Protein 2H4V (pdb70)

Organism: Homo sapiens (NCBI:txid9606)

CATH classification: 3.90.190.10

Structure (mmCIF, N/CA/C/O backbone):
data_2H4V
#
_entry.id   2H4V
#
_cell.length_a   74.849
_cell.length_b   78.859
_cell.length_c   121.758
_cell.angle_alpha   90.00
_cell.angle_beta   90.00
_cell.angle_gamma   90.00
#
_symmetry.space_group_name_H-M   'P 21 21 21'
#
loop_
_entity.id
_entity.type
_entity.pdbx_description
1 polymer 'Receptor-type tyrosine-protein phosphatase gamma'
2 non-polymer 'CHLORIDE ION'
3 non-polymer 'CITRATE ANION'
4 non-polymer 'ACETATE ION'
5 non-polymer 1,2-ETHANEDIOL
6 non-polymer 'SODIUM ION'
7 water water
#
loop_
_atom_site.group_PDB
_atom_site.id
_atom_site.type_symbol
_atom_site.label_atom_id
_atom_site.label_alt_id
_atom_site.label_comp_id
_atom_site.label_asym_id
_atom_site.label_entity_id
_atom_site.label_seq_id
_atom_site.pdbx_PDB_ins_code
_atom_site.Cartn_x
_atom_site.Cartn_y
_atom_site.Cartn_z
_atom_site.occupancy
_atom_site.B_iso_or_equiv
_atom_site.auth_seq_id
_atom_site.auth_comp_id
_atom_site.auth_asym_id
_atom_site.auth_atom_id
_atom_site.pdbx_PDB_model_num
ATOM 1 N N . TYR A 1 19 ? -1.369 25.478 26.807 1.00 52.86 826 TYR A N 1
ATOM 2 C CA . TYR A 1 19 ? -0.855 25.741 28.164 1.00 47.84 826 TYR A CA 1
ATOM 3 C C . TYR A 1 19 ? 0.464 24.987 28.442 1.00 46.28 826 TYR A C 1
ATOM 4 O O . TYR A 1 19 ? 0.894 24.121 27.675 1.00 40.81 826 TYR A O 1
ATOM 13 N N . PHE A 1 20 ? 1.118 25.359 29.542 1.00 42.94 827 PHE A N 1
ATOM 14 C CA . PHE A 1 20 ? 2.234 24.599 30.115 1.00 37.96 827 PHE A CA 1
ATOM 15 C C . PHE A 1 20 ? 1.894 23.108 30.299 1.00 35.13 827 PHE A C 1
ATOM 16 O O . PHE A 1 20 ? 2.744 22.242 30.084 1.00 28.30 827 PHE A O 1
ATOM 24 N N . GLN A 1 21 ? 0.651 22.818 30.676 1.00 32.76 828 GLN A N 1
ATOM 25 C CA . GLN A 1 21 ? 0.242 21.456 31.021 1.00 37.66 828 GLN A CA 1
ATOM 26 C C . GLN A 1 21 ? 0.134 20.509 29.828 1.00 36.34 828 GLN A C 1
ATOM 27 O O . GLN A 1 21 ? 0.453 19.327 29.941 1.00 35.28 828 GLN A O 1
ATOM 33 N N . SER A 1 22 ? -0.336 21.008 28.692 1.00 36.68 829 SER A N 1
ATOM 34 C CA . SER A 1 22 ? -0.398 20.170 27.494 1.00 35.51 829 SER A CA 1
ATOM 35 C C . SER A 1 22 ? 1.021 19.984 26.924 1.00 31.93 829 SER A C 1
ATOM 36 O O . SER A 1 22 ? 1.331 18.960 26.307 1.00 30.64 829 SER A O 1
ATOM 39 N N . MET A 1 23 ? 1.890 20.967 27.150 1.00 27.92 830 MET A N 1
ATOM 40 C CA . MET A 1 23 ? 3.291 20.843 26.748 1.00 28.37 830 MET A CA 1
ATOM 41 C C . MET A 1 23 ? 3.977 19.774 27.583 1.00 24.78 830 MET A C 1
ATOM 42 O O . MET A 1 23 ? 4.724 18.946 27.061 1.00 24.14 830 MET A O 1
ATOM 47 N N . LYS A 1 24 ? 3.686 19.788 28.882 1.00 24.28 831 LYS A N 1
ATOM 48 C CA . LYS A 1 24 ? 4.161 18.761 29.803 1.00 22.72 831 LYS A CA 1
ATOM 49 C C . LYS A 1 24 ? 3.707 17.362 29.384 1.00 19.34 831 LYS A C 1
ATOM 50 O O . LYS A 1 24 ? 4.501 16.424 29.398 1.00 21.75 831 LYS A O 1
ATOM 56 N N . GLN A 1 25 ? 2.441 17.223 28.985 1.00 20.93 832 GLN A N 1
ATOM 57 C CA . GLN A 1 25 ? 1.912 15.914 28.555 1.00 19.07 832 GLN A CA 1
ATOM 58 C C . GLN A 1 25 ? 2.534 15.433 27.227 1.00 19.96 832 GLN A C 1
ATOM 59 O O . GLN A 1 25 ? 2.763 14.241 27.051 1.00 19.69 832 GLN A O 1
ATOM 65 N N . PHE A 1 26 ? 2.765 16.348 26.289 1.00 20.39 833 PHE A N 1
ATOM 66 C CA . PHE A 1 26 ? 3.457 16.001 25.056 1.00 17.40 833 PHE A CA 1
ATOM 67 C C . PHE A 1 26 ? 4.892 15.514 25.291 1.00 17.69 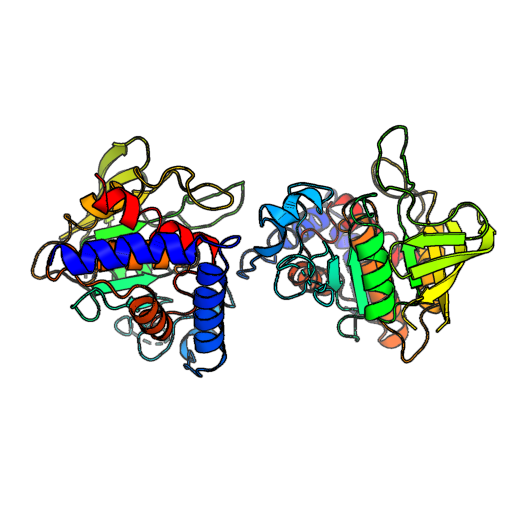833 PHE A C 1
ATOM 68 O O . PHE A 1 26 ? 5.307 14.488 24.769 1.00 17.02 833 PHE A O 1
ATOM 76 N N . VAL A 1 27 ? 5.647 16.267 26.090 1.00 17.25 834 VAL A N 1
ATOM 77 C CA . VAL A 1 27 ? 7.005 15.887 26.444 1.00 17.83 834 VAL A CA 1
ATOM 78 C C . VAL A 1 27 ? 6.984 14.501 27.095 1.00 16.58 834 VAL A C 1
ATOM 79 O O . VAL A 1 27 ? 7.773 13.650 26.748 1.00 18.68 834 VAL A O 1
ATOM 83 N N . LYS A 1 28 ? 6.081 14.277 28.044 1.00 16.50 835 LYS A N 1
ATOM 84 C CA . LYS A 1 28 ? 5.916 12.934 28.613 1.00 17.24 835 LYS A CA 1
ATOM 85 C C . LYS A 1 28 ? 5.519 11.888 27.555 1.00 20.32 835 LYS A C 1
ATOM 86 O O . LYS A 1 28 ? 5.984 10.754 27.608 1.00 20.69 835 LYS A O 1
ATOM 92 N N . HIS A 1 29 ? 4.671 12.271 26.598 1.00 19.27 836 HIS A N 1
ATOM 93 C CA . HIS A 1 29 ? 4.244 11.353 25.539 1.00 18.42 836 HIS A CA 1
ATOM 94 C C . HIS A 1 29 ? 5.435 10.910 24.670 1.00 15.58 836 HIS A C 1
ATOM 95 O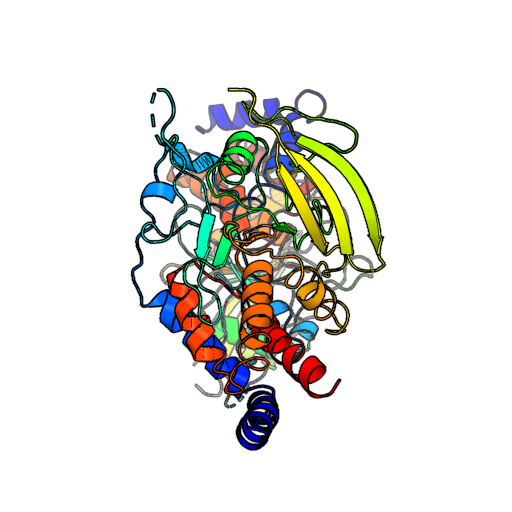 O . HIS A 1 29 ? 5.512 9.759 24.277 1.00 17.64 836 HIS A O 1
ATOM 102 N N . ILE A 1 30 ? 6.371 11.820 24.423 1.00 19.06 837 ILE A N 1
ATOM 103 C CA . ILE A 1 30 ? 7.599 11.501 23.687 1.00 14.19 837 ILE A CA 1
ATOM 104 C C . ILE A 1 30 ? 8.349 10.387 24.385 1.00 18.01 837 ILE A C 1
ATOM 105 O O . ILE A 1 30 ? 8.725 9.388 23.788 1.00 18.59 837 ILE A O 1
ATOM 110 N N . GLY A 1 31 ? 8.520 10.523 25.691 1.00 14.71 838 GLY A N 1
ATOM 111 C CA . GLY A 1 31 ? 9.169 9.451 26.414 1.00 15.69 838 GLY A CA 1
ATOM 112 C C . GLY A 1 31 ? 8.409 8.148 26.354 1.00 15.68 838 GLY A C 1
ATOM 113 O O . GLY A 1 31 ? 9.006 7.083 26.289 1.00 18.07 838 GLY A O 1
ATOM 114 N N . GLU A 1 32 ? 7.086 8.221 26.434 1.00 16.46 839 GLU A N 1
ATOM 115 C CA . GLU A 1 32 ? 6.252 7.038 26.284 1.00 16.43 839 GLU A CA 1
ATOM 116 C C . GLU A 1 32 ? 6.546 6.321 24.967 1.00 21.22 839 GLU A C 1
ATOM 117 O O . GLU A 1 32 ? 6.663 5.094 24.937 1.00 21.21 839 GLU A O 1
ATOM 123 N N . LEU A 1 33 ? 6.637 7.078 23.883 1.00 21.79 840 LEU A N 1
ATOM 124 C CA . LEU A 1 33 ? 6.854 6.469 22.560 1.00 17.58 840 LEU A CA 1
ATOM 125 C C . LEU A 1 33 ? 8.202 5.758 22.482 1.00 18.78 840 LEU A C 1
ATOM 126 O O . LEU A 1 33 ? 8.356 4.748 21.775 1.00 17.10 840 LEU A O 1
ATOM 131 N N . TYR A 1 34 ? 9.182 6.323 23.178 1.00 18.19 841 TYR A N 1
ATOM 132 C CA . TYR A 1 34 ? 10.549 5.796 23.224 1.00 19.31 841 TYR A CA 1
ATOM 133 C C . TYR A 1 34 ? 10.652 4.531 24.030 1.00 17.15 841 TYR A C 1
ATOM 134 O O . TYR A 1 34 ? 11.565 3.738 23.816 1.00 19.87 841 TYR A O 1
ATOM 143 N N . SER A 1 35 ? 9.767 4.367 25.008 1.00 17.94 842 SER A N 1
ATOM 144 C CA . SER A 1 35 ? 9.899 3.269 25.976 1.00 20.02 842 SER A CA 1
ATOM 145 C C . SER A 1 35 ? 9.758 1.885 25.315 1.00 22.52 842 SER A C 1
ATOM 146 O O . SER A 1 35 ? 9.147 1.734 24.241 1.00 20.04 842 SER A O 1
ATOM 149 N N . ASN A 1 36 ? 10.345 0.878 25.964 1.00 22.71 843 ASN A N 1
ATOM 150 C CA . ASN A 1 36 ? 10.259 -0.505 25.508 1.00 23.47 843 ASN A CA 1
ATOM 151 C C . ASN A 1 36 ? 10.766 -0.664 24.080 1.00 21.44 843 ASN A C 1
ATOM 152 O O . ASN A 1 36 ? 10.053 -1.166 23.206 1.00 25.12 843 ASN A O 1
ATOM 157 N N . ASN A 1 37 ? 11.993 -0.201 23.860 1.00 21.31 844 ASN A N 1
ATOM 158 C CA . ASN A 1 37 ? 12.637 -0.250 22.557 1.00 23.93 844 ASN A CA 1
ATOM 159 C C . ASN A 1 37 ? 11.766 0.403 21.491 1.00 24.19 844 ASN A C 1
ATOM 160 O O . ASN A 1 37 ? 11.581 -0.142 20.392 1.00 24.81 844 ASN A O 1
ATOM 165 N N . GLN A 1 38 ? 11.243 1.586 21.820 1.00 19.32 845 GLN A N 1
ATOM 166 C CA . GLN A 1 38 ? 10.512 2.410 20.842 1.00 19.80 845 GLN A CA 1
ATOM 167 C C . GLN A 1 38 ? 9.228 1.755 20.304 1.00 21.83 845 GLN A C 1
ATOM 168 O O . GLN A 1 38 ? 8.791 2.038 19.184 1.00 21.16 845 GLN A O 1
ATOM 174 N N . HIS A 1 39 ? 8.604 0.918 21.130 1.00 18.81 846 HIS A N 1
ATOM 175 C CA . HIS A 1 39 ? 7.380 0.214 20.772 1.00 20.16 846 HIS A CA 1
ATOM 176 C C . HIS A 1 39 ? 6.276 1.168 20.304 1.00 17.86 846 HIS A C 1
ATOM 177 O O . HIS A 1 39 ? 5.607 0.911 19.295 1.00 19.49 846 HIS A O 1
ATOM 184 N N . GLY A 1 40 ? 6.063 2.254 21.047 1.00 19.18 847 GLY A N 1
ATOM 185 C CA . GLY A 1 40 ? 5.020 3.228 20.699 1.00 17.58 847 GLY A CA 1
ATOM 186 C C . GLY A 1 40 ? 5.282 3.929 19.358 1.00 18.26 847 GLY A C 1
ATOM 187 O O . GLY A 1 40 ? 4.371 4.146 18.565 1.00 17.20 847 GLY A O 1
ATOM 188 N N . PHE A 1 41 ? 6.532 4.284 19.094 1.00 15.16 848 PHE A N 1
ATOM 189 C CA . PHE A 1 41 ? 6.873 4.872 17.795 1.00 15.68 848 PHE A CA 1
ATOM 190 C C . PHE A 1 41 ? 6.535 3.897 16.664 1.00 14.95 848 PHE A C 1
ATOM 191 O O . PHE A 1 41 ? 5.989 4.297 15.602 1.00 15.01 848 PHE A O 1
ATOM 199 N N . SER A 1 42 ? 6.847 2.623 16.868 1.00 18.24 849 SER A N 1
ATOM 200 C CA . SER A 1 42 ? 6.602 1.603 15.828 1.00 19.08 849 SER A CA 1
ATOM 201 C C . SER A 1 42 ? 5.111 1.429 15.609 1.00 19.48 849 SER A C 1
ATOM 202 O O . SER A 1 42 ? 4.630 1.354 14.467 1.00 20.12 849 SER A O 1
ATOM 205 N N . GLU A 1 43 ? 4.370 1.384 16.710 1.00 16.46 850 GLU A N 1
ATOM 206 C CA . GLU A 1 43 ? 2.931 1.286 16.632 1.00 19.31 850 GLU A CA 1
ATOM 207 C C . GLU A 1 43 ? 2.348 2.466 15.842 1.00 17.53 850 GLU A C 1
ATOM 208 O O . GLU A 1 43 ? 1.498 2.282 14.941 1.00 19.05 850 GLU A O 1
ATOM 214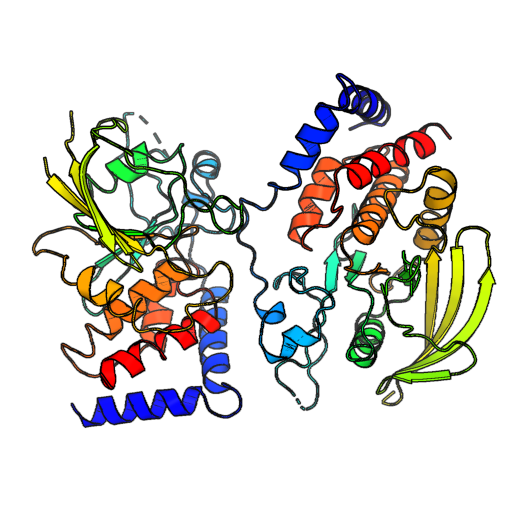 N N . ASP A 1 44 ? 2.748 3.679 16.220 1.00 15.36 851 ASP A N 1
ATOM 215 C CA . ASP A 1 44 ? 2.272 4.884 15.557 1.00 14.20 851 ASP A CA 1
ATOM 216 C C . ASP A 1 44 ? 2.577 4.799 14.052 1.00 13.94 851 ASP A C 1
ATOM 217 O O . ASP A 1 44 ? 1.712 5.070 13.215 1.00 15.20 851 ASP A O 1
ATOM 222 N N . PHE A 1 45 ? 3.808 4.453 13.704 1.00 15.36 852 PHE A N 1
ATOM 223 C CA . PHE A 1 45 ? 4.203 4.531 12.297 1.00 14.42 852 PHE A CA 1
ATOM 224 C C . PHE A 1 45 ? 3.577 3.426 11.478 1.00 14.51 852 PHE A C 1
ATOM 225 O O . PHE A 1 45 ? 3.184 3.655 10.341 1.00 15.75 852 PHE A O 1
ATOM 233 N N . GLU A 1 46 ? 3.450 2.238 12.059 1.00 16.19 853 GLU A N 1
ATOM 234 C CA . GLU A 1 46 ? 2.685 1.159 11.424 1.00 17.05 853 GLU A CA 1
ATOM 235 C C . GLU A 1 46 ? 1.248 1.597 11.124 1.00 16.66 853 GLU A C 1
ATOM 236 O O . GLU A 1 46 ? 0.754 1.318 10.027 1.00 19.01 853 GLU A O 1
ATOM 242 N N . GLU A 1 47 ? 0.596 2.316 12.041 1.00 16.33 854 GLU A N 1
ATOM 243 C CA . GLU A 1 47 ? -0.750 2.870 11.813 1.00 14.59 854 GLU A CA 1
ATOM 244 C C . GLU A 1 47 ? -0.744 3.793 10.588 1.00 14.68 854 GLU A C 1
ATOM 245 O O . GLU A 1 47 ? -1.635 3.727 9.740 1.00 17.20 854 GLU A O 1
ATOM 251 N N . VAL A 1 48 ? 0.252 4.680 10.521 1.00 14.97 855 VAL A N 1
ATOM 252 C CA . VAL A 1 48 ? 0.381 5.602 9.423 1.00 14.49 855 VAL A CA 1
ATOM 253 C C . VAL A 1 48 ? 0.474 4.843 8.115 1.00 14.61 855 VAL A C 1
ATOM 254 O O . VAL A 1 48 ? -0.216 5.153 7.132 1.00 15.34 855 VAL A O 1
ATOM 258 N N . GLN A 1 49 ? 1.344 3.843 8.087 1.00 13.96 856 GLN A N 1
ATOM 259 C CA . GLN A 1 49 ? 1.528 3.085 6.858 1.00 14.61 856 GLN A CA 1
ATOM 260 C C . GLN A 1 49 ? 0.227 2.354 6.461 1.00 15.64 856 GLN A C 1
ATOM 261 O O . GLN A 1 49 ? -0.119 2.270 5.283 1.00 14.78 856 GLN A O 1
ATOM 267 N N . ARG A 1 50 ? -0.480 1.776 7.436 1.00 14.09 857 ARG A N 1
ATOM 268 C CA . ARG A 1 50 ? -1.736 1.073 7.129 1.00 14.37 857 ARG A CA 1
ATOM 269 C C . ARG A 1 50 ? -2.810 2.021 6.587 1.00 15.49 857 ARG A C 1
ATOM 270 O O . ARG A 1 50 ? -3.567 1.686 5.669 1.00 15.16 857 ARG A O 1
ATOM 278 N N . CYS A 1 51 ? -2.862 3.224 7.139 1.00 15.01 858 CYS A N 1
ATOM 279 C CA . CYS A 1 51 ? -3.814 4.234 6.646 1.00 14.34 858 CYS A CA 1
ATOM 280 C C . CYS A 1 51 ? -3.552 4.537 5.172 1.00 15.13 858 CYS A C 1
ATOM 281 O O . CYS A 1 51 ? -4.477 4.616 4.366 1.00 18.19 858 CYS A O 1
ATOM 284 N N . THR A 1 52 ? -2.287 4.742 4.834 1.00 15.95 859 THR A N 1
ATOM 285 C CA . THR A 1 52 ? -1.899 4.962 3.457 1.00 14.91 859 THR A CA 1
ATOM 286 C C . THR A 1 52 ? -2.295 3.765 2.574 1.00 16.27 859 THR A C 1
ATOM 287 O O . THR A 1 52 ? -2.878 3.930 1.490 1.00 17.65 859 THR A O 1
ATOM 291 N N . ALA A 1 53 ? -1.991 2.556 3.041 1.00 14.02 860 ALA A N 1
ATOM 292 C CA . ALA A 1 53 ? -2.277 1.346 2.241 1.00 14.53 860 ALA A CA 1
ATOM 293 C C . ALA A 1 53 ? -3.781 1.165 1.987 1.00 16.04 860 ALA A C 1
ATOM 294 O O . ALA A 1 53 ? -4.191 0.742 0.892 1.00 19.38 860 ALA A O 1
ATOM 296 N N . ASP A 1 54 ? -4.599 1.467 2.986 1.00 13.10 861 ASP A N 1
ATOM 297 C CA . ASP A 1 54 ? -6.034 1.151 2.910 1.00 14.09 861 ASP A CA 1
ATOM 298 C C . ASP A 1 54 ? -6.818 2.194 2.114 1.00 16.80 861 ASP A C 1
ATOM 299 O O . ASP A 1 54 ? -7.898 1.905 1.592 1.00 18.20 861 ASP A O 1
ATOM 304 N N . MET A 1 55 ? -6.313 3.422 2.077 1.00 15.51 862 MET A N 1
ATOM 305 C CA . MET A 1 55 ? -7.067 4.477 1.395 1.00 18.32 862 MET A CA 1
ATOM 306 C C . MET A 1 55 ? -6.753 4.478 -0.094 1.00 18.91 862 MET A C 1
ATOM 307 O O . MET A 1 55 ? -5.602 4.396 -0.467 1.00 24.26 862 MET A O 1
ATOM 312 N N . ASN A 1 56 ? -7.766 4.676 -0.938 1.00 13.47 863 ASN A N 1
ATOM 313 C CA . ASN A 1 56 ? -7.593 4.665 -2.388 1.00 14.59 863 ASN A CA 1
ATOM 314 C C . ASN A 1 56 ? -7.638 6.139 -2.767 1.00 13.53 863 ASN A C 1
ATOM 315 O O . ASN A 1 56 ? -8.683 6.765 -2.667 1.00 15.90 863 ASN A O 1
ATOM 320 N N . ILE A 1 57 ? -6.495 6.670 -3.176 1.00 13.94 864 ILE A N 1
ATOM 321 C CA . ILE A 1 57 ? -6.383 8.063 -3.602 1.00 11.96 864 ILE A CA 1
ATOM 322 C C . ILE A 1 57 ? -5.850 8.034 -5.050 1.00 17.58 864 ILE A C 1
ATOM 323 O O . ILE A 1 57 ? -4.759 7.503 -5.339 1.00 16.43 864 ILE A O 1
ATOM 328 N N . THR A 1 58 ? -6.634 8.550 -5.976 1.00 12.14 865 THR A N 1
ATOM 329 C CA . THR A 1 58 ? -6.282 8.464 -7.401 1.00 15.22 865 THR A CA 1
ATOM 330 C C . THR A 1 58 ? -5.087 9.379 -7.745 1.00 14.70 865 THR A C 1
ATOM 331 O O . THR A 1 58 ? -4.892 10.415 -7.126 1.00 13.81 865 THR A O 1
ATOM 335 N N . ALA A 1 59 ? -4.273 8.960 -8.725 1.00 14.69 866 ALA A N 1
ATOM 336 C CA . ALA A 1 59 ? -3.161 9.752 -9.294 1.00 13.80 866 ALA A CA 1
ATOM 337 C C . ALA A 1 59 ? -3.104 9.419 -10.793 1.00 15.17 866 ALA A C 1
ATOM 338 O O . ALA A 1 59 ? -2.062 9.008 -11.341 1.00 16.75 866 ALA A O 1
ATOM 340 N N . GLU A 1 60 ? -4.237 9.597 -11.466 1.00 13.69 867 GLU A N 1
ATOM 341 C CA . GLU A 1 60 ? -4.355 9.290 -12.886 1.00 14.49 867 GLU A CA 1
ATOM 342 C C . GLU A 1 60 ? -3.422 10.118 -13.759 1.00 14.94 867 GLU A C 1
ATOM 343 O O . GLU A 1 60 ? -2.826 9.605 -14.696 1.00 17.36 867 GLU A O 1
ATOM 349 N N . HIS A 1 61 ? -3.276 11.399 -13.451 1.00 13.63 868 HIS A N 1
ATOM 350 C CA . HIS A 1 61 ? -2.429 12.259 -14.275 1.00 13.55 868 HIS A CA 1
ATOM 351 C C . HIS A 1 61 ? -0.974 11.832 -14.221 1.00 12.52 868 HIS A C 1
ATOM 352 O O . HIS A 1 61 ? -0.282 11.810 -15.244 1.00 15.15 868 HIS A O 1
ATOM 359 N N . SER A 1 62 ? -0.519 11.459 -13.029 1.00 13.66 869 SER A N 1
ATOM 360 C CA . SER A 1 62 ? 0.878 11.007 -12.883 1.00 13.42 869 SER A CA 1
ATOM 361 C C . SER A 1 62 ? 1.195 9.782 -13.702 1.00 13.14 869 SER A C 1
ATOM 362 O O . SER A 1 62 ? 2.352 9.590 -14.122 1.00 17.25 869 SER A O 1
ATOM 365 N N . ASN A 1 63 ? 0.186 8.937 -13.885 1.00 18.12 870 ASN A N 1
ATOM 366 C CA . ASN A 1 63 ? 0.316 7.683 -14.630 1.00 23.14 870 ASN A CA 1
ATOM 367 C C . ASN A 1 63 ? 0.023 7.800 -16.129 1.00 22.14 870 ASN A C 1
ATOM 368 O O . ASN A 1 63 ? 0.116 6.810 -16.838 1.00 22.00 870 ASN A O 1
ATOM 373 N N . HIS A 1 64 ? -0.322 8.983 -16.630 1.00 18.14 871 HIS A N 1
ATOM 374 C CA . HIS A 1 64 ? -0.616 9.108 -18.052 1.00 17.75 871 HIS A CA 1
ATOM 375 C C . HIS A 1 64 ? 0.699 8.964 -18.835 1.00 16.85 871 HIS A C 1
ATOM 376 O O . HIS A 1 64 ? 1.715 9.487 -18.416 1.00 16.75 871 HIS A O 1
ATOM 383 N N . PRO A 1 65 ? 0.683 8.228 -19.961 1.00 21.42 872 PRO A N 1
ATOM 384 C CA . PRO A 1 65 ? 1.917 8.021 -20.731 1.00 18.39 872 PRO A CA 1
ATOM 385 C C . PRO A 1 65 ? 2.709 9.291 -21.048 1.00 18.28 872 PRO A C 1
ATOM 386 O O . PRO A 1 65 ? 3.947 9.264 -21.034 1.00 21.69 872 PRO A O 1
ATOM 390 N N . GLU A 1 66 ? 2.012 10.386 -21.332 1.00 16.78 873 GLU A N 1
ATOM 391 C CA . GLU A 1 66 ? 2.668 11.642 -21.683 1.00 21.97 873 GLU A CA 1
ATOM 392 C C . GLU A 1 66 ? 3.405 12.265 -20.503 1.00 18.33 873 GLU A C 1
ATOM 393 O O . GLU A 1 66 ? 4.294 13.077 -20.686 1.00 20.25 873 GLU A O 1
ATOM 396 N N . ASN A 1 67 ? 3.022 11.895 -19.281 1.00 17.04 874 ASN A N 1
ATOM 397 C CA . ASN A 1 67 ? 3.623 12.470 -18.090 1.00 17.45 874 ASN A CA 1
ATOM 398 C C . ASN A 1 67 ? 4.664 11.576 -17.428 1.00 14.15 874 ASN A C 1
ATOM 399 O O . ASN A 1 67 ? 5.297 11.982 -16.461 1.00 15.10 874 ASN A O 1
ATOM 404 N N . LYS A 1 68 ? 4.858 10.362 -17.937 1.00 19.07 875 LYS A N 1
ATOM 405 C CA . LYS A 1 68 ? 5.756 9.425 -17.252 1.00 21.54 875 LYS A CA 1
ATOM 406 C C . LYS A 1 68 ? 7.174 9.995 -17.120 1.00 19.13 875 LYS A C 1
ATOM 407 O O . LYS A 1 68 ? 7.792 9.811 -16.079 1.00 21.32 875 LYS A O 1
ATOM 413 N N . HIS A 1 69 ? 7.676 10.694 -18.144 1.00 17.55 876 HIS A N 1
ATOM 414 C CA . HIS A 1 69 ? 9.045 11.237 -18.101 1.00 19.63 876 HIS A CA 1
ATOM 415 C C . HIS A 1 69 ? 9.188 12.418 -17.107 1.00 16.95 876 HIS A C 1
ATOM 416 O O . HIS A 1 69 ? 10.294 12.865 -16.804 1.00 21.10 876 HIS A O 1
ATOM 423 N N . LYS A 1 70 ? 8.053 12.943 -16.646 1.00 15.99 877 LYS A N 1
ATOM 424 C CA . LYS A 1 70 ? 8.027 14.073 -15.732 1.00 15.68 877 LYS A CA 1
ATOM 425 C C . LYS A 1 70 ? 8.107 13.658 -14.263 1.00 14.72 877 LYS A C 1
ATOM 426 O O . LYS A 1 70 ? 8.128 14.523 -13.384 1.00 15.53 877 LYS A O 1
ATOM 432 N N . ASN A 1 71 ? 8.137 12.354 -14.009 1.00 13.25 878 ASN A N 1
ATOM 433 C CA . ASN A 1 71 ? 8.285 11.818 -12.662 1.00 13.45 878 ASN A CA 1
ATOM 434 C C . ASN A 1 71 ? 9.686 11.286 -12.473 1.00 12.99 878 ASN A C 1
ATOM 435 O O . ASN A 1 71 ? 10.162 10.503 -13.281 1.00 16.02 878 ASN A O 1
ATOM 440 N N . ARG A 1 72 ? 10.340 11.749 -11.408 1.00 14.42 879 ARG A N 1
ATOM 441 C CA . ARG A 1 72 ? 11.683 11.285 -11.083 1.00 13.62 879 ARG A CA 1
ATOM 442 C C . ARG A 1 72 ? 11.670 9.799 -10.734 1.00 14.12 879 ARG A C 1
ATOM 443 O O . ARG A 1 72 ? 12.601 9.037 -11.107 1.00 16.64 879 ARG A O 1
ATOM 451 N N . TYR A 1 73 ? 10.641 9.398 -9.975 1.00 15.50 880 TYR A N 1
ATOM 452 C CA . TYR A 1 73 ? 10.484 8.011 -9.574 1.00 13.37 880 TYR A CA 1
ATOM 453 C C . TYR A 1 73 ? 9.143 7.481 -10.066 1.00 13.37 880 TYR A C 1
ATOM 454 O O . TYR A 1 73 ? 8.112 8.151 -9.848 1.00 15.58 880 TYR A O 1
ATOM 463 N N . ILE A 1 74 ? 9.176 6.283 -10.663 1.00 15.36 881 ILE A N 1
ATOM 464 C CA . ILE A 1 74 ? 7.966 5.660 -11.229 1.00 17.45 881 ILE A CA 1
ATOM 465 C C . ILE A 1 74 ? 6.878 5.397 -10.201 1.00 15.42 881 ILE A C 1
ATOM 466 O O . ILE A 1 74 ? 5.681 5.384 -10.549 1.00 17.99 881 ILE A O 1
ATOM 471 N N . ASN A 1 75 ? 7.290 5.221 -8.950 1.00 15.12 882 ASN A N 1
ATOM 472 C CA . ASN A 1 75 ? 6.370 4.924 -7.843 1.00 14.79 882 ASN A CA 1
ATOM 473 C C . ASN A 1 75 ? 6.108 6.057 -6.834 1.00 15.83 882 ASN A C 1
ATOM 474 O O . ASN A 1 75 ? 5.558 5.803 -5.747 1.00 16.51 882 ASN A O 1
ATOM 479 N N . ILE A 1 76 ? 6.488 7.285 -7.188 1.00 14.02 883 ILE A N 1
ATOM 480 C CA . ILE A 1 76 ? 6.251 8.475 -6.395 1.00 13.07 883 ILE A CA 1
ATOM 481 C C . ILE A 1 76 ? 5.448 9.380 -7.280 1.00 15.84 883 ILE A C 1
ATOM 482 O O . ILE A 1 76 ? 5.968 9.983 -8.232 1.00 16.04 883 ILE A O 1
ATOM 487 N N . LEU A 1 77 ? 4.156 9.405 -6.965 1.00 14.19 884 LEU A N 1
ATOM 488 C CA . LEU A 1 77 ? 3.169 10.068 -7.754 1.00 13.61 884 LEU A CA 1
ATOM 489 C C . LEU A 1 77 ? 2.622 11.305 -7.035 1.00 12.81 884 LEU A C 1
ATOM 490 O O . LEU A 1 77 ? 2.946 11.590 -5.864 1.00 15.67 884 LEU A O 1
ATOM 495 N N . ALA A 1 78 ? 1.771 12.008 -7.789 1.00 12.62 885 ALA A N 1
ATOM 496 C CA . ALA A 1 78 ? 1.115 13.226 -7.316 1.00 11.97 885 ALA A CA 1
ATOM 497 C C . ALA A 1 78 ? -0.394 12.959 -7.272 1.00 15.95 885 ALA A C 1
ATOM 498 O O . ALA A 1 78 ? -1.017 12.894 -8.298 1.00 17.00 885 ALA A O 1
ATOM 500 N N . TYR A 1 79 ? -0.978 12.803 -6.078 1.00 13.87 886 TYR A N 1
ATOM 501 C CA . TYR A 1 79 ? -2.410 12.567 -5.975 1.00 11.89 886 TYR A CA 1
ATOM 502 C C . TYR A 1 79 ? -3.221 13.616 -6.746 1.00 15.11 886 TYR A C 1
ATOM 503 O O . TYR A 1 79 ? -2.948 14.817 -6.636 1.00 14.41 886 TYR A O 1
ATOM 512 N N . ASP A 1 80 ? -4.249 13.176 -7.466 1.00 14.73 887 ASP A N 1
ATOM 513 C CA . ASP A 1 80 ? -4.992 14.098 -8.325 1.00 15.34 887 ASP A CA 1
ATOM 514 C C . ASP A 1 80 ? -5.617 15.268 -7.568 1.00 13.90 887 ASP A C 1
ATOM 515 O O . ASP A 1 80 ? -5.599 16.413 -8.050 1.00 15.05 887 ASP A O 1
ATOM 520 N N . HIS A 1 81 ? -6.224 14.982 -6.425 1.00 11.66 888 HIS A N 1
ATOM 521 C CA . HIS A 1 81 ? -7.048 16.005 -5.774 1.00 11.24 888 HIS A CA 1
ATOM 522 C C . HIS A 1 81 ? -6.273 17.210 -5.272 1.00 12.71 888 HIS A C 1
ATOM 523 O O . HIS A 1 81 ? -6.803 18.314 -5.175 1.00 14.29 888 HIS A O 1
ATOM 530 N N . SER A 1 82 ? -4.998 16.984 -4.957 1.00 11.80 889 SER A N 1
ATOM 531 C CA . SER A 1 82 ? -4.128 17.997 -4.336 1.00 13.05 889 SER A CA 1
ATOM 532 C C . SER A 1 82 ? -2.992 18.403 -5.266 1.00 13.45 889 SER A C 1
ATOM 533 O O . SER A 1 82 ? -2.138 19.189 -4.874 1.00 14.19 889 SER A O 1
ATOM 536 N N . ARG A 1 83 ? -2.930 17.847 -6.482 1.00 12.92 890 ARG A N 1
ATOM 537 C CA . ARG A 1 83 ? -1.799 18.140 -7.359 1.00 14.49 890 ARG A CA 1
ATOM 538 C C . ARG A 1 83 ? -1.821 19.624 -7.738 1.00 14.34 890 ARG A C 1
ATOM 539 O O . ARG A 1 83 ? -2.905 20.215 -7.892 1.00 14.29 890 ARG A O 1
ATOM 547 N N . VAL A 1 84 ? -0.616 20.207 -7.883 1.00 13.11 891 VAL A N 1
ATOM 548 C CA . VAL A 1 84 ? -0.508 21.579 -8.404 1.00 13.23 891 VAL A CA 1
ATOM 549 C C . VAL A 1 84 ? -0.643 21.532 -9.916 1.00 14.32 891 VAL A C 1
ATOM 550 O O . VAL A 1 84 ? 0.068 20.764 -10.598 1.00 15.30 891 VAL A O 1
ATOM 554 N N . LYS A 1 85 ? -1.586 22.320 -10.443 1.00 15.57 892 LYS A N 1
ATOM 555 C CA . LYS A 1 85 ? -1.790 22.395 -11.901 1.00 16.68 892 LYS A CA 1
ATOM 556 C C . LYS A 1 85 ? -1.112 23.605 -12.483 1.00 16.28 892 LYS A C 1
ATOM 557 O O . LYS A 1 85 ? -1.239 24.705 -11.969 1.00 19.19 892 LYS A O 1
ATOM 563 N N . LEU A 1 86 ? -0.388 23.385 -13.569 1.00 15.57 893 LEU A N 1
ATOM 564 C CA . LEU A 1 86 ? 0.172 24.487 -14.368 1.00 15.48 893 LEU A CA 1
ATOM 565 C C . LEU A 1 86 ? -0.898 24.954 -15.330 1.00 15.87 893 LEU A C 1
ATOM 566 O O . LEU A 1 86 ? -1.768 24.180 -15.735 1.00 17.41 893 LEU A O 1
ATOM 571 N N . ARG A 1 87 ? -0.855 26.230 -15.667 1.00 17.56 894 ARG A N 1
ATOM 572 C CA . ARG A 1 87 ? -1.770 26.736 -16.695 1.00 19.44 894 ARG A CA 1
ATOM 573 C C . ARG A 1 87 ? -1.500 25.984 -17.994 1.00 21.65 894 ARG A C 1
ATOM 574 O O . ARG A 1 87 ? -0.353 25.734 -18.350 1.00 22.76 894 ARG A O 1
ATOM 579 N N . PRO A 1 88 ? -2.557 25.568 -18.703 1.00 29.33 895 PRO A N 1
ATOM 580 C CA . PRO A 1 88 ? -2.266 24.867 -19.961 1.00 31.32 895 PRO A CA 1
ATOM 581 C C . PRO A 1 88 ? -1.491 25.728 -20.984 1.00 32.74 895 PRO A C 1
ATOM 582 O O . PRO A 1 88 ? -1.658 26.957 -21.031 1.00 30.54 895 PRO A O 1
ATOM 586 N N . LEU A 1 89 ? -0.641 25.078 -21.775 1.00 35.50 896 LEU A N 1
ATOM 587 C CA . LEU A 1 89 ? 0.131 25.772 -22.800 1.00 41.65 896 LEU A CA 1
ATOM 588 C C . LEU A 1 89 ? -0.463 25.532 -24.195 1.00 46.53 896 LEU A C 1
ATOM 589 O O . LEU A 1 89 ? -0.806 24.392 -24.531 1.00 47.15 896 LEU A O 1
ATOM 594 N N . PRO A 1 90 ? -0.593 26.607 -25.009 1.00 51.64 897 PRO A N 1
ATOM 595 C CA . PRO A 1 90 ? -0.812 26.425 -26.453 1.00 53.83 897 PRO A CA 1
ATOM 596 C C . PRO A 1 90 ? 0.306 25.612 -27.113 1.00 55.72 897 PRO A C 1
ATOM 597 O O . PRO A 1 90 ? 1.482 25.775 -26.763 1.00 57.12 897 PRO A O 1
ATOM 601 N N . HIS A 1 96 ? -1.547 17.660 -21.698 1.00 23.11 903 HIS A N 1
ATOM 602 C CA . HIS A 1 96 ? -0.864 17.280 -20.443 1.00 20.85 903 HIS A CA 1
ATOM 603 C C . HIS A 1 96 ? 0.232 18.250 -19.975 1.00 21.36 903 HIS A C 1
ATOM 604 O O . HIS A 1 96 ? 1.006 17.967 -19.020 1.00 17.84 903 HIS A O 1
ATOM 611 N N . SER A 1 97 ? 0.206 19.438 -20.587 1.00 20.95 904 SER A N 1
ATOM 612 C CA . SER A 1 97 ? 1.081 20.520 -20.205 1.00 22.15 904 SER A CA 1
ATOM 613 C C . SER A 1 97 ? 0.751 21.084 -18.801 1.00 15.88 904 SER A C 1
ATOM 614 O O . SER A 1 97 ? 1.504 21.900 -18.278 1.00 21.97 904 SER A O 1
ATOM 617 N N . ASP A 1 98 ? -0.370 20.653 -18.199 1.00 15.76 905 ASP A N 1
ATOM 618 C CA . ASP A 1 98 ? -0.755 21.087 -16.860 1.00 15.44 905 ASP A CA 1
ATOM 619 C C . ASP A 1 98 ? -0.061 20.320 -15.726 1.00 14.23 905 ASP A C 1
ATOM 620 O O . ASP A 1 98 ? -0.210 20.664 -14.557 1.00 17.88 905 ASP A O 1
ATOM 625 N N . TYR A 1 99 ? 0.708 19.290 -16.080 1.00 15.37 906 TYR A N 1
ATOM 626 C CA . TYR A 1 99 ? 1.211 18.358 -15.084 1.00 14.41 906 TYR A CA 1
ATOM 627 C C . TYR A 1 99 ? 2.603 18.679 -14.541 1.00 14.28 906 TYR A C 1
ATOM 628 O O . TYR A 1 99 ? 3.586 18.909 -15.283 1.00 13.85 906 TYR A O 1
ATOM 637 N N . ILE A 1 100 ? 2.666 18.626 -13.220 1.00 14.11 907 ILE A N 1
ATOM 638 C CA . ILE A 1 100 ? 3.918 18.616 -12.477 1.00 15.11 907 ILE A CA 1
ATOM 639 C C . ILE A 1 100 ? 3.743 17.690 -11.261 1.00 15.32 907 ILE A C 1
ATOM 640 O O . ILE A 1 100 ? 2.677 17.593 -10.674 1.00 13.65 907 ILE A O 1
ATOM 645 N N . ASN A 1 101 ? 4.808 16.983 -10.920 1.00 14.59 908 ASN A N 1
ATOM 646 C CA . ASN A 1 101 ? 4.780 16.046 -9.792 1.00 14.60 908 ASN A CA 1
ATOM 647 C C . ASN A 1 101 ? 4.984 16.879 -8.520 1.00 14.78 908 ASN A C 1
ATOM 648 O O . ASN A 1 101 ? 6.100 17.028 -8.004 1.00 15.05 908 ASN A O 1
ATOM 653 N N . ALA A 1 102 ? 3.884 17.430 -8.039 1.00 13.26 909 ALA A N 1
ATOM 654 C CA . ALA A 1 102 ? 3.857 18.364 -6.922 1.00 11.97 909 ALA A CA 1
ATOM 655 C C . ALA A 1 102 ? 2.462 18.350 -6.340 1.00 12.64 909 ALA A C 1
ATOM 656 O O . ALA A 1 102 ? 1.481 18.252 -7.088 1.00 13.63 909 ALA A O 1
ATOM 658 N N . ASN A 1 103 ? 2.370 18.504 -5.024 1.00 12.50 910 ASN A N 1
ATOM 659 C CA . ASN A 1 103 ? 1.079 18.596 -4.347 1.00 13.25 910 ASN A CA 1
ATOM 660 C C . ASN A 1 103 ? 1.012 19.742 -3.346 1.00 14.09 910 ASN A C 1
ATOM 661 O O . ASN A 1 103 ? 1.991 19.987 -2.603 1.00 12.92 910 ASN A O 1
ATOM 666 N N . TYR A 1 104 ? -0.161 20.340 -3.238 1.00 14.07 911 TYR A N 1
ATOM 667 C CA . TYR A 1 104 ? -0.398 21.259 -2.122 1.00 11.88 911 TYR A CA 1
ATOM 668 C C . TYR A 1 104 ? -0.465 20.427 -0.823 1.00 15.15 911 TYR A C 1
ATOM 669 O O . TYR A 1 104 ? -1.044 19.348 -0.780 1.00 14.52 911 TYR A O 1
ATOM 678 N N . VAL A 1 105 ? 0.100 20.956 0.241 1.00 12.43 912 VAL A N 1
ATOM 679 C CA . VAL A 1 105 ? 0.064 20.324 1.547 1.00 13.53 912 VAL A CA 1
ATOM 680 C C . VAL A 1 105 ? -0.227 21.353 2.627 1.00 14.05 912 VAL A C 1
ATOM 681 O O . VAL A 1 105 ? 0.256 22.489 2.578 1.00 15.27 912 VAL A O 1
ATOM 685 N N . ASP A 1 106 ? -1.152 20.999 3.526 1.00 13.86 913 ASP A N 1
ATOM 686 C CA . ASP A 1 106 ? -1.523 21.905 4.602 1.00 13.23 913 ASP A CA 1
ATOM 687 C C . ASP A 1 106 ? -0.403 22.133 5.602 1.00 16.06 913 ASP A C 1
ATOM 688 O O . ASP A 1 106 ? 0.443 21.303 5.832 1.00 14.86 913 ASP A O 1
ATOM 693 N N . GLY A 1 107 ? -0.486 23.285 6.257 1.00 15.88 914 GLY A N 1
ATOM 694 C CA . GLY A 1 107 ? 0.272 23.541 7.432 1.00 15.96 914 GLY A CA 1
ATOM 695 C C . GLY A 1 107 ? -0.641 23.550 8.626 1.00 20.76 914 GLY A C 1
ATOM 696 O O . GLY A 1 107 ? -1.809 23.111 8.538 1.00 20.78 914 GLY A O 1
AT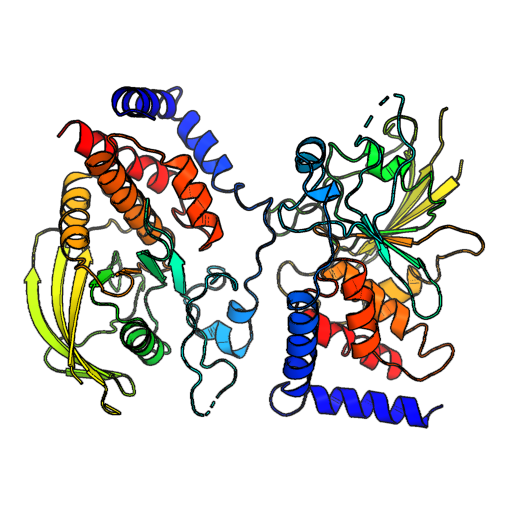OM 697 N N A TYR A 1 108 ? -0.139 23.992 9.774 0.50 25.46 915 TYR A N 1
ATOM 698 N N B TYR A 1 108 ? -0.058 24.049 9.713 0.50 22.27 915 TYR A N 1
ATOM 699 C CA A TYR A 1 108 ? -0.862 23.900 11.067 0.50 29.58 915 TYR A CA 1
ATOM 700 C CA B TYR A 1 108 ? -0.750 24.489 10.906 0.50 23.16 915 TYR A CA 1
ATOM 701 C C A TYR A 1 108 ? -2.341 24.325 11.003 0.50 30.26 915 TYR A C 1
ATOM 702 C C B TYR A 1 108 ? -1.732 25.589 10.556 0.50 15.92 915 TYR A C 1
ATOM 703 O O A TYR A 1 108 ? -3.245 23.504 11.193 0.50 30.63 915 TYR A O 1
ATOM 704 O O B TYR A 1 108 ? -1.331 26.694 10.172 0.50 16.61 915 TYR A O 1
ATOM 721 N N A ASN A 1 109 ? -2.584 25.609 10.778 0.50 32.92 916 ASN A N 1
ATOM 722 N N B ASN A 1 109 ? -3.008 25.228 10.609 0.50 23.69 916 ASN A N 1
ATOM 723 C CA A ASN A 1 109 ? -3.943 26.046 10.406 0.50 36.19 916 ASN A CA 1
ATOM 724 C CA B ASN A 1 109 ? -4.086 26.199 10.474 0.50 26.37 916 ASN A CA 1
ATOM 725 C C A ASN A 1 109 ? -4.357 26.277 8.952 0.50 34.46 916 ASN A C 1
ATOM 726 C C B ASN A 1 109 ? -4.294 26.725 9.054 0.50 29.45 916 ASN A C 1
ATOM 727 O O A ASN A 1 109 ? -5.532 26.176 8.582 0.50 40.57 916 ASN A O 1
ATOM 728 O O B ASN A 1 109 ? -5.317 27.360 8.807 0.50 30.44 916 ASN A O 1
ATOM 737 N N . LYS A 1 110 ? -3.330 26.519 8.144 1.00 27.47 917 LYS A N 1
ATOM 738 C CA . LYS A 1 110 ? -3.416 27.080 6.801 1.00 22.46 917 LYS A CA 1
ATOM 739 C C . LYS A 1 110 ? -3.462 25.956 5.769 1.00 22.76 917 LYS A C 1
ATOM 740 O O . LYS A 1 110 ? -2.545 25.122 5.648 1.00 20.39 917 LYS A O 1
ATOM 746 N N . ALA A 1 111 ? -4.528 25.968 4.992 1.00 16.55 918 ALA A N 1
ATOM 747 C CA . ALA A 1 111 ? -4.604 25.158 3.825 1.00 14.76 918 ALA A CA 1
ATOM 748 C C . ALA A 1 111 ? -3.564 25.556 2.798 1.00 15.13 918 ALA A C 1
ATOM 749 O O . ALA A 1 111 ? -3.327 26.736 2.574 1.00 16.81 918 ALA A O 1
ATOM 751 N N . LYS A 1 112 ? -2.999 24.549 2.146 1.00 16.09 919 LYS A N 1
ATOM 752 C CA . LYS A 1 112 ? -2.099 24.797 1.033 1.00 16.86 919 LYS A CA 1
ATOM 753 C C . LYS A 1 112 ? -0.920 25.698 1.436 1.00 16.63 919 LYS A C 1
ATOM 754 O O . LYS A 1 112 ? -0.448 26.552 0.655 1.00 19.23 919 LYS A O 1
ATOM 760 N N . ALA A 1 113 ? -0.426 25.494 2.654 1.00 14.53 920 ALA A N 1
ATOM 761 C CA . ALA A 1 113 ? 0.752 26.242 3.143 1.00 15.77 920 ALA A CA 1
ATOM 762 C C . ALA A 1 113 ? 2.042 25.913 2.381 1.00 14.27 920 ALA A C 1
ATOM 763 O O . ALA A 1 113 ? 2.961 26.752 2.308 1.00 15.28 920 ALA A O 1
ATOM 765 N N . TYR A 1 114 ? 2.110 24.705 1.838 1.00 11.07 921 TYR A N 1
ATOM 766 C CA . TYR A 1 114 ? 3.303 24.239 1.135 1.00 10.77 921 TYR A CA 1
ATOM 767 C C . TYR A 1 114 ? 2.916 23.648 -0.218 1.00 14.84 921 TYR A C 1
ATOM 768 O O . TYR A 1 114 ? 1.775 23.209 -0.436 1.00 16.01 921 TYR A O 1
ATOM 777 N N . ILE A 1 115 ? 3.890 23.622 -1.119 1.00 12.58 922 ILE A N 1
ATOM 778 C CA . ILE A 1 115 ? 3.876 22.723 -2.268 1.00 14.67 922 ILE A CA 1
ATOM 779 C C . ILE A 1 115 ? 5.031 21.750 -2.033 1.00 15.12 922 ILE A C 1
ATOM 780 O O . ILE A 1 115 ? 6.189 22.148 -1.950 1.00 13.38 922 ILE A O 1
ATOM 785 N N . ALA A 1 116 ? 4.693 20.481 -1.900 1.00 13.30 923 ALA A N 1
ATOM 786 C CA . ALA A 1 116 ? 5.652 19.414 -1.752 1.00 13.07 923 ALA A CA 1
ATOM 787 C C . ALA A 1 116 ? 5.882 18.795 -3.124 1.00 12.68 923 ALA A C 1
ATOM 788 O O . ALA A 1 116 ? 4.958 18.410 -3.822 1.00 14.66 923 ALA A O 1
ATOM 790 N N . THR A 1 117 ? 7.138 18.768 -3.520 1.00 12.71 924 THR A N 1
ATOM 791 C CA . THR A 1 117 ? 7.469 18.328 -4.866 1.00 12.22 924 THR A CA 1
ATOM 792 C C . THR A 1 117 ? 8.808 17.568 -4.922 1.00 13.26 924 THR A C 1
ATOM 793 O O . THR A 1 117 ? 9.644 17.600 -4.006 1.00 14.24 924 THR A O 1
ATOM 797 N N . GLN A 1 118 ? 8.994 16.838 -6.013 1.00 14.49 925 GLN A N 1
ATOM 798 C CA . GLN A 1 118 ? 10.242 16.115 -6.230 1.00 13.19 925 GLN A CA 1
ATOM 799 C C . GLN A 1 118 ? 11.349 17.096 -6.597 1.00 13.92 925 GLN A C 1
ATOM 800 O O . GLN A 1 118 ? 11.092 18.239 -7.020 1.00 13.52 925 GLN A O 1
ATOM 806 N N . GLY A 1 119 ? 12.591 16.643 -6.480 1.00 14.22 926 GLY A N 1
ATOM 807 C CA . GLY A 1 119 ? 13.686 17.365 -7.075 1.00 15.53 926 GLY A CA 1
ATOM 808 C C . GLY A 1 119 ? 13.506 17.434 -8.576 1.00 13.48 926 GLY A C 1
ATOM 809 O O . GLY A 1 119 ? 13.399 16.412 -9.237 1.00 15.06 926 GLY A O 1
ATOM 810 N N . PRO A 1 120 ? 13.504 18.651 -9.150 1.00 14.19 927 PRO A N 1
ATOM 811 C CA . PRO A 1 120 ? 13.222 18.702 -10.571 1.00 16.50 927 PRO A CA 1
ATOM 812 C C . PRO A 1 120 ? 14.246 18.011 -11.480 1.00 14.86 927 PRO A C 1
ATOM 813 O O . PRO A 1 120 ? 15.410 17.897 -11.153 1.00 16.03 927 PRO A O 1
ATOM 817 N N . LEU A 1 121 ? 13.751 17.566 -12.634 1.00 14.32 928 LEU A N 1
ATOM 818 C CA . LEU A 1 121 ? 14.556 16.976 -13.674 1.00 15.23 928 LEU A CA 1
ATOM 819 C C . LEU A 1 121 ? 14.895 18.042 -14.729 1.00 15.20 928 LEU A C 1
ATOM 820 O O . LEU A 1 121 ? 14.152 19.015 -14.890 1.00 14.45 928 LEU A O 1
ATOM 825 N N . LYS A 1 122 ? 15.963 17.839 -15.494 1.00 15.45 929 LYS A N 1
ATOM 826 C CA . LYS A 1 122 ? 16.234 18.789 -16.565 1.00 14.70 929 LYS A CA 1
ATOM 827 C C . LYS A 1 122 ? 15.003 19.015 -17.439 1.00 16.19 929 LYS A C 1
ATOM 828 O O . LYS A 1 122 ? 14.724 20.147 -17.865 1.00 16.45 929 LYS A O 1
ATOM 834 N N . SER A 1 123 ? 14.279 17.931 -17.716 1.00 16.20 930 SER A N 1
ATOM 835 C CA . SER A 1 123 ? 13.089 18.017 -18.561 1.00 17.55 930 SER A CA 1
ATOM 836 C C . SER A 1 123 ? 11.886 18.711 -17.901 1.00 18.65 930 SER A C 1
ATOM 837 O O . SER A 1 123 ? 10.874 18.969 -18.571 1.00 17.16 930 SER A O 1
ATOM 840 N N . THR A 1 124 ? 11.957 18.968 -16.596 1.00 14.57 931 THR A N 1
ATOM 841 C CA . THR A 1 124 ? 10.881 19.661 -15.899 1.00 14.88 931 THR A CA 1
ATOM 842 C C . THR A 1 124 ? 11.312 20.998 -15.287 1.00 15.64 931 THR A C 1
ATOM 843 O O . THR A 1 124 ? 10.519 21.612 -14.601 1.00 16.10 931 THR A O 1
ATOM 847 N N . PHE A 1 125 ? 12.534 21.482 -15.565 1.00 14.42 932 PHE A N 1
ATOM 848 C CA . PHE A 1 125 ? 12.943 22.823 -15.077 1.00 16.55 932 PHE A CA 1
ATOM 849 C C . PHE A 1 125 ? 11.996 23.957 -15.488 1.00 13.78 932 PHE A C 1
ATOM 850 O O . PHE A 1 125 ? 11.678 24.828 -14.668 1.00 17.04 932 PHE A O 1
ATOM 858 N N . GLU A 1 126 ? 11.567 23.974 -16.755 1.00 14.73 933 GLU A N 1
ATOM 859 C CA . GLU A 1 126 ? 10.651 25.021 -17.199 1.00 14.68 933 GLU A CA 1
ATOM 860 C C . GLU A 1 126 ? 9.362 24.958 -16.414 1.00 14.76 933 GLU A C 1
ATOM 861 O O . GLU A 1 126 ? 8.857 25.987 -15.971 1.00 16.20 933 GLU A O 1
ATOM 867 N N . ASP A 1 127 ? 8.828 23.744 -16.275 1.00 16.95 934 ASP A N 1
ATOM 868 C CA . ASP A 1 127 ? 7.598 23.528 -15.507 1.00 15.64 934 ASP A CA 1
ATOM 869 C C . ASP A 1 127 ? 7.766 23.978 -14.055 1.00 13.81 934 ASP A C 1
ATOM 870 O O . ASP A 1 127 ? 6.861 24.615 -13.496 1.00 16.49 934 ASP A O 1
ATOM 875 N N . PHE A 1 128 ? 8.895 23.597 -13.428 1.00 14.28 935 PHE A N 1
ATOM 876 C CA . PHE A 1 128 ? 9.179 23.941 -12.046 1.00 14.56 935 PHE A CA 1
ATOM 877 C C . PHE A 1 128 ? 9.154 25.465 -11.838 1.00 13.90 935 PHE A C 1
ATOM 878 O O . PHE A 1 128 ? 8.433 25.974 -10.969 1.00 15.80 935 PHE A O 1
ATOM 886 N N . TRP A 1 129 ? 9.919 26.215 -12.640 1.00 13.88 936 TRP A N 1
ATOM 887 C CA . TRP A 1 129 ? 9.938 27.668 -12.476 1.00 15.19 936 TRP A CA 1
ATOM 888 C C . TRP A 1 129 ? 8.600 28.332 -12.864 1.00 15.85 936 TRP A C 1
ATOM 889 O O . TRP A 1 129 ? 8.196 29.322 -12.248 1.00 15.98 936 TRP A O 1
ATOM 900 N N . ARG A 1 130 ? 7.894 27.768 -13.837 1.00 15.79 937 ARG A N 1
ATOM 901 C CA . ARG A 1 130 ? 6.582 28.300 -14.179 1.00 18.34 937 ARG A CA 1
ATOM 902 C C . ARG A 1 130 ? 5.602 28.104 -13.009 1.00 15.13 937 ARG A C 1
ATOM 903 O O . ARG A 1 130 ? 4.837 29.020 -12.696 1.00 18.18 937 ARG A O 1
ATOM 911 N N . MET A 1 131 ? 5.664 26.947 -12.352 1.00 14.43 938 MET A N 1
ATOM 912 C CA . MET A 1 131 ? 4.879 26.724 -11.129 1.00 15.97 938 MET A CA 1
ATOM 913 C C . MET A 1 131 ? 5.209 27.767 -10.050 1.00 13.81 938 MET A C 1
ATOM 914 O O . MET A 1 131 ? 4.319 28.358 -9.455 1.00 14.86 938 MET A O 1
ATOM 919 N N A ILE A 1 132 ? 6.498 27.979 -9.792 0.50 13.78 939 ILE A N 1
ATOM 920 N N B ILE A 1 132 ? 6.493 28.007 -9.802 0.50 12.73 939 ILE A N 1
ATOM 921 C CA A ILE A 1 132 ? 6.912 29.010 -8.836 0.50 13.28 939 ILE A CA 1
ATOM 922 C CA B ILE A 1 132 ? 6.880 29.013 -8.804 0.50 11.08 939 ILE A CA 1
ATOM 923 C C A ILE A 1 132 ? 6.225 30.333 -9.197 0.50 14.75 939 ILE A C 1
ATOM 924 C C B ILE A 1 132 ? 6.329 30.401 -9.171 0.50 14.96 939 ILE A C 1
ATOM 925 O O A ILE A 1 132 ? 5.554 30.945 -8.371 0.50 12.62 939 ILE A O 1
ATOM 926 O O B ILE A 1 132 ? 5.899 31.157 -8.302 0.50 16.05 939 ILE A O 1
ATOM 935 N N . TRP A 1 133 ? 6.359 30.730 -10.455 1.00 16.77 940 TRP A N 1
ATOM 936 C CA . TRP A 1 133 ? 5.790 31.992 -10.912 1.00 16.36 940 TRP A CA 1
ATOM 937 C C . TRP A 1 133 ? 4.265 32.016 -10.680 1.00 16.78 940 TRP A C 1
ATOM 938 O O . TRP A 1 133 ? 3.715 32.935 -10.041 1.00 17.88 940 TRP A O 1
ATOM 949 N N . GLU A 1 134 ? 3.583 31.022 -11.236 1.00 13.43 941 GLU A N 1
ATOM 950 C CA . GLU A 1 134 ? 2.120 30.987 -11.212 1.00 13.13 941 GLU A CA 1
ATOM 951 C C . GLU A 1 134 ? 1.543 30.925 -9.789 1.00 16.78 941 GLU A C 1
ATOM 952 O O . GLU A 1 134 ? 0.438 31.451 -9.545 1.00 18.64 941 GLU A O 1
ATOM 958 N N . GLN A 1 135 ? 2.282 30.267 -8.884 1.00 16.17 942 GLN A N 1
ATOM 959 C CA . GLN A 1 135 ? 1.830 30.084 -7.498 1.00 15.85 942 GLN A CA 1
ATOM 960 C C . GLN A 1 135 ? 2.201 31.222 -6.541 1.00 14.27 942 GLN A C 1
ATOM 961 O O . GLN A 1 135 ? 1.788 31.194 -5.366 1.00 16.80 942 GLN A O 1
ATOM 967 N N . ASN A 1 136 ? 2.996 32.187 -7.027 1.00 14.87 943 ASN A N 1
ATOM 968 C CA . ASN A 1 136 ? 3.474 33.306 -6.220 1.00 15.90 943 ASN A CA 1
ATOM 969 C C . ASN A 1 136 ? 4.363 32.858 -5.070 1.00 14.57 943 ASN A C 1
ATOM 970 O O . ASN A 1 136 ? 4.416 33.482 -4.011 1.00 18.24 943 ASN A O 1
ATOM 975 N N . THR A 1 137 ? 5.087 31.781 -5.296 1.00 15.05 944 THR A N 1
ATOM 976 C CA . THR A 1 137 ? 5.995 31.225 -4.315 1.00 13.37 944 THR A CA 1
ATOM 977 C C . THR A 1 137 ? 7.208 32.137 -4.184 1.00 15.61 944 THR A C 1
ATOM 978 O O . THR A 1 137 ? 7.768 32.596 -5.185 1.00 14.95 944 THR A O 1
ATOM 982 N N . GLY A 1 138 ? 7.591 32.394 -2.932 1.00 14.97 945 GLY A N 1
ATOM 983 C CA . GLY A 1 138 ? 8.733 33.250 -2.613 1.00 15.51 945 GLY A CA 1
ATOM 984 C C . GLY A 1 138 ? 9.886 32.529 -1.936 1.00 13.71 945 GLY A C 1
ATOM 985 O O . GLY A 1 138 ? 10.988 33.090 -1.847 1.00 14.52 945 GLY A O 1
ATOM 986 N N . ILE A 1 139 ? 9.667 31.289 -1.476 1.00 13.09 946 ILE A N 1
ATOM 987 C CA . ILE A 1 139 ? 10.669 30.543 -0.711 1.00 13.62 946 ILE A CA 1
ATOM 988 C C . ILE A 1 139 ? 10.689 29.113 -1.251 1.00 13.46 946 ILE A C 1
ATOM 989 O O . ILE A 1 139 ? 9.630 28.496 -1.432 1.00 14.61 946 ILE A O 1
ATOM 994 N N . ILE A 1 140 ? 11.912 28.618 -1.490 1.00 12.07 947 ILE A N 1
ATOM 995 C CA . ILE A 1 140 ? 12.190 27.229 -1.839 1.00 13.84 947 ILE A CA 1
ATOM 996 C C . ILE A 1 140 ? 12.999 26.636 -0.715 1.00 14.06 947 ILE A C 1
ATOM 997 O O . ILE A 1 140 ? 14.015 27.206 -0.315 1.00 14.24 947 ILE A O 1
ATOM 1002 N N . VAL A 1 141 ? 12.550 25.467 -0.242 1.00 13.38 948 VAL A N 1
ATOM 1003 C CA . VAL A 1 141 ? 13.250 24.703 0.789 1.00 13.49 948 VAL A CA 1
ATOM 1004 C C . VAL A 1 141 ? 13.738 23.440 0.118 1.00 15.09 948 VAL A C 1
ATOM 1005 O O . VAL A 1 141 ? 12.929 22.631 -0.327 1.00 14.92 948 VAL A O 1
ATOM 1009 N N . MET A 1 142 ? 15.057 23.276 0.022 1.00 13.80 949 MET A N 1
ATOM 1010 C CA . MET A 1 142 ? 15.652 22.111 -0.624 1.00 13.60 949 MET A CA 1
ATOM 1011 C C . MET A 1 142 ? 16.375 21.311 0.433 1.00 15.03 949 MET A C 1
ATOM 1012 O O . MET A 1 142 ? 17.224 21.871 1.124 1.00 13.97 949 MET A O 1
ATOM 1017 N N . ILE A 1 143 ? 16.068 20.012 0.552 1.00 14.76 950 ILE A N 1
ATOM 1018 C CA . ILE A 1 143 ? 16.593 19.209 1.645 1.00 13.16 950 ILE A CA 1
ATOM 1019 C C . ILE A 1 143 ? 17.299 17.986 1.066 1.00 15.89 950 ILE A C 1
ATOM 1020 O O . ILE A 1 143 ? 17.068 16.843 1.437 1.00 15.66 950 ILE A O 1
ATOM 1025 N N . THR A 1 144 ? 18.173 18.230 0.101 1.00 16.32 951 THR A N 1
ATOM 1026 C CA . THR A 1 144 ? 18.989 17.159 -0.473 1.00 16.09 951 THR A CA 1
ATOM 1027 C C . THR A 1 144 ? 20.203 17.822 -1.066 1.00 15.85 951 THR A C 1
ATOM 1028 O O . THR A 1 144 ? 20.125 19.017 -1.429 1.00 15.18 951 THR A O 1
ATOM 1032 N N . ASN A 1 145 ? 21.306 17.084 -1.186 1.00 16.75 952 ASN A N 1
ATOM 1033 C CA . ASN A 1 145 ? 22.360 17.497 -2.114 1.00 14.24 952 ASN A CA 1
ATOM 1034 C C . ASN A 1 145 ? 22.009 16.967 -3.529 1.00 13.24 952 ASN A C 1
ATOM 1035 O O . ASN A 1 145 ? 21.186 16.050 -3.710 1.00 14.06 952 ASN A O 1
ATOM 1040 N N . LEU A 1 146 ? 22.586 17.585 -4.552 1.00 14.75 953 LEU A N 1
ATOM 1041 C CA . LEU A 1 146 ? 22.322 17.155 -5.932 1.00 14.47 953 LEU A CA 1
ATOM 1042 C C . LEU A 1 146 ? 22.741 15.697 -6.191 1.00 15.44 953 LEU A C 1
ATOM 1043 O O . LEU A 1 146 ? 22.031 14.924 -6.869 1.00 16.15 953 LEU A O 1
ATOM 1048 N N . VAL A 1 147 ? 23.908 15.353 -5.645 1.00 13.39 954 VAL A N 1
ATOM 1049 C CA . VAL A 1 147 ? 24.451 13.997 -5.663 1.00 13.78 954 VAL A CA 1
ATOM 1050 C C . VAL A 1 147 ? 24.761 13.600 -4.223 1.00 13.31 954 VAL A C 1
ATOM 1051 O O . VAL A 1 147 ? 25.384 14.358 -3.466 1.00 14.58 954 VAL A O 1
ATOM 1055 N N . GLU A 1 148 ? 24.343 12.393 -3.843 1.00 14.34 955 GLU A N 1
ATOM 1056 C CA . GLU A 1 148 ? 24.625 11.830 -2.521 1.00 13.23 955 GLU A CA 1
ATOM 1057 C C . GLU A 1 148 ? 25.207 10.426 -2.722 1.00 15.19 955 GLU A C 1
ATOM 1058 O O . GLU A 1 148 ? 24.584 9.595 -3.381 1.00 17.50 955 GLU A O 1
ATOM 1064 N N . LYS A 1 149 ? 26.377 10.210 -2.128 1.00 17.79 956 LYS A N 1
ATOM 1065 C CA . LYS A 1 149 ? 27.127 8.939 -2.240 1.00 22.07 956 LYS A CA 1
ATOM 1066 C C . LYS A 1 149 ? 27.203 8.481 -3.695 1.00 20.17 956 LYS A C 1
ATOM 1067 O O . LYS A 1 149 ? 26.945 7.311 -4.022 1.00 20.79 956 LYS A O 1
ATOM 1070 N N . GLY A 1 150 ? 27.473 9.427 -4.595 1.00 16.47 957 GLY A N 1
ATOM 1071 C CA . GLY A 1 150 ? 27.637 9.114 -5.991 1.00 18.94 957 GLY A CA 1
ATOM 1072 C C . GLY A 1 150 ? 26.374 8.887 -6.803 1.00 18.66 957 GLY A C 1
ATOM 1073 O O . GLY A 1 150 ? 26.486 8.600 -8.013 1.00 21.70 957 GLY A O 1
ATOM 1074 N N . ARG A 1 151 ? 25.202 9.051 -6.166 1.00 18.05 958 ARG A N 1
ATOM 1075 C CA . ARG A 1 151 ? 23.890 8.802 -6.774 1.00 20.91 958 ARG A CA 1
ATOM 1076 C C . ARG A 1 151 ? 23.217 10.143 -6.998 1.00 21.26 958 ARG A C 1
ATOM 1077 O O . ARG A 1 151 ? 23.172 10.973 -6.092 1.00 16.80 958 ARG A O 1
ATOM 1085 N N . ARG A 1 152 ? 22.684 10.346 -8.189 1.00 19.48 959 ARG A N 1
ATOM 1086 C CA . ARG A 1 152 ? 21.947 11.577 -8.522 1.00 20.35 959 ARG A CA 1
ATOM 1087 C C . ARG A 1 152 ? 20.617 11.603 -7.796 1.00 20.42 959 ARG A C 1
ATOM 1088 O O . ARG A 1 152 ? 19.801 10.678 -7.902 1.00 21.45 959 ARG A O 1
ATOM 1096 N N . LYS A 1 153 ? 20.407 12.675 -7.042 1.00 18.11 960 LYS A N 1
ATOM 1097 C CA . LYS A 1 153 ? 19.173 12.897 -6.288 1.00 15.89 960 LYS A CA 1
ATOM 1098 C C . LYS A 1 153 ? 18.307 14.072 -6.821 1.00 14.69 960 LYS A C 1
ATOM 1099 O O . LYS A 1 153 ? 17.099 14.101 -6.649 1.00 16.29 960 LYS A O 1
ATOM 1105 N N . CYS A 1 154 ? 18.933 15.008 -7.497 1.00 15.06 961 CYS A N 1
ATOM 1106 C CA . CYS A 1 154 ? 18.269 16.227 -7.945 1.00 12.74 961 CYS A CA 1
ATOM 1107 C C . CYS A 1 154 ? 19.142 16.832 -9.030 1.00 17.19 961 CYS A C 1
ATOM 1108 O O . CYS A 1 154 ? 20.366 16.765 -8.920 1.00 16.13 961 CYS A O 1
ATOM 1111 N N . ASP A 1 155 ? 18.526 17.426 -10.061 1.00 15.63 962 ASP A N 1
ATOM 1112 C CA A ASP A 1 155 ? 19.243 18.198 -11.100 0.50 13.66 962 ASP A CA 1
ATOM 1113 C CA B ASP A 1 155 ? 19.294 18.173 -11.054 0.50 15.63 962 ASP A CA 1
ATOM 1114 C C . ASP A 1 155 ? 19.340 19.665 -10.682 1.00 14.16 962 ASP A C 1
ATOM 1115 O O . ASP A 1 155 ? 18.443 20.164 -9.978 1.00 16.25 962 ASP A O 1
ATOM 1124 N N . GLN A 1 156 ? 20.414 20.352 -11.083 1.00 15.89 963 GLN A N 1
ATOM 1125 C CA . GLN A 1 156 ? 20.590 21.732 -10.669 1.00 12.43 963 GLN A CA 1
ATOM 1126 C C . GLN A 1 156 ? 19.766 22.646 -11.540 1.00 12.83 963 GLN A C 1
ATOM 1127 O O . GLN A 1 156 ? 20.130 22.978 -12.682 1.00 14.88 963 GLN A O 1
ATOM 1133 N N . TYR A 1 157 ? 18.653 23.076 -10.936 1.00 14.70 964 TYR A N 1
ATOM 1134 C CA . TYR A 1 157 ? 17.622 23.874 -11.579 1.00 13.52 964 TYR A CA 1
ATOM 1135 C C . TYR A 1 157 ? 17.835 25.388 -11.475 1.00 15.94 964 TYR A C 1
ATOM 1136 O O . TYR A 1 157 ? 16.960 26.160 -11.769 1.00 14.82 964 TYR A O 1
ATOM 1145 N N . TRP A 1 158 ? 18.980 25.795 -10.951 1.00 15.67 965 TRP A N 1
ATOM 1146 C CA . TRP A 1 158 ? 19.303 27.198 -10.771 1.00 13.09 965 TRP A CA 1
ATOM 1147 C C . TRP A 1 158 ? 20.678 27.503 -11.363 1.00 12.70 965 TRP A C 1
ATOM 1148 O O . TRP A 1 158 ? 21.503 26.604 -11.501 1.00 13.97 965 TRP A O 1
ATOM 1159 N N . PRO A 1 159 ? 20.923 28.770 -11.744 1.00 13.94 966 PRO A N 1
ATOM 1160 C CA . PRO A 1 159 ? 22.232 29.145 -12.283 1.00 13.53 966 PRO A CA 1
ATOM 1161 C C . PRO A 1 159 ? 23.330 29.173 -11.228 1.00 14.79 966 PRO A C 1
ATOM 1162 O O . PRO A 1 159 ? 23.153 29.715 -10.145 1.00 15.49 966 PRO A O 1
ATOM 1166 N N . THR A 1 160 ? 24.485 28.612 -11.567 1.00 15.64 967 THR A N 1
ATOM 1167 C CA . THR A 1 160 ? 25.637 28.667 -10.672 1.00 14.90 967 THR A CA 1
ATOM 1168 C C . THR A 1 160 ? 26.079 30.116 -10.460 1.00 15.27 967 THR A C 1
ATOM 1169 O O . THR A 1 160 ? 26.526 30.508 -9.386 1.00 17.31 967 THR A O 1
ATOM 1173 N N . GLU A 1 161 ? 25.944 30.898 -11.509 1.00 13.36 968 GLU A N 1
ATOM 1174 C CA A GLU A 1 161 ? 26.338 32.292 -11.524 0.50 14.86 968 GLU A CA 1
ATOM 1175 C CA B GLU A 1 161 ? 26.330 32.287 -11.500 0.50 14.98 968 GLU A CA 1
ATOM 1176 C C . GLU A 1 161 ? 25.426 33.031 -12.472 1.00 15.80 968 GLU A C 1
ATOM 1177 O O . GLU A 1 161 ? 24.955 32.457 -13.471 1.00 16.92 968 GLU A O 1
ATOM 1188 N N . ASN A 1 162 ? 25.199 34.305 -12.180 1.00 14.03 969 ASN A N 1
ATOM 1189 C CA . ASN A 1 162 ? 24.424 35.172 -13.048 1.00 13.49 969 ASN A CA 1
ATOM 1190 C C . ASN A 1 162 ? 23.034 34.591 -13.357 1.00 13.05 969 ASN A C 1
ATOM 1191 O O . ASN A 1 162 ? 22.345 34.130 -12.449 1.00 14.78 969 ASN A O 1
ATOM 1196 N N . SER A 1 163 ? 22.623 34.609 -14.624 1.00 15.77 970 SER A N 1
ATOM 1197 C CA . SER A 1 163 ? 21.250 34.270 -14.982 1.00 13.60 970 SER A CA 1
ATOM 1198 C C . SER A 1 163 ? 21.155 33.036 -15.865 1.00 18.91 970 SER A C 1
ATOM 1199 O O . SER A 1 163 ? 22.093 32.666 -16.571 1.00 18.79 970 SER A O 1
ATOM 1202 N N . GLU A 1 164 ? 19.972 32.446 -15.853 1.00 17.62 971 GLU A N 1
ATOM 1203 C CA . GLU A 1 164 ? 19.612 31.350 -16.743 1.00 18.04 971 GLU A CA 1
ATOM 1204 C C . GLU A 1 164 ? 18.136 31.523 -17.094 1.00 16.52 971 GLU A C 1
ATOM 1205 O O . GLU A 1 164 ? 17.344 31.975 -16.260 1.00 16.74 971 GLU A O 1
ATOM 1211 N N . GLU A 1 165 ? 17.784 31.172 -18.331 1.00 20.09 972 GLU A N 1
ATOM 1212 C CA . GLU A 1 165 ? 16.423 31.261 -18.826 1.00 18.79 972 GLU A CA 1
ATOM 1213 C C . GLU A 1 165 ? 15.836 29.858 -18.822 1.00 17.99 972 GLU A C 1
ATOM 1214 O O . GLU A 1 165 ? 16.470 28.910 -19.287 1.00 18.11 972 GLU A O 1
ATOM 1220 N N . TYR A 1 166 ? 14.649 29.726 -18.243 1.00 15.69 973 TYR A N 1
ATOM 1221 C CA . TYR A 1 166 ? 13.934 28.447 -18.171 1.00 15.35 973 TYR A CA 1
ATOM 1222 C C . TYR A 1 166 ? 12.561 28.744 -18.758 1.00 16.08 973 TYR A C 1
ATOM 1223 O O . TYR A 1 166 ? 11.640 29.154 -18.038 1.00 16.87 973 TYR A O 1
ATOM 1232 N N . GLY A 1 167 ? 12.455 28.592 -20.073 1.00 19.84 974 GLY A N 1
ATOM 1233 C CA . GLY A 1 167 ? 11.271 29.048 -20.805 1.00 19.84 974 GLY A CA 1
ATOM 1234 C C . GLY A 1 167 ? 11.070 30.547 -20.644 1.00 19.67 974 GLY A C 1
ATOM 1235 O O . GLY A 1 167 ? 11.975 31.332 -20.906 1.00 21.24 974 GLY A O 1
ATOM 1236 N N . ASN A 1 168 ? 9.893 30.945 -20.174 1.00 21.76 975 ASN A N 1
ATOM 1237 C CA . ASN A 1 168 ? 9.583 32.368 -20.031 1.00 21.03 975 ASN A CA 1
ATOM 1238 C C . ASN A 1 168 ? 10.092 32.968 -18.719 1.00 20.11 975 ASN A C 1
ATOM 1239 O O . ASN A 1 168 ? 9.895 34.147 -18.468 1.00 18.06 975 ASN A O 1
ATOM 1244 N N . ILE A 1 169 ? 10.744 32.162 -17.872 1.00 18.19 976 ILE A N 1
ATOM 1245 C CA . ILE A 1 169 ? 11.236 32.655 -16.587 1.00 16.86 976 ILE A CA 1
ATOM 1246 C C . ILE A 1 169 ? 12.761 32.771 -16.652 1.00 15.72 976 ILE A C 1
ATOM 1247 O O . ILE A 1 169 ? 13.445 31.788 -16.938 1.00 18.28 976 ILE A O 1
ATOM 1252 N N . ILE A 1 170 ? 13.273 33.968 -16.391 1.00 14.26 977 ILE A N 1
ATOM 1253 C CA A ILE A 1 170 ? 14.718 34.190 -16.253 0.70 16.39 977 ILE A CA 1
ATOM 1254 C CA B ILE A 1 170 ? 14.713 34.166 -16.252 0.30 12.92 977 ILE A CA 1
ATOM 1255 C C . ILE A 1 170 ? 15.024 34.293 -14.762 1.00 15.75 977 ILE A C 1
ATOM 1256 O O . ILE A 1 170 ? 14.393 35.065 -14.043 1.00 17.70 977 ILE A O 1
ATOM 1265 N N . VAL A 1 171 ? 15.979 33.491 -14.313 1.00 13.59 978 VAL A N 1
ATOM 1266 C CA . VAL A 1 171 ? 16.352 33.373 -12.908 1.00 13.11 978 VAL A CA 1
ATOM 1267 C C . VAL A 1 171 ? 17.772 33.916 -12.801 1.00 13.99 978 VAL A C 1
ATOM 1268 O O . VAL A 1 171 ? 18.663 33.452 -13.517 1.00 14.98 978 VAL A O 1
ATOM 1272 N N . THR A 1 172 ? 17.964 34.899 -11.918 1.00 13.48 979 THR A N 1
ATOM 1273 C CA . THR A 1 172 ? 19.265 35.490 -11.657 1.00 13.22 979 THR A CA 1
ATOM 1274 C C . THR A 1 172 ? 19.699 35.225 -10.210 1.00 14.07 979 THR A C 1
ATOM 1275 O O . THR A 1 172 ? 18.957 35.506 -9.295 1.00 14.02 979 THR A O 1
ATOM 1279 N N . LEU A 1 173 ? 20.911 34.692 -10.036 1.00 14.08 980 LEU A N 1
ATOM 1280 C CA . LEU A 1 173 ? 21.464 34.471 -8.679 1.00 13.01 980 LEU A CA 1
ATOM 1281 C C . LEU A 1 173 ? 22.077 35.789 -8.219 1.00 14.14 980 LEU A C 1
ATOM 1282 O O . LEU A 1 173 ? 23.012 36.290 -8.843 1.00 16.87 980 LEU A O 1
ATOM 1287 N N . LYS A 1 174 ? 21.509 36.369 -7.155 1.00 14.50 981 LYS A N 1
ATOM 1288 C CA . LYS A 1 174 ? 21.991 37.623 -6.624 1.00 16.58 981 LYS A CA 1
ATOM 1289 C C . LYS A 1 174 ? 23.131 37.463 -5.622 1.00 13.28 981 LYS A C 1
ATOM 1290 O O . LYS A 1 174 ? 24.075 38.218 -5.653 1.00 16.45 981 LYS A O 1
ATOM 1296 N N . SER A 1 175 ? 22.972 36.505 -4.706 1.00 11.47 982 SER A N 1
ATOM 1297 C CA . SER A 1 175 ? 23.927 36.311 -3.632 1.00 12.84 982 SER A CA 1
ATOM 1298 C C . SER A 1 175 ? 23.752 34.971 -2.952 1.00 12.23 982 SER A C 1
ATOM 1299 O O . SER A 1 175 ? 22.686 34.372 -3.001 1.00 13.22 982 SER A O 1
ATOM 1302 N N . THR A 1 176 ? 24.835 34.526 -2.296 1.00 11.62 983 THR A N 1
ATOM 1303 C CA . THR A 1 176 ? 24.853 33.224 -1.639 1.00 11.50 983 THR A CA 1
ATOM 1304 C C . THR A 1 176 ? 25.541 33.376 -0.274 1.00 7.64 983 THR A C 1
ATOM 1305 O O . THR A 1 176 ? 26.559 34.046 -0.140 1.00 9.24 983 THR A O 1
ATOM 1309 N N . LYS A 1 177 ? 24.954 32.740 0.728 1.00 9.93 984 LYS A N 1
ATOM 1310 C CA . LYS A 1 177 ? 25.607 32.594 2.047 1.00 12.16 984 LYS A CA 1
ATOM 1311 C C . LYS A 1 177 ? 25.625 31.119 2.420 1.00 11.84 984 LYS A C 1
ATOM 1312 O O . LYS A 1 177 ? 24.598 30.472 2.414 1.00 11.28 984 LYS A O 1
ATOM 1318 N N . ILE A 1 178 ? 26.822 30.621 2.675 1.00 10.05 985 ILE A N 1
ATOM 1319 C CA . ILE A 1 178 ? 27.024 29.192 2.982 1.00 9.66 985 ILE A CA 1
ATOM 1320 C C . ILE A 1 178 ? 27.348 29.030 4.471 1.00 11.46 985 ILE A C 1
ATOM 1321 O O . ILE A 1 178 ? 28.437 29.403 4.932 1.00 11.08 985 ILE A O 1
ATOM 1326 N N . HIS A 1 179 ? 26.349 28.560 5.215 1.00 12.05 986 HIS A N 1
ATOM 1327 C CA . HIS A 1 179 ? 26.500 28.277 6.631 1.00 12.72 986 HIS A CA 1
ATOM 1328 C C . HIS A 1 179 ? 26.972 26.847 6.784 1.00 10.87 986 HIS A C 1
ATOM 1329 O O . HIS A 1 179 ? 27.079 26.100 5.790 1.00 11.80 986 HIS A O 1
ATOM 1336 N N . ALA A 1 180 ? 27.254 26.434 8.025 1.00 11.33 987 ALA A N 1
ATOM 1337 C CA . ALA A 1 180 ? 27.766 25.084 8.273 1.00 13.01 987 ALA A CA 1
ATOM 1338 C C . ALA A 1 180 ? 26.892 23.988 7.711 1.00 12.04 987 ALA A C 1
ATOM 1339 O O . ALA A 1 180 ? 27.394 23.000 7.129 1.00 13.47 987 ALA A O 1
ATOM 1341 N N . CYS A 1 181 ? 25.581 24.117 7.938 1.00 13.19 988 CYS A N 1
ATOM 1342 C CA A CYS A 1 181 ? 24.611 23.076 7.591 0.80 13.66 988 CYS A CA 1
ATOM 1343 C CA B CYS A 1 181 ? 24.618 23.068 7.586 0.20 13.90 988 CYS A CA 1
ATOM 1344 C C . CYS A 1 181 ? 23.594 23.429 6.499 1.00 12.83 988 CYS A C 1
ATOM 1345 O O . CYS A 1 181 ? 22.836 22.589 6.064 1.00 12.67 988 CYS A O 1
ATOM 1350 N N . TYR A 1 182 ? 23.561 24.689 6.068 1.00 12.48 989 TYR A N 1
ATOM 1351 C CA . TYR A 1 182 ? 22.666 25.106 4.995 1.00 11.13 989 TYR A CA 1
ATOM 1352 C C . TYR A 1 182 ? 23.230 26.306 4.250 1.00 13.17 989 TYR A C 1
ATOM 1353 O O . TYR A 1 182 ? 24.114 27.022 4.757 1.00 13.53 989 TYR A O 1
ATOM 1362 N N . THR A 1 183 ? 22.759 26.452 3.029 1.00 11.79 990 THR A N 1
ATOM 1363 C CA . THR A 1 183 ? 23.113 27.539 2.157 1.00 12.06 990 THR A CA 1
ATOM 1364 C C . THR A 1 183 ? 21.850 28.300 1.779 1.00 14.44 990 THR A C 1
ATOM 1365 O O . THR A 1 183 ? 20.772 27.710 1.587 1.00 14.33 990 THR A O 1
ATOM 1369 N N . VAL A 1 184 ? 21.973 29.616 1.737 1.00 11.62 991 VAL A N 1
ATOM 1370 C CA . VAL A 1 184 ? 20.866 30.447 1.287 1.00 11.45 991 VAL A CA 1
ATOM 1371 C C . VAL A 1 184 ? 21.282 31.130 -0.005 1.00 11.58 991 VAL A C 1
ATOM 1372 O O . VAL A 1 184 ? 22.300 31.843 -0.035 1.00 13.26 991 VAL A O 1
ATOM 1376 N N . ARG A 1 185 ? 20.464 30.912 -1.050 1.00 12.37 992 ARG A N 1
ATOM 1377 C CA . ARG A 1 185 ? 20.643 31.586 -2.345 1.00 11.82 992 ARG A CA 1
ATOM 1378 C C . ARG A 1 185 ? 19.467 32.499 -2.611 1.00 13.16 992 ARG A C 1
ATOM 1379 O O . ARG A 1 185 ? 18.300 32.072 -2.553 1.00 13.56 992 ARG A O 1
ATOM 1387 N N . ARG A 1 186 ? 19.799 33.751 -2.903 1.00 12.99 993 ARG A N 1
ATOM 1388 C CA . ARG A 1 186 ? 18.821 34.778 -3.158 1.00 11.45 993 ARG A CA 1
ATOM 1389 C C . ARG A 1 186 ? 18.779 34.953 -4.668 1.00 11.35 993 ARG A C 1
ATOM 1390 O O . ARG A 1 186 ? 19.798 35.266 -5.296 1.00 12.18 993 ARG A O 1
ATOM 1398 N N . PHE A 1 187 ? 17.576 34.782 -5.234 1.00 13.69 994 PHE A N 1
ATOM 1399 C CA . PHE A 1 187 ? 17.348 34.953 -6.649 1.00 14.64 994 PHE A CA 1
ATOM 1400 C C . PHE A 1 187 ? 16.364 36.074 -6.919 1.00 14.02 994 PHE A C 1
ATOM 1401 O O . PHE A 1 187 ? 15.525 36.401 -6.072 1.00 15.49 994 PHE A O 1
ATOM 1409 N N . SER A 1 188 ? 16.462 36.621 -8.118 1.00 14.31 995 SER A N 1
ATOM 1410 C CA . SER A 1 188 ? 15.392 37.415 -8.700 1.00 16.12 995 SER A CA 1
ATOM 1411 C C . SER A 1 188 ? 14.857 36.606 -9.859 1.00 16.69 995 SER A C 1
ATOM 1412 O O . SER A 1 188 ? 15.640 36.108 -10.665 1.00 20.60 995 SER A O 1
ATOM 1415 N N . ILE A 1 189 ? 13.537 36.509 -9.999 1.00 17.65 996 ILE A N 1
ATOM 1416 C CA . ILE A 1 189 ? 12.971 35.898 -11.196 1.00 14.18 996 ILE A CA 1
ATOM 1417 C C . ILE A 1 189 ? 12.036 36.881 -11.921 1.00 18.09 996 ILE A C 1
ATOM 1418 O O . ILE A 1 189 ? 11.411 37.737 -11.298 1.00 16.84 996 ILE A O 1
ATOM 1423 N N . ARG A 1 190 ? 12.031 36.758 -13.241 1.00 18.80 997 ARG A N 1
ATOM 1424 C CA . ARG A 1 190 ? 11.288 37.647 -14.139 1.00 24.84 997 ARG A CA 1
ATOM 1425 C C . ARG A 1 190 ? 10.591 36.815 -15.215 1.00 22.25 997 ARG A C 1
ATOM 1426 O O . ARG A 1 190 ? 11.185 35.900 -15.798 1.00 18.69 997 ARG A O 1
ATOM 1434 N N . ASN A 1 191 ? 9.332 37.151 -15.489 1.00 21.53 998 ASN A N 1
ATOM 1435 C CA . ASN A 1 191 ? 8.586 36.499 -16.548 1.00 20.11 998 ASN A CA 1
ATOM 1436 C C . ASN A 1 191 ? 8.672 37.393 -17.774 1.00 19.17 998 ASN A C 1
ATOM 1437 O O . ASN A 1 191 ? 8.284 38.567 -17.731 1.00 20.29 998 ASN A O 1
ATOM 1442 N N . THR A 1 192 ? 9.234 36.840 -18.844 1.00 19.69 999 THR A N 1
ATOM 1443 C CA . THR A 1 192 ? 9.568 37.630 -20.027 1.00 21.25 999 THR A CA 1
ATOM 1444 C C . THR A 1 192 ? 8.381 37.753 -20.989 1.00 25.17 999 THR A C 1
ATOM 1445 O O . THR A 1 192 ? 8.462 38.482 -21.982 1.00 25.50 999 THR A O 1
ATOM 1449 N N . LYS A 1 193 ? 7.276 37.067 -20.696 1.00 27.78 1000 LYS A N 1
ATOM 1450 C CA . LYS A 1 193 ? 6.059 37.182 -21.519 1.00 33.42 1000 LYS A CA 1
ATOM 1451 C C . LYS A 1 193 ? 5.226 38.396 -21.127 1.00 35.38 1000 LYS A C 1
ATOM 1452 O O . LYS A 1 193 ? 4.960 38.623 -19.951 1.00 40.11 1000 LYS A O 1
ATOM 1455 N N . GLU A 1 208 ? 9.145 41.349 -11.722 1.00 26.73 1015 GLU A N 1
ATOM 1456 C CA . GLU A 1 208 ? 10.296 40.683 -11.078 1.00 24.99 1015 GLU A CA 1
ATOM 1457 C C . GLU A 1 208 ? 9.999 40.420 -9.620 1.00 21.74 1015 GLU A C 1
ATOM 1458 O O . GLU A 1 208 ? 9.443 41.281 -8.939 1.00 23.89 1015 GLU A O 1
ATOM 1464 N N . ARG A 1 209 ? 10.416 39.254 -9.132 1.00 15.32 1016 ARG A N 1
ATOM 1465 C CA . ARG A 1 209 ? 10.145 38.825 -7.765 1.00 18.46 1016 ARG A CA 1
ATOM 1466 C C . ARG A 1 209 ? 11.406 38.218 -7.167 1.00 17.10 1016 ARG A C 1
ATOM 1467 O O . ARG A 1 209 ? 12.157 37.535 -7.869 1.00 18.39 1016 ARG A O 1
ATOM 1475 N N . VAL A 1 210 ? 11.589 38.448 -5.869 1.00 15.07 1017 VAL A N 1
ATOM 1476 C CA . VAL A 1 210 ? 12.646 37.802 -5.098 1.00 13.65 1017 VAL A CA 1
ATOM 1477 C C . VAL A 1 210 ? 12.171 36.391 -4.723 1.00 14.87 1017 VAL A C 1
ATOM 1478 O O . VAL A 1 210 ? 11.040 36.210 -4.248 1.00 15.84 1017 VAL A O 1
ATOM 1482 N N . VAL A 1 211 ? 13.016 35.387 -4.955 1.00 12.29 1018 VAL A N 1
ATOM 1483 C CA . VAL A 1 211 ? 12.759 34.032 -4.493 1.00 12.04 1018 VAL A CA 1
ATOM 1484 C C . VAL A 1 211 ? 14.024 33.644 -3.742 1.00 15.03 1018 VAL A C 1
ATOM 1485 O O . VAL A 1 211 ? 15.133 33.750 -4.313 1.00 14.63 1018 VAL A O 1
ATOM 1489 N N . ILE A 1 212 ? 13.850 33.174 -2.498 1.00 12.93 1019 ILE A N 1
ATOM 1490 C CA . ILE A 1 212 ? 14.960 32.745 -1.658 1.00 13.10 1019 ILE A CA 1
ATOM 1491 C C . ILE A 1 212 ? 14.954 31.232 -1.469 1.00 14.48 1019 ILE A C 1
ATOM 1492 O O . ILE A 1 212 ? 13.920 30.664 -1.108 1.00 14.37 1019 ILE A O 1
ATOM 1497 N N . GLN A 1 213 ? 16.106 30.603 -1.714 1.00 13.28 1020 GLN A N 1
ATOM 1498 C CA . GLN A 1 213 ? 16.259 29.165 -1.579 1.00 12.72 1020 GLN A CA 1
ATOM 1499 C C . GLN A 1 213 ? 17.054 28.906 -0.313 1.00 13.77 1020 GLN A C 1
ATOM 1500 O O . GLN A 1 213 ? 18.181 29.409 -0.150 1.00 13.40 1020 GLN A O 1
ATOM 1506 N N . TYR A 1 214 ? 16.435 28.098 0.556 1.00 13.00 1021 TYR A N 1
ATOM 1507 C CA . TYR A 1 214 ? 17.044 27.577 1.759 1.00 13.59 1021 TYR A CA 1
ATOM 1508 C C . TYR A 1 214 ? 17.419 26.132 1.485 1.00 12.51 1021 TYR A C 1
ATOM 1509 O O . TYR A 1 214 ? 16.515 25.287 1.321 1.00 14.75 1021 TYR A O 1
ATOM 1518 N N . HIS A 1 215 ? 18.734 25.855 1.417 1.00 12.56 1022 HIS A N 1
ATOM 1519 C CA . HIS A 1 215 ? 19.228 24.560 0.952 1.00 13.95 1022 HIS A CA 1
ATOM 1520 C C . HIS A 1 215 ? 19.999 23.876 2.080 1.00 15.97 1022 HIS A C 1
ATOM 1521 O O . HIS A 1 215 ? 21.064 24.303 2.459 1.00 13.70 1022 HIS A O 1
ATOM 1528 N N . TYR A 1 216 ? 19.401 22.853 2.688 1.00 14.30 1023 TYR A N 1
ATOM 1529 C CA . TYR A 1 216 ? 20.072 22.102 3.767 1.00 14.43 1023 TYR A CA 1
ATOM 1530 C C . TYR A 1 216 ? 21.036 21.154 3.112 1.00 15.97 1023 TYR A C 1
ATOM 1531 O O . TYR A 1 216 ? 20.635 20.385 2.213 1.00 14.60 1023 TYR A O 1
ATOM 1540 N N . THR A 1 217 ? 22.310 21.231 3.524 1.00 13.71 1024 THR A N 1
ATOM 1541 C CA . THR A 1 217 ? 23.398 20.549 2.826 1.00 13.70 1024 THR A CA 1
ATOM 1542 C C . THR A 1 217 ? 24.057 19.426 3.623 1.00 13.47 1024 THR A C 1
ATOM 1543 O O . THR A 1 217 ? 24.984 18.792 3.125 1.00 15.78 1024 THR A O 1
ATOM 1547 N N . GLN A 1 218 ? 23.620 19.226 4.863 1.00 15.76 1025 GLN A N 1
ATOM 1548 C CA . GLN A 1 218 ? 24.265 18.223 5.717 1.00 17.10 1025 GLN A CA 1
ATOM 1549 C C . GLN A 1 218 ? 23.481 16.977 6.029 1.00 17.75 1025 GLN A C 1
ATOM 1550 O O . GLN A 1 218 ? 23.913 16.208 6.902 1.00 19.13 1025 GLN A O 1
ATOM 1556 N N . TRP A 1 219 ? 22.354 16.746 5.348 1.00 15.41 1026 TRP A N 1
ATOM 1557 C CA . TRP A 1 219 ? 21.617 15.513 5.657 1.00 16.68 1026 TRP A CA 1
ATOM 1558 C C . TRP A 1 219 ? 22.489 14.307 5.304 1.00 17.87 1026 TRP A C 1
ATOM 1559 O O . TRP A 1 219 ? 23.026 14.236 4.202 1.00 17.24 1026 TRP A O 1
ATOM 1570 N N . PRO A 1 220 ? 22.608 13.347 6.240 1.00 17.51 1027 PRO A N 1
ATOM 1571 C CA . PRO A 1 220 ? 23.508 12.240 5.930 1.00 16.93 1027 PRO A CA 1
ATOM 1572 C C . PRO A 1 220 ? 23.035 11.347 4.793 1.00 15.81 1027 PRO A C 1
ATOM 1573 O O . PRO A 1 220 ? 21.846 11.196 4.544 1.00 16.91 1027 PRO A O 1
ATOM 1577 N N . ASP A 1 221 ? 23.997 10.648 4.182 1.00 19.34 1028 ASP A N 1
ATOM 1578 C CA . ASP A 1 221 ? 23.728 9.729 3.073 1.00 23.59 1028 ASP A CA 1
ATOM 1579 C C . ASP A 1 221 ? 22.762 8.633 3.521 1.00 20.34 1028 ASP A C 1
ATOM 1580 O O . ASP A 1 221 ? 21.929 8.184 2.743 1.00 26.40 1028 ASP A O 1
ATOM 1585 N N . MET A 1 222 ? 22.967 8.178 4.763 1.00 18.31 1029 MET A N 1
ATOM 1586 C CA . MET A 1 222 ? 22.163 7.151 5.403 1.00 21.37 1029 MET A CA 1
ATOM 1587 C C . MET A 1 222 ? 21.613 7.654 6.743 1.00 19.34 1029 MET A C 1
ATOM 1588 O O . MET A 1 222 ? 22.325 8.260 7.526 1.00 22.89 1029 MET A O 1
ATOM 1593 N N . GLY A 1 223 ? 20.349 7.360 6.992 1.00 18.92 1030 GLY A N 1
ATOM 1594 C CA . GLY A 1 223 ? 19.710 7.705 8.236 1.00 18.98 1030 GLY A CA 1
ATOM 1595 C C . GLY A 1 223 ? 19.315 9.162 8.331 1.00 16.67 1030 GLY A C 1
ATOM 1596 O O . GLY A 1 223 ? 19.100 9.837 7.323 1.00 17.83 1030 GLY A O 1
ATOM 1597 N N . VAL A 1 224 ? 19.136 9.603 9.563 1.00 17.81 1031 VAL A N 1
ATOM 1598 C CA . VAL A 1 224 ? 18.766 10.976 9.849 1.00 16.52 1031 VAL A CA 1
ATOM 1599 C C . VAL A 1 224 ? 19.932 11.672 10.554 1.00 19.38 1031 VAL A C 1
ATOM 1600 O O . VAL A 1 224 ? 20.861 11.022 11.035 1.00 16.16 1031 VAL A O 1
ATOM 1604 N N . PRO A 1 225 ? 19.885 13.005 10.621 1.00 18.13 1032 PRO A N 1
ATOM 1605 C CA . PRO A 1 225 ? 20.957 13.709 11.327 1.00 18.21 1032 PRO A CA 1
ATOM 1606 C C . PRO A 1 225 ? 21.103 13.280 12.778 1.00 17.32 1032 PRO A C 1
ATOM 1607 O O . PRO A 1 225 ? 20.123 13.053 13.475 1.00 19.09 1032 PRO A O 1
ATOM 1611 N N . GLU A 1 226 ? 22.354 13.147 13.184 1.00 19.21 1033 GLU A N 1
ATOM 1612 C CA . GLU A 1 226 ? 22.712 12.763 14.540 1.00 20.71 1033 GLU A CA 1
ATOM 1613 C C . GLU A 1 226 ? 22.217 13.796 15.569 1.00 18.71 1033 GLU A C 1
ATOM 1614 O O . GLU A 1 226 ? 21.822 13.434 16.685 1.00 21.23 1033 GLU A O 1
ATOM 1620 N N . TYR A 1 227 ? 22.268 15.063 15.196 1.00 20.68 1034 TYR A N 1
ATOM 1621 C CA . TYR A 1 227 ? 21.880 16.162 16.060 1.00 23.82 1034 TYR A CA 1
ATOM 1622 C C . TYR A 1 227 ? 20.768 16.940 15.382 1.00 21.04 1034 TYR A C 1
ATOM 1623 O O . TYR A 1 227 ? 20.910 17.371 14.195 1.00 19.32 1034 TYR A O 1
ATOM 1632 N N . ALA A 1 228 ? 19.659 17.111 16.108 1.00 20.33 1035 ALA A N 1
ATOM 1633 C CA . ALA A 1 228 ? 18.501 17.801 15.563 1.00 20.24 1035 ALA A CA 1
ATOM 1634 C C . ALA A 1 228 ? 18.697 19.305 15.484 1.00 16.72 1035 ALA A C 1
ATOM 1635 O O . ALA A 1 228 ? 18.006 19.984 14.693 1.00 17.84 1035 ALA A O 1
ATOM 1637 N N . LEU A 1 229 ? 19.574 19.858 16.317 1.00 16.21 1036 LEU A N 1
ATOM 1638 C CA . LEU A 1 229 ? 19.686 21.327 16.437 1.00 15.77 1036 LEU A CA 1
ATOM 1639 C C . LEU A 1 229 ? 19.881 22.042 15.084 1.00 17.02 1036 LEU A C 1
ATOM 1640 O O . LEU A 1 229 ? 19.169 23.002 14.817 1.00 18.84 1036 LEU A O 1
ATOM 1645 N N . PRO A 1 230 ? 20.833 21.586 14.232 1.00 18.26 1037 PRO A N 1
ATOM 1646 C CA . PRO A 1 230 ? 20.987 22.243 12.928 1.00 17.05 1037 PRO A CA 1
ATOM 1647 C C . PRO A 1 230 ? 19.739 22.265 12.050 1.00 16.03 1037 PRO A C 1
ATOM 1648 O O . PRO A 1 230 ? 19.482 23.238 11.345 1.00 16.67 1037 PRO A O 1
ATOM 1652 N N . VAL A 1 231 ? 18.986 21.168 12.071 1.00 16.23 1038 VAL A N 1
ATOM 1653 C CA . VAL A 1 231 ? 17.734 21.075 11.313 1.00 15.54 1038 VAL A CA 1
ATOM 1654 C C . VAL A 1 231 ? 16.710 22.030 11.924 1.00 16.00 1038 VAL A C 1
ATOM 1655 O O . VAL A 1 231 ? 16.013 22.725 11.220 1.00 15.04 1038 VAL A O 1
ATOM 1659 N N . LEU A 1 232 ? 16.635 22.068 13.250 1.00 16.63 1039 LEU A N 1
ATOM 1660 C CA A LEU A 1 232 ? 15.732 23.014 13.929 0.50 14.61 1039 LEU A CA 1
ATOM 1661 C CA B LEU A 1 232 ? 15.727 22.988 13.925 0.50 15.89 1039 LEU A CA 1
ATOM 1662 C C . LEU A 1 232 ? 16.038 24.437 13.532 1.00 14.74 1039 LEU A C 1
ATOM 1663 O O . LEU A 1 232 ? 15.123 25.222 13.235 1.00 17.61 1039 LEU A O 1
ATOM 1672 N N . THR A 1 233 ? 17.331 24.787 13.511 1.00 16.72 1040 THR A N 1
ATOM 1673 C CA . THR A 1 233 ? 17.702 26.143 13.133 1.00 16.43 1040 THR A CA 1
ATOM 1674 C C . THR A 1 233 ? 17.269 26.445 11.693 1.00 14.81 1040 THR A C 1
ATOM 1675 O O . THR A 1 233 ? 16.721 27.509 11.372 1.00 16.92 1040 THR A O 1
ATOM 1679 N N . PHE A 1 234 ? 17.515 25.478 10.822 1.00 13.79 1041 PHE A N 1
ATOM 1680 C CA . PHE A 1 234 ? 17.100 25.589 9.417 1.00 15.97 1041 PHE A CA 1
ATOM 1681 C C . PHE A 1 234 ? 15.612 25.751 9.275 1.00 15.77 1041 PHE A C 1
ATOM 1682 O O . PHE A 1 234 ? 15.169 26.605 8.506 1.00 14.50 1041 PHE A O 1
ATOM 1690 N N . VAL A 1 235 ? 14.835 24.941 10.000 1.00 14.32 1042 VAL A N 1
ATOM 1691 C CA . VAL A 1 235 ? 13.380 25.079 9.933 1.00 14.43 1042 VAL A CA 1
ATOM 1692 C C . VAL A 1 235 ? 12.952 26.446 10.423 1.00 14.35 1042 VAL A C 1
ATOM 1693 O O . VAL A 1 235 ? 12.147 27.114 9.777 1.00 15.74 1042 VAL A O 1
ATOM 1697 N N . ARG A 1 236 ? 13.493 26.882 11.564 1.00 13.09 1043 ARG A N 1
ATOM 1698 C CA . ARG A 1 236 ? 13.097 28.184 12.137 1.00 16.24 1043 ARG A CA 1
ATOM 1699 C C . ARG A 1 236 ? 13.407 29.348 11.183 1.00 15.83 1043 ARG A C 1
ATOM 1700 O O . ARG A 1 236 ? 12.555 30.204 10.984 1.00 19.20 1043 ARG A O 1
ATOM 1708 N N . ARG A 1 237 ? 14.592 29.327 10.558 1.00 15.19 1044 ARG A N 1
ATOM 1709 C CA . ARG A 1 237 ? 14.998 30.448 9.699 1.00 15.56 1044 ARG A CA 1
ATOM 1710 C C . ARG A 1 237 ? 14.254 30.445 8.386 1.00 14.17 1044 ARG A C 1
ATOM 1711 O O . ARG A 1 237 ? 13.780 31.494 7.922 1.00 17.78 1044 ARG A O 1
ATOM 1719 N N . SER A 1 238 ? 14.087 29.255 7.803 1.00 14.94 1045 SER A N 1
ATOM 1720 C CA . SER A 1 238 ? 13.392 29.168 6.509 1.00 15.53 1045 SER A CA 1
ATOM 1721 C C . SER A 1 238 ? 11.894 29.480 6.670 1.00 15.45 1045 SER A C 1
ATOM 1722 O O . SER A 1 238 ? 11.267 30.067 5.786 1.00 20.12 1045 SER A O 1
ATOM 1725 N N . SER A 1 239 ? 11.332 29.089 7.812 1.00 14.50 1046 SER A N 1
ATOM 1726 C CA A SER A 1 239 ? 9.900 29.328 8.067 0.50 15.53 1046 SER A CA 1
ATOM 1727 C CA B SER A 1 239 ? 9.906 29.322 8.105 0.50 14.92 1046 SER A CA 1
ATOM 1728 C C . SER A 1 239 ? 9.640 30.807 8.360 1.00 15.83 1046 SER A C 1
ATOM 1729 O O . SER A 1 239 ? 8.603 31.352 7.964 1.00 18.04 1046 SER A O 1
ATOM 1734 N N . ALA A 1 240 ? 10.584 31.447 9.047 1.00 15.11 1047 ALA A N 1
ATOM 1735 C CA . ALA A 1 240 ? 10.461 32.897 9.375 1.00 14.38 1047 ALA A CA 1
ATOM 1736 C C . ALA A 1 240 ? 10.530 33.759 8.104 1.00 16.87 1047 ALA A C 1
ATOM 1737 O O . ALA A 1 240 ? 10.084 34.924 8.108 1.00 17.39 1047 ALA A O 1
ATOM 1739 N N . ALA A 1 241 ? 11.139 33.210 7.037 1.00 16.00 1048 ALA A N 1
ATOM 1740 C CA . ALA A 1 241 ? 11.277 33.910 5.753 1.00 18.09 1048 ALA A CA 1
ATOM 1741 C C . ALA A 1 241 ? 9.984 34.047 4.967 1.00 16.13 1048 ALA A C 1
ATOM 1742 O O . ALA A 1 241 ? 9.934 34.829 4.040 1.00 18.72 1048 ALA A O 1
ATOM 1744 N N . ARG A 1 242 ? 8.950 33.277 5.331 1.00 16.65 1049 ARG A N 1
ATOM 1745 C CA . ARG A 1 242 ? 7.663 33.344 4.684 1.00 18.79 1049 ARG A CA 1
ATOM 1746 C C . ARG A 1 242 ? 7.031 34.705 4.970 1.00 18.05 1049 ARG A C 1
ATOM 1747 O O . ARG A 1 242 ? 6.786 35.030 6.125 1.00 22.16 1049 ARG A O 1
ATOM 1755 N N . MET A 1 243 ? 6.785 35.456 3.904 1.00 19.65 1050 MET A N 1
ATOM 1756 C CA . MET A 1 243 ? 6.190 36.787 3.981 1.00 18.02 1050 MET A CA 1
ATOM 1757 C C . MET A 1 243 ? 4.676 36.743 3.767 1.00 20.10 1050 MET A C 1
ATOM 1758 O O . MET A 1 243 ? 4.158 35.829 3.122 1.00 20.47 1050 MET A O 1
ATOM 1763 N N . PRO A 1 244 ? 3.962 37.750 4.306 1.00 23.89 1051 PRO A N 1
ATOM 1764 C CA . PRO A 1 244 ? 2.515 37.849 4.065 1.00 20.91 1051 PRO A CA 1
ATOM 1765 C C . PRO A 1 244 ? 2.136 37.992 2.587 1.00 21.61 1051 PRO A C 1
ATOM 1766 O O . PRO A 1 244 ? 2.918 38.541 1.788 1.00 24.01 1051 PRO A O 1
ATOM 1770 N N . GLU A 1 245 ? 0.951 37.485 2.250 1.00 25.09 1052 GLU A N 1
ATOM 1771 C CA . GLU A 1 245 ? 0.374 37.640 0.920 1.00 29.98 1052 GLU A CA 1
ATOM 1772 C C . GLU A 1 245 ? 1.289 37.051 -0.143 1.00 29.79 1052 GLU A C 1
ATOM 1773 O O . GLU A 1 245 ? 1.479 37.641 -1.222 1.00 31.85 1052 GLU A O 1
ATOM 1779 N N . THR A 1 246 ? 1.899 35.902 0.171 1.00 25.40 1053 THR A N 1
ATOM 1780 C CA . THR A 1 246 ? 2.704 35.197 -0.813 1.00 21.99 1053 THR A CA 1
ATOM 1781 C C . THR A 1 246 ? 2.154 33.796 -0.940 1.00 17.76 1053 THR A C 1
ATOM 1782 O O . THR A 1 246 ? 1.299 33.362 -0.144 1.00 18.87 1053 THR A O 1
ATOM 1786 N N . GLY A 1 247 ? 2.592 33.094 -1.975 1.00 18.94 1054 GLY A N 1
ATOM 1787 C CA . GLY A 1 247 ? 2.110 31.760 -2.195 1.00 13.24 1054 GLY A CA 1
ATOM 1788 C C . GLY A 1 247 ? 2.752 30.718 -1.302 1.00 15.74 1054 GLY A C 1
ATOM 1789 O O . GLY A 1 247 ? 3.543 31.016 -0.385 1.00 16.30 1054 GLY A O 1
ATOM 1790 N N . PRO A 1 248 ? 2.412 29.466 -1.556 1.00 14.68 1055 PRO A N 1
ATOM 1791 C CA . PRO A 1 248 ? 2.932 28.388 -0.735 1.00 14.16 1055 PRO A CA 1
ATOM 1792 C C . PRO A 1 248 ? 4.440 28.316 -0.775 1.00 15.69 1055 PRO A C 1
ATOM 1793 O O . PRO A 1 248 ? 5.051 28.636 -1.803 1.00 16.73 1055 PRO A O 1
ATOM 1797 N N . VAL A 1 249 ? 5.037 27.854 0.320 1.00 15.46 1056 VAL A N 1
ATOM 1798 C CA . VAL A 1 249 ? 6.471 27.530 0.362 1.00 13.00 1056 VAL A CA 1
ATOM 1799 C C . VAL A 1 249 ? 6.672 26.229 -0.345 1.00 14.58 1056 VAL A C 1
ATOM 1800 O O . VAL A 1 249 ? 6.008 25.248 -0.012 1.00 14.53 1056 VAL A O 1
ATOM 1804 N N . LEU A 1 250 ? 7.615 26.202 -1.288 1.00 15.22 1057 LEU A N 1
ATOM 1805 C CA . LEU A 1 250 ? 7.907 25.015 -2.054 1.00 14.95 1057 LEU A CA 1
ATOM 1806 C C . LEU A 1 250 ? 8.968 24.242 -1.239 1.00 15.33 1057 LEU A C 1
ATOM 1807 O O . LEU A 1 250 ? 10.031 24.798 -0.891 1.00 15.45 1057 LEU A O 1
ATOM 1812 N N . VAL A 1 251 ? 8.665 22.978 -0.946 1.00 15.17 1058 VAL A N 1
ATOM 1813 C CA . VAL A 1 251 ? 9.593 22.090 -0.216 1.00 13.18 1058 VAL A CA 1
ATOM 1814 C C . VAL A 1 251 ? 9.878 20.864 -1.113 1.00 11.68 1058 VAL A C 1
ATOM 1815 O O . VAL A 1 251 ? 8.973 20.230 -1.652 1.00 12.96 1058 VAL A O 1
ATOM 1819 N N . HIS A 1 252 ? 11.164 20.549 -1.256 1.00 12.80 1059 HIS A N 1
ATOM 1820 C CA . HIS A 1 252 ? 11.526 19.372 -2.021 1.00 12.98 1059 HIS A CA 1
ATOM 1821 C C . HIS A 1 252 ? 12.810 18.747 -1.487 1.00 14.59 1059 HIS A C 1
ATOM 1822 O O . HIS A 1 252 ? 13.628 19.398 -0.839 1.00 14.13 1059 HIS A O 1
ATOM 1829 N N . CYS A 1 253 ? 12.956 17.469 -1.798 1.00 13.31 1060 CYS A N 1
ATOM 1830 C CA . CYS A 1 253 ? 14.212 16.739 -1.599 1.00 13.16 1060 CYS A CA 1
ATOM 1831 C C . CYS A 1 253 ? 14.472 16.036 -2.931 1.00 15.19 1060 CYS A C 1
ATOM 1832 O O . CYS A 1 253 ? 14.536 16.699 -3.990 1.00 18.09 1060 CYS A O 1
ATOM 1835 N N . SER A 1 254 ? 14.594 14.716 -2.920 1.00 14.97 1061 SER A N 1
ATOM 1836 C CA A SER A 1 254 ? 14.741 13.983 -4.166 0.50 13.89 1061 SER A CA 1
ATOM 1837 C CA B SER A 1 254 ? 14.762 13.911 -4.118 0.50 14.20 1061 SER A CA 1
ATOM 1838 C C . SER A 1 254 ? 13.366 13.536 -4.615 1.00 15.91 1061 SER A C 1
ATOM 1839 O O . SER A 1 254 ? 12.889 14.021 -5.626 1.00 15.41 1061 SER A O 1
ATOM 1844 N N . ALA A 1 255 ? 12.711 12.651 -3.856 1.00 14.21 1062 ALA A N 1
ATOM 1845 C CA . ALA A 1 255 ? 11.352 12.226 -4.184 1.00 13.75 1062 ALA A CA 1
ATOM 1846 C C . ALA A 1 255 ? 10.293 13.230 -3.729 1.00 13.09 1062 ALA A C 1
ATOM 1847 O O . ALA A 1 255 ? 9.123 13.136 -4.158 1.00 14.55 1062 ALA A O 1
ATOM 1849 N N . GLY A 1 256 ? 10.656 14.104 -2.786 1.00 13.76 1063 GLY A N 1
ATOM 1850 C CA . GLY A 1 256 ? 9.681 15.037 -2.228 1.00 13.05 1063 GLY A CA 1
ATOM 1851 C C . GLY A 1 256 ? 8.675 14.407 -1.267 1.00 13.71 1063 GLY A C 1
ATOM 1852 O O . GLY A 1 256 ? 7.529 14.913 -1.134 1.00 14.72 1063 GLY A O 1
ATOM 1853 N N . VAL A 1 257 ? 9.110 13.336 -0.591 1.00 13.50 1064 VAL A N 1
ATOM 1854 C CA . VAL A 1 257 ? 8.243 12.634 0.415 1.00 15.27 1064 VAL A CA 1
ATOM 1855 C C . VAL A 1 257 ? 8.878 12.515 1.800 1.00 15.07 1064 VAL A C 1
ATOM 1856 O O . VAL A 1 257 ? 8.272 12.882 2.794 1.00 13.87 1064 VAL A O 1
ATOM 1860 N N . GLY A 1 258 ? 10.122 12.027 1.900 1.00 14.28 1065 GLY A N 1
ATOM 1861 C CA . GLY A 1 258 ? 10.657 11.675 3.237 1.00 14.42 1065 GLY A CA 1
ATOM 1862 C C . GLY A 1 258 ? 11.161 12.899 4.016 1.00 15.18 1065 GLY A C 1
ATOM 1863 O O . GLY A 1 258 ? 10.547 13.343 4.998 1.00 15.47 1065 GLY A O 1
ATOM 1864 N N . ARG A 1 259 ? 12.315 13.437 3.581 1.00 12.87 1066 ARG A N 1
ATOM 1865 C CA . ARG A 1 259 ? 12.833 14.652 4.211 1.00 16.32 1066 ARG A CA 1
ATOM 1866 C C . ARG A 1 259 ? 11.843 15.823 4.072 1.00 14.40 1066 ARG A C 1
ATOM 1867 O O . ARG A 1 259 ? 11.675 16.632 5.015 1.00 14.92 1066 ARG A O 1
ATOM 1875 N N . THR A 1 260 ? 11.169 15.913 2.918 1.00 12.95 1067 THR A N 1
ATOM 1876 C CA . THR A 1 260 ? 10.159 16.943 2.706 1.00 14.21 1067 THR A CA 1
ATOM 1877 C C . THR A 1 260 ? 9.025 16.877 3.758 1.00 12.79 1067 THR A C 1
ATOM 1878 O O . THR A 1 260 ? 8.646 17.871 4.349 1.00 14.82 1067 THR A O 1
ATOM 1882 N N . GLY A 1 261 ? 8.494 15.668 3.979 1.00 13.46 1068 GLY A N 1
ATOM 1883 C CA . GLY A 1 261 ? 7.443 15.514 4.971 1.00 10.43 1068 GLY A CA 1
ATOM 1884 C C . GLY A 1 261 ? 7.946 15.831 6.383 1.00 13.38 1068 GLY A C 1
ATOM 1885 O O . GLY A 1 261 ? 7.239 16.393 7.211 1.00 13.86 1068 GLY A O 1
ATOM 1886 N N . THR A 1 262 ? 9.200 15.436 6.679 1.00 12.74 1069 THR A N 1
ATOM 1887 C CA . THR A 1 262 ? 9.789 15.659 7.977 1.00 15.57 1069 THR A CA 1
ATOM 1888 C C . THR A 1 262 ? 9.868 17.166 8.273 1.00 13.77 1069 THR A C 1
ATOM 1889 O O . THR A 1 262 ? 9.491 17.616 9.350 1.00 15.27 1069 THR A O 1
ATOM 1893 N N . TYR A 1 263 ? 10.292 17.939 7.278 1.00 14.52 1070 TYR A N 1
ATOM 1894 C CA . TYR A 1 263 ? 10.323 19.383 7.399 1.00 14.37 1070 TYR A CA 1
ATOM 1895 C C . TYR A 1 263 ? 8.925 19.934 7.686 1.00 12.65 1070 TYR A C 1
ATOM 1896 O O . TYR A 1 263 ? 8.727 20.752 8.570 1.00 13.30 1070 TYR A O 1
ATOM 1905 N N . ILE A 1 264 ? 7.952 19.535 6.873 1.00 13.34 1071 ILE A N 1
ATOM 1906 C CA . ILE A 1 264 ? 6.595 20.046 6.986 1.00 12.65 1071 ILE A CA 1
ATOM 1907 C C . ILE A 1 264 ? 6.012 19.735 8.355 1.00 12.66 1071 ILE A C 1
ATOM 1908 O O . ILE A 1 264 ? 5.415 20.602 8.977 1.00 13.98 1071 ILE A O 1
ATOM 1913 N N . VAL A 1 265 ? 6.208 18.525 8.874 1.00 12.54 1072 VAL A N 1
ATOM 1914 C CA . VAL A 1 265 ? 5.691 18.220 10.205 1.00 12.39 1072 VAL A CA 1
ATOM 1915 C C . VAL A 1 265 ? 6.429 19.014 11.318 1.00 11.53 1072 VAL A C 1
ATOM 1916 O O . VAL A 1 265 ? 5.786 19.565 12.209 1.00 14.64 1072 VAL A O 1
ATOM 1920 N N . ILE A 1 266 ? 7.765 19.049 11.281 1.00 13.47 1073 ILE A N 1
ATOM 1921 C CA . ILE A 1 266 ? 8.466 19.852 12.283 1.00 12.69 1073 ILE A CA 1
ATOM 1922 C C . ILE A 1 266 ? 8.001 21.325 12.266 1.00 12.41 1073 ILE A C 1
ATOM 1923 O O . ILE A 1 266 ? 7.664 21.933 13.302 1.00 14.35 1073 ILE A O 1
ATOM 1928 N N . ASP A 1 267 ? 7.975 21.911 11.079 1.00 12.29 1074 ASP A N 1
ATOM 1929 C CA . ASP A 1 267 ? 7.599 23.328 10.950 1.00 12.35 1074 ASP A CA 1
ATOM 1930 C C . ASP A 1 267 ? 6.180 23.543 11.520 1.00 12.76 1074 ASP A C 1
ATOM 1931 O O . ASP A 1 267 ? 5.927 24.409 12.358 1.00 14.73 1074 ASP A O 1
ATOM 1936 N N . SER A 1 268 ? 5.258 22.690 11.072 1.00 11.26 1075 SER A N 1
ATOM 1937 C CA . SER A 1 268 ? 3.852 22.852 11.418 1.00 14.61 1075 SER A CA 1
ATOM 1938 C C . SER A 1 268 ? 3.627 22.630 12.927 1.00 13.92 1075 SER A C 1
ATOM 1939 O O . SER A 1 268 ? 2.835 23.344 13.567 1.00 15.02 1075 SER A O 1
ATOM 1942 N N . MET A 1 269 ? 4.295 21.640 13.508 1.00 14.28 1076 MET A N 1
ATOM 1943 C CA . MET A 1 269 ? 4.113 21.409 14.942 1.00 14.35 1076 MET A CA 1
ATOM 1944 C C . MET A 1 269 ? 4.779 22.506 15.767 1.00 15.77 1076 MET A C 1
ATOM 1945 O O . MET A 1 269 ? 4.242 22.896 16.819 1.00 16.47 1076 MET A O 1
ATOM 1950 N N . LEU A 1 270 ? 5.924 23.024 15.314 1.00 13.43 1077 LEU A N 1
ATOM 1951 C CA . LEU A 1 270 ? 6.505 24.171 16.022 1.00 15.11 1077 LEU A CA 1
ATOM 1952 C C . LEU A 1 270 ? 5.536 25.352 15.995 1.00 16.45 1077 LEU A C 1
ATOM 1953 O O . LEU A 1 270 ? 5.391 26.066 17.013 1.00 18.71 1077 LEU A O 1
ATOM 1958 N N . GLN A 1 271 ? 4.908 25.607 14.836 1.00 17.33 1078 GLN A N 1
ATOM 1959 C CA A GLN A 1 271 ? 3.973 26.740 14.722 0.50 21.01 1078 GLN A CA 1
ATOM 1960 C CA B GLN A 1 271 ? 4.004 26.758 14.734 0.50 20.33 1078 GLN A CA 1
ATOM 1961 C C . GLN A 1 271 ? 2.751 26.549 15.594 1.00 20.59 1078 GLN A C 1
ATOM 1962 O O . GLN A 1 271 ? 2.232 27.498 16.188 1.00 22.13 1078 GLN A O 1
ATOM 1973 N N . GLN A 1 272 ? 2.299 25.312 15.713 1.00 19.22 1079 GLN A N 1
ATOM 1974 C CA . GLN A 1 272 ? 1.173 24.978 16.552 1.00 20.91 1079 GLN A CA 1
ATOM 1975 C C . GLN A 1 272 ? 1.512 25.187 18.046 1.00 20.33 1079 GLN A C 1
ATOM 1976 O O . GLN A 1 272 ? 0.716 25.749 18.779 1.00 22.01 1079 GLN A O 1
ATOM 1982 N N . ILE A 1 273 ? 2.704 24.742 18.466 1.00 22.08 1080 ILE A N 1
ATOM 1983 C CA . ILE A 1 273 ? 3.172 24.923 19.852 1.00 23.69 1080 ILE A CA 1
ATOM 1984 C C . ILE A 1 273 ? 3.250 26.426 20.172 1.00 23.60 1080 ILE A C 1
ATOM 1985 O O . ILE A 1 273 ? 2.772 26.890 21.223 1.00 22.58 1080 ILE A O 1
ATOM 1990 N N . LYS A 1 274 ? 3.823 27.191 19.247 1.00 24.91 1081 LYS A N 1
ATOM 1991 C CA . LYS A 1 274 ? 3.956 28.657 19.407 1.00 26.87 1081 LYS A CA 1
ATOM 1992 C C . LYS A 1 274 ? 2.602 29.359 19.563 1.00 29.20 1081 LYS A C 1
ATOM 1993 O O . LYS A 1 274 ? 2.440 30.267 20.417 1.00 25.69 1081 LYS A O 1
ATOM 1999 N N . ASP A 1 275 ? 1.627 28.959 18.753 1.00 29.53 1082 ASP A N 1
ATOM 2000 C CA . ASP A 1 275 ? 0.342 29.645 18.704 1.00 33.85 1082 ASP A CA 1
ATOM 2001 C C . ASP A 1 275 ? -0.635 29.108 19.742 1.00 37.42 1082 ASP A C 1
ATOM 2002 O O . ASP A 1 275 ? -1.196 29.870 20.530 1.00 40.41 1082 ASP A O 1
ATOM 2007 N N A LYS A 1 276 ? -0.846 27.793 19.733 0.50 39.12 1083 LYS A N 1
ATOM 2008 N N B LYS A 1 276 ? -0.842 27.794 19.714 0.50 36.64 1083 LYS A N 1
ATOM 2009 C CA A LYS A 1 276 ? -1.933 27.163 20.496 0.50 37.08 1083 LYS A CA 1
ATOM 2010 C CA B LYS A 1 276 ? -1.570 27.104 20.770 0.50 32.62 1083 LYS A CA 1
ATOM 2011 C C A LYS A 1 276 ? -1.450 26.469 21.756 0.50 34.64 1083 LYS A C 1
ATOM 2012 C C B LYS A 1 276 ? -0.554 26.922 21.873 0.50 31.88 1083 LYS A C 1
ATOM 2013 O O A LYS A 1 276 ? -2.173 26.393 22.749 0.50 24.78 1083 LYS A O 1
ATOM 2014 O O B LYS A 1 276 ? 0.383 27.706 22.018 0.50 33.36 1083 LYS A O 1
ATOM 2021 N N A SER A 1 277 ? -0.218 25.976 21.702 0.50 37.98 1084 SER A N 1
ATOM 2022 N N B SER A 1 277 ? -0.746 25.878 22.653 0.50 33.22 1084 SER A N 1
ATOM 2023 C CA A SER A 1 277 ? 0.169 24.810 22.483 0.50 41.55 1084 SER A CA 1
ATOM 2024 C CA B SER A 1 277 ? 0.364 25.241 23.331 0.50 32.24 1084 SER A CA 1
ATOM 2025 C C A SER A 1 277 ? -0.386 23.591 21.736 0.50 40.26 1084 SER A C 1
ATOM 2026 C C B SER A 1 277 ? 0.039 23.748 23.268 0.50 31.17 1084 SER A C 1
ATOM 2027 O O A SER A 1 277 ? -0.378 23.544 20.508 0.50 40.15 1084 SER A O 1
ATOM 2028 O O B SER A 1 277 ? 0.168 23.034 24.257 0.50 33.90 1084 SER A O 1
ATOM 2033 N N A THR A 1 278 ? -0.888 22.621 22.487 0.50 42.73 1085 THR A N 1
ATOM 2034 N N B THR A 1 278 ? -0.382 23.301 22.075 0.50 25.25 1085 THR A N 1
ATOM 2035 C CA A THR A 1 278 ? -1.532 21.446 21.908 0.50 41.61 1085 THR A CA 1
ATOM 2036 C CA B THR A 1 278 ? -0.855 21.927 21.845 0.50 25.43 1085 THR A CA 1
ATOM 2037 C C A THR A 1 278 ? -0.962 21.067 20.535 0.50 39.89 1085 THR A C 1
ATOM 2038 C C B THR A 1 278 ? -0.136 21.286 20.664 0.50 26.79 1085 THR A C 1
ATOM 2039 O O A THR A 1 278 ? -1.251 21.704 19.530 0.50 46.18 1085 THR A O 1
ATOM 2040 O O B THR A 1 278 ? 0.563 21.999 19.908 0.50 19.87 1085 THR A O 1
ATOM 2047 N N . VAL A 1 279 ? -0.246 19.953 20.528 1.00 29.73 1086 VAL A N 1
ATOM 2048 C CA . VAL A 1 279 ? 0.343 19.306 19.349 1.00 30.64 1086 VAL A CA 1
ATOM 2049 C C . VAL A 1 279 ? -0.427 17.986 19.077 1.00 29.59 1086 VAL A C 1
ATOM 2050 O O . VAL A 1 279 ? -0.898 17.347 19.997 1.00 22.39 1086 VAL A O 1
ATOM 2054 N N . ASN A 1 280 ? -0.594 17.583 17.819 1.00 29.97 1087 ASN A N 1
ATOM 2055 C CA . ASN A 1 280 ? -1.107 16.249 17.510 1.00 24.14 1087 ASN A CA 1
ATOM 2056 C C . ASN A 1 280 ? -0.330 15.746 16.300 1.00 23.71 1087 ASN A C 1
ATOM 2057 O O . ASN A 1 280 ? -0.779 15.833 15.156 1.00 21.09 1087 ASN A O 1
ATOM 2062 N N . VAL A 1 281 ? 0.878 15.261 16.554 1.00 17.38 1088 VAL A N 1
ATOM 2063 C CA . VAL A 1 281 ? 1.761 14.903 15.468 1.00 16.26 1088 VAL A CA 1
ATOM 2064 C C . VAL A 1 281 ? 1.170 13.786 14.596 1.00 14.08 1088 VAL A C 1
ATOM 2065 O O . VAL A 1 281 ? 1.204 13.843 13.362 1.00 15.28 1088 VAL A O 1
ATOM 2069 N N . LEU A 1 282 ? 0.664 12.746 15.222 1.00 14.29 1089 LEU A N 1
ATOM 2070 C CA . LEU A 1 282 ? 0.185 11.573 14.481 1.00 13.74 1089 LEU A CA 1
ATOM 2071 C C . LEU A 1 282 ? -1.016 11.953 13.609 1.00 15.13 1089 LEU A C 1
ATOM 2072 O O . LEU A 1 282 ? -1.094 11.535 12.456 1.00 16.08 1089 LEU A O 1
ATOM 2077 N N . GLY A 1 283 ? -1.947 12.735 14.151 1.00 14.49 1090 GLY A N 1
ATOM 2078 C CA . GLY A 1 283 ? -3.147 13.085 13.364 1.00 14.61 1090 GLY A CA 1
ATOM 2079 C C . GLY A 1 283 ? -2.767 14.013 12.222 1.00 16.30 1090 GLY A C 1
ATOM 2080 O O . GLY A 1 283 ? -3.284 13.870 11.112 1.00 16.53 1090 GLY A O 1
ATOM 2081 N N . PHE A 1 284 ? -1.838 14.944 12.475 1.00 12.68 1091 PHE A N 1
ATOM 2082 C CA . PHE A 1 284 ? -1.384 15.830 11.397 1.00 13.95 1091 PHE A CA 1
ATOM 2083 C C . PHE A 1 284 ? -0.715 15.023 10.300 1.00 14.88 1091 PHE A C 1
ATOM 2084 O O . PHE A 1 284 ? -0.984 15.229 9.099 1.00 14.15 1091 PHE A O 1
ATOM 2092 N N . LEU A 1 285 ? 0.157 14.094 10.686 1.00 14.57 1092 LEU A N 1
ATOM 2093 C CA . LEU A 1 285 ? 0.844 13.263 9.693 1.00 13.31 1092 LEU A CA 1
ATOM 2094 C C . LEU A 1 285 ? -0.156 12.437 8.851 1.00 12.44 1092 LEU A C 1
ATOM 2095 O O . LEU A 1 285 ? -0.061 12.374 7.629 1.00 14.38 1092 LEU A O 1
ATOM 2100 N N . LYS A 1 286 ? -1.124 11.803 9.505 1.00 13.25 1093 LYS A N 1
ATOM 2101 C CA . LYS A 1 286 ? -2.138 11.044 8.758 1.00 13.74 1093 LYS A CA 1
ATOM 2102 C C . LYS A 1 286 ? -2.862 11.920 7.758 1.00 12.60 1093 LYS A C 1
ATOM 2103 O O . LYS A 1 286 ? -3.156 11.482 6.644 1.00 15.23 1093 LYS A O 1
ATOM 2109 N N . HIS A 1 287 ? -3.115 13.173 8.153 1.00 12.32 1094 HIS A N 1
ATOM 2110 C CA . HIS A 1 287 ? -3.816 14.103 7.307 1.00 14.25 1094 HIS A CA 1
ATOM 2111 C C . HIS A 1 287 ? -2.971 14.468 6.085 1.00 12.99 1094 HIS A C 1
ATOM 2112 O O . HIS A 1 287 ? -3.416 14.335 4.947 1.00 15.09 1094 HIS A O 1
ATOM 2119 N N . ILE A 1 288 ? -1.727 14.900 6.323 1.00 12.50 1095 ILE A N 1
ATOM 2120 C CA . ILE A 1 288 ? -0.902 15.280 5.152 1.00 13.49 1095 ILE A CA 1
ATOM 2121 C C . ILE A 1 288 ? -0.603 14.087 4.234 1.00 12.69 1095 ILE A C 1
ATOM 2122 O O . ILE A 1 288 ? -0.370 14.266 3.024 1.00 14.41 1095 ILE A O 1
ATOM 2127 N N . ARG A 1 289 ? -0.585 12.879 4.791 1.00 13.77 1096 ARG A N 1
ATOM 2128 C CA . ARG A 1 289 ? -0.377 11.673 3.974 1.00 15.22 1096 ARG A CA 1
ATOM 2129 C C . ARG A 1 289 ? -1.531 11.449 2.963 1.00 13.25 1096 ARG A C 1
ATOM 2130 O O . ARG A 1 289 ? -1.399 10.643 2.034 1.00 14.67 1096 ARG A O 1
ATOM 2138 N N . THR A 1 290 ? -2.659 12.120 3.158 1.00 13.19 1097 THR A N 1
ATOM 2139 C CA . THR A 1 290 ? -3.743 12.105 2.157 1.00 12.64 1097 THR A CA 1
ATOM 2140 C C . THR A 1 290 ? -3.513 13.125 1.044 1.00 14.85 1097 THR A C 1
ATOM 2141 O O . THR A 1 290 ? -4.229 13.094 0.026 1.00 13.69 1097 THR A O 1
ATOM 2145 N N . GLN A 1 291 ? -2.518 14.001 1.228 1.00 13.45 1098 GLN A N 1
ATOM 2146 C CA . GLN A 1 291 ? -2.223 15.087 0.294 1.00 12.46 1098 GLN A CA 1
ATOM 2147 C C . GLN A 1 291 ? -1.029 14.815 -0.628 1.00 13.31 1098 GLN A C 1
ATOM 2148 O O . GLN A 1 291 ? -0.978 15.263 -1.776 1.00 13.53 1098 GLN A O 1
ATOM 2154 N N . ARG A 1 292 ? -0.039 14.090 -0.119 1.00 14.01 1099 ARG A N 1
ATOM 2155 C CA . ARG A 1 292 ? 1.056 13.606 -0.968 1.00 14.96 1099 ARG A CA 1
ATOM 2156 C C . ARG A 1 292 ? 1.513 12.267 -0.484 1.00 12.75 1099 ARG A C 1
ATOM 2157 O O . ARG A 1 292 ? 1.679 12.078 0.734 1.00 13.22 1099 ARG A O 1
ATOM 2165 N N . ASN A 1 293 ? 1.719 11.326 -1.408 1.00 15.05 1100 ASN A N 1
ATOM 2166 C CA . ASN A 1 293 ? 2.033 9.965 -1.001 1.00 13.03 1100 ASN A CA 1
ATOM 2167 C C . ASN A 1 293 ? 3.295 9.942 -0.169 1.00 13.43 1100 ASN A C 1
ATOM 2168 O O . ASN A 1 293 ? 4.291 10.554 -0.509 1.00 13.93 1100 ASN A O 1
ATOM 2173 N N . TYR A 1 294 ? 3.227 9.205 0.944 1.00 13.47 1101 TYR A N 1
ATOM 2174 C CA . TYR A 1 294 ? 4.415 8.803 1.713 1.00 14.32 1101 TYR A CA 1
ATOM 2175 C C . TYR A 1 294 ? 5.134 9.907 2.482 1.00 13.49 1101 TYR A C 1
ATOM 2176 O O . TYR A 1 294 ? 6.259 9.718 2.972 1.00 14.94 1101 TYR A O 1
ATOM 2185 N N . LEU A 1 295 ? 4.484 11.048 2.660 1.00 13.20 1102 LEU A N 1
ATOM 2186 C CA . LEU A 1 295 ? 5.117 12.120 3.460 1.00 12.46 1102 LEU A CA 1
ATOM 2187 C C . LEU A 1 295 ? 5.567 11.596 4.831 1.00 13.18 1102 LEU A C 1
ATOM 2188 O O . LEU A 1 295 ? 4.780 10.977 5.552 1.00 12.20 1102 LEU A O 1
ATOM 2193 N N . VAL A 1 296 ? 6.836 11.805 5.170 1.00 12.36 1103 VAL A N 1
ATOM 2194 C CA . VAL A 1 296 ? 7.488 11.159 6.305 1.00 12.34 1103 VAL A CA 1
ATOM 2195 C C . VAL A 1 296 ? 7.525 9.662 5.979 1.00 13.09 1103 VAL A C 1
ATOM 2196 O O . VAL A 1 296 ? 6.620 8.876 6.336 1.00 14.10 1103 VAL A O 1
ATOM 2200 N N . GLN A 1 297 ? 8.589 9.288 5.295 1.00 13.39 1104 GLN A N 1
ATOM 2201 C CA . GLN A 1 297 ? 8.623 7.984 4.651 1.00 15.44 1104 GLN A CA 1
ATOM 2202 C C . GLN A 1 297 ? 9.028 6.852 5.597 1.00 13.42 1104 GLN A C 1
ATOM 2203 O O . GLN A 1 297 ? 8.681 5.669 5.349 1.00 15.32 1104 GLN A O 1
ATOM 2209 N N . THR A 1 298 ? 9.820 7.174 6.637 1.00 12.91 1105 THR A N 1
ATOM 2210 C CA . THR A 1 298 ? 10.401 6.160 7.471 1.00 12.36 1105 THR A CA 1
ATOM 2211 C C . THR A 1 298 ? 10.127 6.386 8.953 1.00 11.48 1105 THR A C 1
ATOM 2212 O O . THR A 1 298 ? 9.944 7.516 9.412 1.00 12.55 1105 THR A O 1
ATOM 2216 N N . GLU A 1 299 ? 10.084 5.286 9.687 1.00 13.87 1106 GLU A N 1
ATOM 2217 C CA . GLU A 1 299 ? 9.926 5.372 11.133 1.00 14.37 1106 GLU A CA 1
ATOM 2218 C C . GLU A 1 299 ? 11.048 6.200 11.746 1.00 15.01 1106 GLU A C 1
ATOM 2219 O O . GLU A 1 299 ? 10.834 6.961 12.670 1.00 14.87 1106 GLU A O 1
ATOM 2225 N N . GLU A 1 300 ? 12.252 6.048 11.224 1.00 12.90 1107 GLU A N 1
ATOM 2226 C CA . GLU A 1 300 ? 13.387 6.835 11.728 1.00 12.92 1107 GLU A CA 1
ATOM 2227 C C . GLU A 1 300 ? 13.127 8.355 11.613 1.00 11.74 1107 GLU A C 1
ATOM 2228 O O . GLU A 1 300 ? 13.468 9.144 12.522 1.00 14.71 1107 GLU A O 1
ATOM 2234 N N . GLN A 1 301 ? 12.505 8.771 10.507 1.00 11.45 1108 GLN A N 1
ATOM 2235 C CA . GLN A 1 301 ? 12.128 10.152 10.326 1.00 14.19 1108 GLN A CA 1
ATOM 2236 C C . GLN A 1 301 ? 11.056 10.556 11.322 1.00 14.89 1108 GLN A C 1
ATOM 2237 O O . GLN A 1 301 ? 11.082 11.665 11.888 1.00 14.94 1108 GLN A O 1
ATOM 2243 N N . TYR A 1 302 ? 10.108 9.656 11.548 1.00 12.99 1109 TYR A N 1
ATOM 2244 C CA . TYR A 1 302 ? 9.023 9.917 12.516 1.00 12.36 1109 TYR A CA 1
ATOM 2245 C C . TYR A 1 302 ? 9.608 10.162 13.903 1.00 16.36 1109 TYR A C 1
ATOM 2246 O O . TYR A 1 302 ? 9.195 11.073 14.608 1.00 15.01 1109 TYR A O 1
ATOM 2255 N N . ILE A 1 303 ? 10.586 9.351 14.285 1.00 14.74 1110 ILE A N 1
ATOM 2256 C CA . ILE A 1 303 ? 11.233 9.527 15.584 1.00 13.36 1110 ILE A CA 1
ATOM 2257 C C . ILE A 1 303 ? 12.023 10.847 15.620 1.00 13.91 1110 ILE A C 1
ATOM 2258 O O . ILE A 1 303 ? 11.995 11.607 16.619 1.00 14.41 1110 ILE A O 1
ATOM 2263 N N . PHE A 1 304 ? 12.730 11.119 14.528 1.00 13.62 1111 PHE A N 1
ATOM 2264 C CA . PHE A 1 304 ? 13.524 12.357 14.407 1.00 13.75 1111 PHE A CA 1
ATOM 2265 C C . PHE A 1 304 ? 12.684 13.604 14.598 1.00 12.22 1111 PHE A C 1
ATOM 2266 O O . PHE A 1 304 ? 13.093 14.581 15.265 1.00 13.66 1111 PHE A O 1
ATOM 2274 N N . ILE A 1 305 ? 11.471 13.573 14.059 1.00 13.63 1112 ILE A N 1
ATOM 2275 C CA . ILE A 1 305 ? 10.534 14.708 14.267 1.00 13.30 1112 ILE A CA 1
ATOM 2276 C C . ILE A 1 305 ? 10.337 14.988 15.769 1.00 11.96 1112 ILE A C 1
ATOM 2277 O O . ILE A 1 305 ? 10.374 16.131 16.231 1.00 13.46 1112 ILE A O 1
ATOM 2282 N N . HIS A 1 306 ? 10.138 13.924 16.532 1.00 12.40 1113 HIS A N 1
ATOM 2283 C CA . HIS A 1 306 ? 9.942 14.051 17.978 1.00 12.95 1113 HIS A CA 1
ATOM 2284 C C . HIS A 1 306 ? 11.203 14.484 18.687 1.00 16.25 1113 HIS A C 1
ATOM 2285 O O . HIS A 1 306 ? 11.118 15.282 19.607 1.00 15.19 1113 HIS A O 1
ATOM 2292 N N . ASP A 1 307 ? 12.368 13.972 18.274 1.00 15.69 1114 ASP A N 1
ATOM 2293 C CA A ASP A 1 307 ? 13.648 14.451 18.817 0.50 16.66 1114 ASP A CA 1
ATOM 2294 C CA B ASP A 1 307 ? 13.634 14.478 18.838 0.50 17.28 1114 ASP A CA 1
ATOM 2295 C C . ASP A 1 307 ? 13.792 15.969 18.607 1.00 15.82 1114 ASP A C 1
ATOM 2296 O O . ASP A 1 307 ? 14.195 16.701 19.531 1.00 17.75 1114 ASP A O 1
ATOM 2305 N N . ALA A 1 308 ? 13.505 16.422 17.392 1.00 14.41 1115 ALA A N 1
ATOM 2306 C CA . ALA A 1 308 ? 13.626 17.826 17.044 1.00 14.80 1115 ALA A CA 1
ATOM 2307 C C . ALA A 1 308 ? 12.642 18.647 17.890 1.00 14.29 1115 ALA A C 1
ATOM 2308 O O . ALA A 1 308 ? 13.003 19.716 18.425 1.00 15.34 1115 ALA A O 1
ATOM 2310 N N . LEU A 1 309 ? 11.390 18.201 17.997 1.00 12.63 1116 LEU A N 1
ATOM 2311 C CA . LEU A 1 309 ? 10.426 19.005 18.762 1.00 13.61 1116 LEU A CA 1
ATOM 2312 C C . LEU A 1 309 ? 10.837 19.035 20.234 1.00 14.54 1116 LEU A C 1
ATOM 2313 O O . LEU A 1 309 ? 10.690 20.073 20.892 1.00 14.02 1116 LEU A O 1
ATOM 2318 N N . LEU A 1 310 ? 11.307 17.910 20.770 1.00 14.27 1117 LEU A N 1
ATOM 2319 C CA . LEU A 1 310 ? 11.777 17.878 22.162 1.00 15.48 1117 LEU A CA 1
ATOM 2320 C C . LEU A 1 310 ? 12.931 18.855 22.383 1.00 15.41 1117 LEU A C 1
ATOM 2321 O O . LEU A 1 310 ? 12.950 19.606 23.389 1.00 15.20 1117 LEU A O 1
ATOM 2326 N N . GLU A 1 311 ? 13.898 18.862 21.471 1.00 15.59 1118 GLU A N 1
ATOM 2327 C CA . GLU A 1 311 ? 14.997 19.826 21.574 1.00 16.87 1118 GLU A CA 1
ATOM 2328 C C . GLU A 1 311 ? 14.523 21.297 21.545 1.00 16.38 1118 GLU A C 1
ATOM 2329 O O . GLU A 1 311 ? 15.030 22.141 22.323 1.00 17.86 1118 GLU A O 1
ATOM 2335 N N . ALA A 1 312 ? 13.547 21.600 20.682 1.00 14.81 1119 ALA A N 1
ATOM 2336 C CA . ALA A 1 312 ? 12.937 22.937 20.604 1.00 17.47 1119 ALA A CA 1
ATOM 2337 C C . ALA A 1 312 ? 12.322 23.320 21.945 1.00 15.02 1119 ALA A C 1
ATOM 2338 O O . ALA A 1 312 ? 12.501 24.426 22.436 1.00 18.45 1119 ALA A O 1
ATOM 2340 N N . ILE A 1 313 ? 11.596 22.378 22.518 1.00 13.04 1120 ILE A N 1
ATOM 2341 C CA . ILE A 1 313 ? 10.858 22.610 23.758 1.00 15.02 1120 ILE A CA 1
ATOM 2342 C C . ILE A 1 313 ? 11.808 22.836 24.912 1.00 18.10 1120 ILE A C 1
ATOM 2343 O O . ILE A 1 313 ? 11.594 23.764 25.719 1.00 17.19 1120 ILE A O 1
ATOM 2348 N N . LEU A 1 314 ? 12.856 22.021 24.985 1.00 14.94 1121 LEU A N 1
ATOM 2349 C CA . LEU A 1 314 ? 13.848 22.155 26.063 1.00 18.40 1121 LEU A CA 1
ATOM 2350 C C . LEU A 1 314 ? 14.770 23.359 25.877 1.00 22.54 1121 LEU A C 1
ATOM 2351 O O . LEU A 1 314 ? 15.245 23.909 26.872 1.00 22.71 1121 LEU A O 1
ATOM 2356 N N . GLY A 1 315 ? 15.013 23.783 24.638 1.00 23.54 1122 GLY A N 1
ATOM 2357 C CA . GLY A 1 315 ? 15.926 24.910 24.368 1.00 30.09 1122 GLY A CA 1
ATOM 2358 C C . GLY A 1 315 ? 15.338 26.261 24.740 1.00 33.76 1122 GLY A C 1
ATOM 2359 O O . GLY A 1 315 ? 14.107 26.430 24.804 1.00 40.27 1122 GLY A O 1
ATOM 2360 N N . GLN B 1 21 ? 14.761 -11.122 -27.695 1.00 34.69 828 GLN B N 1
ATOM 2361 C CA . GLN B 1 21 ? 15.645 -11.494 -28.842 1.00 34.78 828 GLN B CA 1
ATOM 2362 C C . GLN B 1 21 ? 15.541 -12.976 -29.194 1.00 33.60 828 GLN B C 1
ATOM 2363 O O . GLN B 1 21 ? 15.475 -13.828 -28.302 1.00 31.29 828 GLN B O 1
ATOM 2369 N N . SER B 1 22 ? 15.541 -13.274 -30.497 1.00 30.62 829 SER B N 1
ATOM 2370 C CA . SER B 1 22 ? 15.724 -14.643 -30.988 1.00 30.18 829 SER B CA 1
ATOM 2371 C C . SER B 1 22 ? 17.164 -15.082 -30.732 1.00 32.17 829 SER B C 1
ATOM 2372 O O . SER B 1 22 ? 18.006 -14.265 -30.348 1.00 27.57 829 SER B O 1
ATOM 2375 N N . MET B 1 23 ? 17.453 -16.365 -30.955 1.00 34.32 830 MET B N 1
ATOM 2376 C CA . MET B 1 23 ? 18.793 -16.894 -30.700 1.00 33.41 830 MET B CA 1
ATOM 2377 C C . MET B 1 23 ? 19.798 -16.208 -31.591 1.00 29.04 830 MET B C 1
ATOM 2378 O O . MET B 1 23 ? 20.827 -15.737 -31.119 1.00 27.54 830 MET B O 1
ATOM 2383 N N . LYS B 1 24 ? 19.486 -16.159 -32.882 1.00 25.32 831 LYS B N 1
ATOM 2384 C CA . LYS B 1 24 ? 20.355 -15.527 -33.849 1.00 23.41 831 LYS B CA 1
ATOM 2385 C C . LYS B 1 24 ? 20.589 -14.055 -33.535 1.00 20.88 831 LYS B C 1
ATOM 2386 O O . LYS B 1 24 ? 21.716 -13.596 -33.606 1.00 20.54 831 LYS B O 1
ATOM 2392 N N . GLN B 1 25 ? 19.527 -13.324 -33.190 1.00 23.49 832 GLN B N 1
ATOM 2393 C CA . GLN B 1 25 ? 19.641 -11.908 -32.823 1.00 19.89 832 GLN B CA 1
ATOM 2394 C C . GLN B 1 25 ? 20.513 -11.725 -31.594 1.00 20.72 832 GLN B C 1
ATOM 2395 O O . GLN B 1 25 ? 21.363 -10.842 -31.549 1.00 22.29 832 GLN B O 1
ATOM 2401 N N . PHE B 1 26 ? 20.258 -12.525 -30.566 1.00 18.58 833 PHE B N 1
ATOM 2402 C CA . PHE B 1 26 ? 21.063 -12.478 -29.355 1.00 17.36 833 PHE B CA 1
ATOM 2403 C C . PHE B 1 26 ? 22.537 -12.758 -29.626 1.00 16.73 833 PHE B C 1
ATOM 2404 O O . PHE B 1 26 ? 23.419 -12.069 -29.107 1.00 19.40 833 PHE B O 1
ATOM 2412 N N . VAL B 1 27 ? 22.801 -13.784 -30.429 1.00 17.61 834 VAL B N 1
ATOM 2413 C CA . VAL B 1 27 ? 24.169 -14.179 -30.723 1.00 17.70 834 VAL B CA 1
ATOM 2414 C C . VAL B 1 27 ? 24.893 -13.072 -31.477 1.00 17.94 834 VAL B C 1
ATOM 2415 O O . VAL B 1 27 ? 25.994 -12.703 -31.099 1.00 17.33 834 VAL B O 1
ATOM 2419 N N . LYS B 1 28 ? 24.282 -12.548 -32.537 1.00 19.50 835 LYS B N 1
ATOM 2420 C CA . LYS B 1 28 ? 24.777 -11.307 -33.143 1.00 19.45 835 LYS B CA 1
ATOM 2421 C C . LYS B 1 28 ? 24.978 -10.195 -32.106 1.00 19.01 835 LYS B C 1
ATOM 2422 O O . LYS B 1 28 ? 25.988 -9.503 -32.130 1.00 17.97 835 LYS B O 1
ATOM 2428 N N . HIS B 1 29 ? 24.025 -10.020 -31.195 1.00 17.48 836 HIS B N 1
ATOM 2429 C CA . HIS B 1 29 ? 24.132 -8.948 -30.198 1.00 18.39 836 HIS B CA 1
ATOM 2430 C C . HIS B 1 29 ? 25.348 -9.089 -29.258 1.00 15.68 836 HIS B C 1
ATOM 2431 O O . HIS B 1 29 ? 25.892 -8.087 -28.819 1.00 17.74 836 HIS B O 1
ATOM 2438 N N . ILE B 1 30 ? 25.757 -10.311 -28.935 1.00 17.05 837 ILE B N 1
ATOM 2439 C CA . ILE B 1 30 ? 26.956 -10.522 -28.100 1.00 20.08 837 ILE B CA 1
ATOM 2440 C C . ILE B 1 30 ? 28.189 -9.925 -28.789 1.00 19.24 837 ILE B C 1
ATOM 2441 O O . ILE B 1 30 ? 28.941 -9.161 -28.193 1.00 17.34 837 ILE B O 1
ATOM 2446 N N . GLY B 1 31 ? 28.364 -10.218 -30.078 1.00 14.41 838 GLY B N 1
ATOM 2447 C CA . GLY B 1 31 ? 29.491 -9.669 -30.844 1.00 14.27 838 GLY B CA 1
ATOM 2448 C C . GLY B 1 31 ? 29.469 -8.155 -30.873 1.00 14.07 838 GLY B C 1
ATOM 2449 O O . GLY B 1 31 ? 30.517 -7.498 -30.804 1.00 17.24 838 GLY B O 1
ATOM 2450 N N . GLU B 1 32 ? 28.266 -7.598 -31.011 1.00 13.86 839 GLU B N 1
ATOM 2451 C CA . GLU B 1 32 ? 28.087 -6.150 -31.033 1.00 16.16 839 GLU B CA 1
ATOM 2452 C C . GLU B 1 32 ? 28.528 -5.554 -29.687 1.00 14.60 839 GLU B C 1
ATOM 2453 O O . GLU B 1 32 ? 29.202 -4.528 -29.673 1.00 19.81 839 GLU B O 1
ATOM 2459 N N . LEU B 1 33 ? 28.187 -6.216 -28.572 1.00 15.76 840 LEU B N 1
ATOM 2460 C CA . LEU B 1 33 ? 28.575 -5.749 -27.227 1.00 17.48 840 LEU B CA 1
ATOM 2461 C C . LEU B 1 33 ? 30.098 -5.806 -27.018 1.00 18.31 840 LEU B C 1
ATOM 2462 O O . LEU B 1 33 ? 30.671 -4.963 -26.328 1.00 18.66 840 LEU B O 1
ATOM 2467 N N . TYR B 1 34 ? 30.728 -6.811 -27.614 1.00 17.82 841 TYR B N 1
ATOM 2468 C CA . TYR B 1 34 ? 32.181 -6.983 -27.567 1.00 20.03 841 TYR B CA 1
ATOM 2469 C C . TYR B 1 34 ? 32.960 -5.979 -28.413 1.00 21.09 841 TYR B C 1
ATOM 2470 O O . TYR B 1 34 ? 34.121 -5.694 -28.123 1.00 22.81 841 TYR B O 1
ATOM 2479 N N . SER B 1 35 ? 32.330 -5.459 -29.470 1.00 19.79 842 SER B N 1
ATOM 2480 C CA . SER B 1 35 ? 33.029 -4.636 -30.471 1.00 17.67 842 SER B CA 1
ATOM 2481 C C . SER B 1 35 ? 33.485 -3.294 -29.880 1.00 17.33 842 SER B C 1
ATOM 2482 O O . SER B 1 35 ? 33.009 -2.887 -28.806 1.00 18.25 842 SER B O 1
ATOM 2485 N N . ASN B 1 36 ? 34.427 -2.634 -30.550 1.00 21.05 843 ASN B N 1
ATOM 2486 C CA . ASN B 1 36 ? 34.967 -1.356 -30.070 1.00 22.21 843 ASN B CA 1
ATOM 2487 C C . ASN B 1 36 ? 35.438 -1.453 -28.608 1.00 24.50 843 ASN B C 1
ATOM 2488 O O . ASN B 1 36 ? 35.050 -0.647 -27.757 1.00 25.63 843 ASN B O 1
ATOM 2490 N N . ASN B 1 37 ? 36.280 -2.453 -28.341 1.00 24.03 844 ASN B N 1
ATOM 2491 C CA . ASN B 1 37 ? 36.833 -2.706 -27.008 1.00 28.22 844 ASN B CA 1
ATOM 2492 C C . ASN B 1 37 ? 35.747 -2.793 -25.936 1.00 26.51 844 ASN B C 1
ATOM 2493 O O . ASN B 1 37 ? 35.856 -2.210 -24.857 1.00 26.53 844 ASN B O 1
ATOM 2498 N N . GLN B 1 38 ? 34.707 -3.558 -26.257 1.00 22.15 845 GLN B N 1
ATOM 2499 C CA . GLN B 1 38 ? 33.592 -3.831 -25.336 1.00 21.64 845 GLN B CA 1
ATOM 2500 C C . GLN B 1 38 ? 32.787 -2.599 -24.935 1.00 20.37 845 GLN B C 1
ATOM 2501 O O . GLN B 1 38 ? 32.178 -2.584 -23.854 1.00 20.59 845 GLN B O 1
ATOM 2507 N N . HIS B 1 39 ? 32.741 -1.593 -25.801 1.00 22.29 846 HIS B N 1
ATOM 2508 C CA . HIS B 1 39 ? 31.953 -0.389 -25.525 1.00 23.44 846 HIS B CA 1
ATOM 2509 C C . HIS B 1 39 ? 30.506 -0.735 -25.093 1.00 20.26 846 HIS B C 1
ATOM 2510 O O . HIS B 1 39 ? 29.998 -0.220 -24.083 1.00 19.60 846 HIS B O 1
ATOM 2517 N N . GLY B 1 40 ? 29.851 -1.600 -25.870 1.00 16.79 847 GLY B N 1
ATOM 2518 C CA . GLY B 1 40 ? 28.455 -1.972 -25.628 1.00 17.72 847 GLY B CA 1
ATOM 2519 C C . GLY B 1 40 ? 28.226 -2.611 -24.273 1.00 19.21 847 GLY B C 1
ATOM 2520 O O . GLY B 1 40 ? 27.222 -2.327 -23.606 1.00 17.30 847 GLY B O 1
ATOM 2521 N N . PHE B 1 41 ? 29.146 -3.485 -23.861 1.00 16.51 848 PHE B N 1
ATOM 2522 C CA . PHE B 1 41 ? 29.064 -4.084 -22.511 1.00 17.88 848 PHE B CA 1
ATOM 2523 C C . PHE B 1 41 ? 29.118 -2.987 -21.439 1.00 17.90 848 PHE B C 1
ATOM 2524 O O . PHE B 1 41 ? 28.330 -2.998 -20.478 1.00 19.34 848 PHE B O 1
ATOM 2532 N N . SER B 1 42 ? 30.044 -2.041 -21.597 1.00 17.41 849 SER B N 1
ATOM 2533 C CA . SER B 1 42 ? 30.142 -0.945 -20.634 1.00 22.44 849 SER B CA 1
ATOM 2534 C C . SER B 1 42 ? 28.866 -0.087 -20.601 1.00 21.05 849 SER B C 1
ATOM 2535 O O . SER B 1 42 ? 28.398 0.282 -19.528 1.00 22.50 849 SER B O 1
ATOM 2538 N N . GLU B 1 43 ? 28.310 0.215 -21.776 1.00 20.28 850 GLU B N 1
ATOM 2539 C CA . GLU B 1 43 ? 27.077 0.998 -21.859 1.00 19.14 850 GLU B CA 1
ATOM 2540 C C . GLU B 1 43 ? 25.920 0.243 -21.190 1.00 21.64 850 GLU B C 1
ATOM 2541 O O . GLU B 1 43 ? 25.136 0.828 -20.440 1.00 20.25 850 GLU B O 1
ATOM 2544 N N . ASP B 1 44 ? 25.814 -1.057 -21.455 1.00 18.45 851 ASP B N 1
ATOM 2545 C CA . ASP B 1 44 ? 24.783 -1.868 -20.810 1.00 17.31 851 ASP B CA 1
ATOM 2546 C C . ASP B 1 44 ? 24.957 -1.891 -19.296 1.00 18.49 851 ASP B C 1
ATOM 2547 O O . ASP B 1 44 ? 23.972 -1.801 -18.556 1.00 19.25 851 ASP B O 1
ATOM 2552 N N . PHE B 1 45 ? 26.184 -2.082 -18.825 1.00 16.66 852 PHE B N 1
ATOM 2553 C CA . PHE B 1 45 ? 26.359 -2.231 -17.385 1.00 15.99 852 PHE B CA 1
ATOM 2554 C C . PHE B 1 45 ? 26.087 -0.914 -16.644 1.00 18.63 852 PHE B C 1
ATOM 2555 O O . PHE B 1 45 ? 25.570 -0.921 -15.520 1.00 20.04 852 PHE B O 1
ATOM 2563 N N . GLU B 1 46 ? 26.435 0.217 -17.270 1.00 18.99 853 GLU B N 1
ATOM 2564 C CA . GLU B 1 46 ? 26.092 1.537 -16.720 1.00 21.39 853 GLU B CA 1
ATOM 2565 C C . GLU B 1 46 ? 24.561 1.696 -16.633 1.00 18.35 853 GLU B C 1
ATOM 2566 O O . GLU B 1 46 ? 24.050 2.179 -15.615 1.00 23.15 853 GLU B O 1
ATOM 2569 N N . GLU B 1 47 ? 23.843 1.215 -17.651 1.00 20.36 854 GLU B N 1
ATOM 2570 C CA . GLU B 1 47 ? 22.364 1.180 -17.659 1.00 22.80 854 GLU B CA 1
ATOM 2571 C C . GLU B 1 47 ? 21.837 0.325 -16.497 1.00 23.10 854 GLU B C 1
ATOM 2572 O O . GLU B 1 47 ? 20.863 0.705 -15.837 1.00 22.76 854 GLU B O 1
ATOM 2578 N N . VAL B 1 48 ? 22.486 -0.809 -16.251 1.00 23.04 855 VAL B N 1
ATOM 2579 C CA . VAL B 1 48 ? 22.104 -1.699 -15.135 1.00 20.68 855 VAL B CA 1
ATOM 2580 C C . VAL B 1 48 ? 22.327 -0.976 -13.799 1.00 22.87 855 VAL B C 1
ATOM 2581 O O . VAL B 1 48 ? 21.469 -1.009 -12.894 1.00 25.71 855 VAL B O 1
ATOM 2585 N N . GLN B 1 49 ? 23.468 -0.304 -13.677 1.00 21.37 856 GLN B N 1
ATOM 2586 C CA A GLN B 1 49 ? 23.826 0.358 -12.422 0.50 22.37 856 GLN B CA 1
ATOM 2587 C CA B GLN B 1 49 ? 23.831 0.366 -12.429 0.50 22.25 856 GLN B CA 1
ATOM 2588 C C . GLN B 1 49 ? 22.855 1.490 -12.107 1.00 20.78 856 GLN B C 1
ATOM 2589 O O . GLN B 1 49 ? 22.604 1.775 -10.937 1.00 23.32 856 GLN B O 1
ATOM 2600 N N . ARG B 1 50 ? 22.283 2.084 -13.149 1.00 22.32 857 ARG B N 1
ATOM 2601 C CA . ARG B 1 50 ? 21.318 3.191 -13.020 1.00 26.02 857 ARG B CA 1
ATOM 2602 C C . ARG B 1 50 ? 19.835 2.771 -13.157 1.00 26.27 857 ARG B C 1
ATOM 2603 O O . ARG B 1 50 ? 18.947 3.619 -13.066 1.00 28.66 857 ARG B O 1
ATOM 2606 N N . CYS B 1 51 ? 19.548 1.486 -13.362 1.00 27.97 858 CYS B N 1
ATOM 2607 C CA . CYS B 1 51 ? 18.182 1.060 -13.751 1.00 28.57 858 CYS B CA 1
ATOM 2608 C C . CYS B 1 51 ? 17.150 1.152 -12.619 1.00 29.09 858 CYS B C 1
ATOM 2609 O O . CYS B 1 51 ? 15.949 1.068 -12.888 1.00 29.77 858 CYS B O 1
ATOM 2612 N N . THR B 1 52 ? 17.591 1.302 -11.373 1.00 27.56 859 THR B N 1
ATOM 2613 C CA . THR B 1 52 ? 16.630 1.541 -10.288 1.00 28.24 859 THR B CA 1
ATOM 2614 C C . THR B 1 52 ? 16.733 2.972 -9.724 1.00 29.26 859 THR B C 1
ATOM 2615 O O . THR B 1 52 ? 16.070 3.296 -8.727 1.00 26.65 859 THR B O 1
ATOM 2619 N N . ALA B 1 53 ? 17.499 3.842 -10.402 1.00 22.51 860 ALA B N 1
ATOM 2620 C CA . ALA B 1 53 ? 17.520 5.281 -10.082 1.00 22.93 860 ALA B CA 1
ATOM 2621 C C . ALA B 1 53 ? 16.153 5.916 -10.210 1.00 22.35 860 ALA B C 1
ATOM 2622 O O . ALA B 1 53 ? 15.901 6.974 -9.605 1.00 27.18 860 ALA B O 1
ATOM 2624 N N . ASP B 1 54 ? 15.282 5.347 -11.044 1.00 17.86 861 ASP B N 1
ATOM 2625 C CA . ASP B 1 54 ? 13.940 5.887 -11.152 1.00 19.88 861 ASP B CA 1
ATOM 2626 C C . ASP B 1 54 ? 12.881 5.053 -10.416 1.00 14.31 861 ASP B C 1
ATOM 2627 O O . ASP B 1 54 ? 11.711 5.149 -10.721 1.00 17.14 861 ASP B O 1
ATOM 2632 N N . MET B 1 55 ? 13.295 4.277 -9.440 1.00 13.30 862 MET B N 1
ATOM 2633 C CA A MET B 1 55 ? 12.352 3.611 -8.524 0.50 13.70 862 MET B CA 1
ATOM 2634 C CA B MET B 1 55 ? 12.344 3.658 -8.525 0.50 14.08 862 MET B CA 1
ATOM 2635 C C . MET B 1 55 ? 12.770 3.945 -7.104 1.00 13.31 862 MET B C 1
ATOM 2636 O O . MET B 1 55 ? 13.924 3.822 -6.758 1.00 15.53 862 MET B O 1
ATOM 2645 N N . ASN B 1 56 ? 11.821 4.374 -6.303 1.00 12.67 863 ASN B N 1
ATOM 2646 C CA . ASN B 1 56 ? 12.122 4.719 -4.940 1.00 14.18 863 ASN B CA 1
ATOM 2647 C C . ASN B 1 56 ? 12.009 3.442 -4.129 1.00 12.23 863 ASN B C 1
ATOM 2648 O O . ASN B 1 56 ? 10.910 2.925 -3.975 1.00 15.22 863 ASN B O 1
ATOM 2653 N N . ILE B 1 57 ? 13.122 2.941 -3.625 1.00 11.87 864 ILE B N 1
ATOM 2654 C CA . ILE B 1 57 ? 13.149 1.659 -2.920 1.00 12.70 864 ILE B CA 1
ATOM 2655 C C . ILE B 1 57 ? 13.808 1.794 -1.545 1.00 17.18 864 ILE B C 1
ATOM 2656 O O . ILE B 1 57 ? 14.970 2.204 -1.453 1.00 23.67 864 ILE B O 1
ATOM 2661 N N . THR B 1 58 ? 13.097 1.404 -0.495 1.00 15.59 865 THR B N 1
ATOM 2662 C CA . THR B 1 58 ? 13.626 1.517 0.873 1.00 15.48 865 THR B CA 1
ATOM 2663 C C . THR B 1 58 ? 14.223 0.159 1.340 1.00 15.61 865 THR B C 1
ATOM 2664 O O . THR B 1 58 ? 13.857 -0.923 0.864 1.00 15.10 865 THR B O 1
ATOM 2668 N N . ALA B 1 59 ? 15.146 0.244 2.295 1.00 14.78 866 ALA B N 1
ATOM 2669 C CA . ALA B 1 59 ? 15.693 -0.912 3.012 1.00 15.31 866 ALA B CA 1
ATOM 2670 C C . ALA B 1 59 ? 15.897 -0.510 4.489 1.00 15.67 866 ALA B C 1
ATOM 2671 O O . ALA B 1 59 ? 16.991 -0.567 5.023 1.00 13.62 866 ALA B O 1
ATOM 2673 N N . GLU B 1 60 ? 14.806 -0.076 5.132 1.00 12.90 867 GLU B N 1
ATOM 2674 C CA . GLU B 1 60 ? 14.863 0.415 6.502 1.00 12.65 867 GLU B CA 1
ATOM 2675 C C . GLU B 1 60 ? 15.172 -0.694 7.505 1.00 13.29 867 GLU B C 1
ATOM 2676 O O . GLU B 1 60 ? 15.921 -0.455 8.463 1.00 15.23 867 GLU B O 1
ATOM 2682 N N . HIS B 1 61 ? 14.613 -1.882 7.323 1.00 14.64 868 HIS B N 1
ATOM 2683 C CA . HIS B 1 61 ? 14.837 -2.956 8.304 1.00 14.95 868 HIS B CA 1
ATOM 2684 C C . HIS B 1 61 ? 16.318 -3.314 8.382 1.00 13.53 868 HIS B C 1
ATOM 2685 O O . HIS B 1 61 ? 16.827 -3.557 9.508 1.00 15.63 868 HIS B O 1
ATOM 2692 N N . SER B 1 62 ? 17.004 -3.337 7.227 1.00 14.60 869 SER B N 1
ATOM 2693 C CA . SER B 1 62 ? 18.417 -3.751 7.214 1.00 13.78 869 SER B CA 1
ATOM 2694 C C . SER B 1 62 ? 19.291 -2.875 8.072 1.00 17.17 869 SER B C 1
ATOM 2695 O O . SER B 1 62 ? 20.320 -3.300 8.591 1.00 15.65 869 SER B O 1
ATOM 2698 N N . ASN B 1 63 ? 18.911 -1.606 8.183 1.00 14.17 870 ASN B N 1
ATOM 2699 C CA . ASN B 1 63 ? 19.726 -0.661 8.926 1.00 15.32 870 ASN B CA 1
ATOM 2700 C C . ASN B 1 63 ? 19.165 -0.258 10.276 1.00 16.22 870 ASN B C 1
ATOM 2701 O O . ASN B 1 63 ? 19.699 0.645 10.921 1.00 17.76 870 ASN B O 1
ATOM 2706 N N . HIS B 1 64 ? 18.140 -0.968 10.761 1.00 16.38 871 HIS B N 1
ATOM 2707 C CA . HIS B 1 64 ? 17.752 -0.781 12.134 1.00 18.66 871 HIS B CA 1
ATOM 2708 C C . HIS B 1 64 ? 18.915 -1.195 13.035 1.00 15.37 871 HIS B C 1
ATOM 2709 O O . HIS B 1 64 ? 19.554 -2.227 12.781 1.00 17.33 871 HIS B O 1
ATOM 2716 N N . PRO B 1 65 ? 19.209 -0.396 14.085 1.00 17.53 872 PRO B N 1
ATOM 2717 C CA . PRO B 1 65 ? 20.313 -0.773 14.977 1.00 15.79 872 PRO B CA 1
ATOM 2718 C C . PRO B 1 65 ? 20.376 -2.247 15.445 1.00 16.91 872 PRO B C 1
ATOM 2719 O O . PRO B 1 65 ? 21.475 -2.795 15.550 1.00 21.25 872 PRO B O 1
ATOM 2723 N N . GLU B 1 66 ? 19.235 -2.883 15.698 1.00 15.72 873 GLU B N 1
ATOM 2724 C CA . GLU B 1 66 ? 19.182 -4.296 16.138 1.00 16.94 873 GLU B CA 1
ATOM 2725 C C . GLU B 1 66 ? 19.546 -5.282 15.021 1.00 18.88 873 GLU B C 1
ATOM 2726 O O . GLU B 1 66 ? 19.947 -6.419 15.278 1.00 19.40 873 GLU B O 1
ATOM 2732 N N . ASN B 1 67 ? 19.415 -4.840 13.779 1.00 15.33 874 ASN B N 1
ATOM 2733 C CA . ASN B 1 67 ? 19.687 -5.715 12.655 1.00 15.93 874 ASN B CA 1
ATOM 2734 C C . ASN B 1 67 ? 21.052 -5.541 12.004 1.00 15.67 874 ASN B C 1
ATOM 2735 O O . ASN B 1 67 ? 21.452 -6.371 11.200 1.00 15.58 874 ASN B O 1
ATOM 2740 N N . LYS B 1 68 ? 21.749 -4.448 12.307 1.00 16.99 875 LYS B N 1
ATOM 2741 C CA . LYS B 1 68 ? 23.006 -4.182 11.625 1.00 17.41 875 LYS B CA 1
ATOM 2742 C C . LYS B 1 68 ? 24.000 -5.345 11.725 1.00 18.42 875 LYS B C 1
ATOM 2743 O O . LYS B 1 68 ? 24.688 -5.642 10.764 1.00 18.92 875 LYS B O 1
ATOM 2749 N N . HIS B 1 69 ? 24.078 -5.983 12.884 1.00 17.68 876 HIS B N 1
ATOM 2750 C CA . HIS B 1 69 ? 25.012 -7.101 13.059 1.00 20.16 876 HIS B CA 1
ATOM 2751 C C . HIS B 1 69 ? 24.648 -8.336 12.230 1.00 18.90 876 HIS B C 1
ATOM 2752 O O . HIS B 1 69 ? 25.453 -9.277 12.097 1.00 20.93 876 HIS B O 1
ATOM 2759 N N . LYS B 1 70 ? 23.426 -8.346 11.708 1.00 16.45 877 LYS B N 1
ATOM 2760 C CA . LYS B 1 70 ? 22.921 -9.481 10.947 1.00 16.52 877 LYS B CA 1
ATOM 2761 C C . LYS B 1 70 ? 23.279 -9.339 9.477 1.00 17.79 877 LYS B C 1
ATOM 2762 O O . LYS B 1 70 ? 22.959 -10.228 8.664 1.00 16.09 877 LYS B O 1
ATOM 2768 N N . ASN B 1 71 ? 23.938 -8.232 9.124 1.00 15.86 878 ASN B N 1
ATOM 2769 C CA . ASN B 1 71 ? 24.429 -8.008 7.774 1.00 14.72 878 ASN B CA 1
ATOM 2770 C C . ASN B 1 71 ? 25.919 -8.271 7.712 1.00 15.47 878 ASN B C 1
ATOM 2771 O O . ASN B 1 71 ? 26.665 -7.704 8.488 1.00 17.91 878 ASN B O 1
ATOM 2776 N N . ARG B 1 72 ? 26.348 -9.102 6.759 1.00 16.71 879 ARG B N 1
ATOM 2777 C CA . ARG B 1 72 ? 27.768 -9.431 6.627 1.00 14.48 879 ARG B CA 1
ATOM 2778 C C . ARG B 1 72 ? 28.569 -8.241 6.113 1.00 14.62 879 ARG B C 1
ATOM 2779 O O . ARG B 1 72 ? 29.754 -8.101 6.438 1.00 18.70 879 ARG B O 1
ATOM 2787 N N . TYR B 1 73 ? 27.912 -7.415 5.290 1.00 15.62 880 TYR B N 1
ATOM 2788 C CA . TYR B 1 73 ? 28.525 -6.223 4.660 1.00 15.63 880 TYR B CA 1
ATOM 2789 C C . TYR B 1 73 ? 27.639 -5.006 4.935 1.00 19.18 880 TYR B C 1
ATOM 2790 O O . TYR B 1 73 ? 26.420 -5.058 4.776 1.00 18.28 880 TYR B O 1
ATOM 2799 N N . ILE B 1 74 ? 28.253 -3.915 5.375 1.00 17.70 881 ILE B N 1
ATOM 2800 C CA . ILE B 1 74 ? 27.508 -2.740 5.832 1.00 17.18 881 ILE B CA 1
ATOM 2801 C C . ILE B 1 74 ? 26.600 -2.129 4.727 1.00 18.22 881 ILE B C 1
ATOM 2802 O O . ILE B 1 74 ? 25.522 -1.601 5.040 1.00 19.61 881 ILE B O 1
ATOM 2807 N N . ASN B 1 75 ? 27.029 -2.200 3.464 1.00 15.65 882 ASN B N 1
ATOM 2808 C CA . ASN B 1 75 ? 26.340 -1.593 2.315 1.00 19.05 882 ASN B CA 1
ATOM 2809 C C . ASN B 1 75 ? 25.500 -2.553 1.478 1.00 17.08 882 ASN B C 1
ATOM 2810 O O . ASN B 1 75 ? 24.905 -2.138 0.499 1.00 20.39 882 ASN B O 1
ATOM 2815 N N . ILE B 1 76 ? 25.438 -3.828 1.855 1.00 15.06 883 ILE B N 1
ATOM 2816 C CA . ILE B 1 76 ? 24.641 -4.834 1.135 1.00 14.98 883 ILE B CA 1
ATOM 2817 C C . ILE B 1 76 ? 23.420 -5.119 1.983 1.00 16.09 883 ILE B C 1
ATOM 2818 O O . ILE B 1 76 ? 23.514 -5.777 3.026 1.00 15.72 883 ILE B O 1
ATOM 2823 N N . LEU B 1 77 ? 22.285 -4.584 1.521 1.00 16.74 884 LEU B N 1
ATOM 2824 C CA . LEU B 1 77 ? 21.031 -4.540 2.266 1.00 15.27 884 LEU B CA 1
ATOM 2825 C C . LEU B 1 77 ? 19.971 -5.409 1.593 1.00 14.95 884 LEU B C 1
ATOM 2826 O O . LEU B 1 77 ? 20.195 -5.938 0.502 1.00 16.06 884 LEU B O 1
ATOM 2831 N N . ALA B 1 78 ? 18.806 -5.553 2.256 1.00 14.31 885 ALA B N 1
ATOM 2832 C CA . ALA B 1 78 ? 17.686 -6.319 1.747 1.00 15.39 885 ALA B CA 1
ATOM 2833 C C . ALA B 1 78 ? 16.475 -5.383 1.619 1.00 17.49 885 ALA B C 1
ATOM 2834 O O . ALA B 1 78 ? 15.959 -4.920 2.609 1.00 17.44 885 ALA B O 1
ATOM 2836 N N . TYR B 1 79 ? 16.060 -5.092 0.391 1.00 13.88 886 TYR B N 1
ATOM 2837 C CA . TYR B 1 79 ? 15.004 -4.131 0.143 1.00 14.62 886 TYR B CA 1
ATOM 2838 C C . TYR B 1 79 ? 13.759 -4.561 0.897 1.00 14.89 886 TYR B C 1
ATOM 2839 O O . TYR B 1 79 ? 13.391 -5.743 0.886 1.00 16.45 886 TYR B O 1
ATOM 2848 N N . ASP B 1 80 ? 13.041 -3.592 1.470 1.00 13.82 887 ASP B N 1
ATOM 2849 C CA . ASP B 1 80 ? 11.918 -3.916 2.325 1.00 13.81 887 ASP B CA 1
ATOM 2850 C C . ASP B 1 80 ? 10.809 -4.644 1.574 1.00 16.09 887 ASP B C 1
ATOM 2851 O O . ASP B 1 80 ? 10.176 -5.537 2.115 1.00 16.20 887 ASP B O 1
ATOM 2856 N N . HIS B 1 81 ? 10.562 -4.253 0.331 1.00 17.11 888 HIS B N 1
ATOM 2857 C CA . HIS B 1 81 ? 9.372 -4.757 -0.356 1.00 13.95 888 HIS B CA 1
ATOM 2858 C C . HIS B 1 81 ? 9.507 -6.210 -0.790 1.00 16.22 888 HIS B C 1
ATOM 2859 O O . HIS B 1 81 ? 8.507 -6.836 -1.095 1.00 18.71 888 HIS B O 1
ATOM 2866 N N . SER B 1 82 ? 10.752 -6.706 -0.877 1.00 13.65 889 SER B N 1
ATOM 2867 C CA . SER B 1 82 ? 10.993 -8.056 -1.369 1.00 16.10 889 SER B CA 1
ATOM 2868 C C . SER B 1 82 ? 11.749 -8.913 -0.355 1.00 16.17 889 SER B C 1
ATOM 2869 O O . SER B 1 82 ? 12.090 -10.045 -0.658 1.00 15.46 889 SER B O 1
ATOM 2872 N N . ARG B 1 83 ? 12.003 -8.395 0.846 1.00 15.21 890 ARG B N 1
ATOM 2873 C CA . ARG B 1 83 ? 12.762 -9.160 1.848 1.00 17.28 890 ARG B CA 1
ATOM 2874 C C . ARG B 1 83 ? 12.013 -10.390 2.315 1.00 17.43 890 ARG B C 1
ATOM 2875 O O . ARG B 1 83 ? 10.772 -10.415 2.372 1.00 16.34 890 ARG B O 1
ATOM 2883 N N . VAL B 1 84 ? 12.763 -11.427 2.667 1.00 16.07 891 VAL B N 1
ATOM 2884 C CA . VAL B 1 84 ? 12.151 -12.604 3.244 1.00 16.92 891 VAL B CA 1
ATOM 2885 C C . VAL B 1 84 ? 11.963 -12.355 4.718 1.00 16.59 891 VAL B C 1
ATOM 2886 O O . VAL B 1 84 ? 12.903 -11.960 5.380 1.00 17.41 891 VAL B O 1
ATOM 2890 N N . LYS B 1 85 ? 10.754 -12.568 5.229 1.00 17.16 892 LYS B N 1
ATOM 2891 C CA . LYS B 1 85 ? 10.461 -12.311 6.639 1.00 15.51 892 LYS B CA 1
ATOM 2892 C C . LYS B 1 85 ? 10.383 -13.633 7.358 1.00 19.98 892 LYS B C 1
ATOM 2893 O O . LYS B 1 85 ? 9.720 -14.566 6.883 1.00 20.81 892 LYS B O 1
ATOM 2899 N N . LEU B 1 86 ? 11.082 -13.721 8.480 1.00 17.75 893 LEU B N 1
ATOM 2900 C CA . LEU B 1 86 ? 10.954 -14.830 9.398 1.00 16.49 893 LEU B CA 1
ATOM 2901 C C . LEU B 1 86 ? 9.728 -14.579 10.280 1.00 17.87 893 LEU B C 1
ATOM 2902 O O . LEU B 1 86 ? 9.389 -13.442 10.596 1.00 17.66 893 LEU B O 1
ATOM 2907 N N . ARG B 1 87 ? 9.039 -15.642 10.662 1.00 21.43 894 ARG B N 1
ATOM 2908 C CA . ARG B 1 87 ? 8.009 -15.526 11.693 1.00 22.12 894 ARG B CA 1
ATOM 2909 C C . ARG B 1 87 ? 8.624 -14.907 12.963 1.00 20.54 894 ARG B C 1
ATOM 2910 O O . ARG B 1 87 ? 9.745 -15.243 13.355 1.00 22.85 894 ARG B O 1
ATOM 2916 N N . PRO B 1 88 ? 7.906 -13.971 13.608 1.00 26.57 895 PRO B N 1
ATOM 2917 C CA . PRO B 1 88 ? 8.453 -13.395 14.839 1.00 28.82 895 PRO B CA 1
ATOM 2918 C C . PRO B 1 88 ? 8.599 -14.433 15.959 1.00 29.25 895 PRO B C 1
ATOM 2919 O O . PRO B 1 88 ? 7.750 -15.335 16.089 1.00 27.41 895 PRO B O 1
ATOM 2923 N N . LEU B 1 89 ? 9.688 -14.327 16.725 1.00 27.14 896 LEU B N 1
ATOM 2924 C CA . LEU B 1 89 ? 9.902 -15.164 17.915 1.00 32.26 896 LEU B CA 1
ATOM 2925 C C . LEU B 1 89 ? 9.142 -14.545 19.100 1.00 35.25 896 LEU B C 1
ATOM 2926 O O . LEU B 1 89 ? 8.882 -13.337 19.098 1.00 36.19 896 LEU B O 1
ATOM 2931 N N . PRO B 1 90 ? 8.765 -15.372 20.104 1.00 40.27 897 PRO B N 1
ATOM 2932 C CA . PRO B 1 90 ? 8.061 -14.887 21.314 1.00 42.13 897 PRO B CA 1
ATOM 2933 C C . PRO B 1 90 ? 8.827 -13.813 22.092 1.00 44.42 897 PRO B C 1
ATOM 2934 O O . PRO B 1 90 ? 10.027 -13.972 22.336 1.00 45.32 897 PRO B O 1
ATOM 2938 N N . SER B 1 94 ? 11.117 -11.314 19.475 1.00 42.94 901 SER B N 1
ATOM 2939 C CA . SER B 1 94 ? 11.248 -9.875 19.653 1.00 40.60 901 SER B CA 1
ATOM 2940 C C . SER B 1 94 ? 10.973 -9.134 18.332 1.00 37.05 901 SER B C 1
ATOM 2941 O O . SER B 1 94 ? 10.803 -9.754 17.267 1.00 28.60 901 SER B O 1
ATOM 2944 N N . LYS B 1 95 ? 10.948 -7.803 18.411 1.00 32.76 902 LYS B N 1
ATOM 2945 C CA . LYS B 1 95 ? 10.472 -6.966 17.306 1.00 31.45 902 LYS B CA 1
ATOM 2946 C C . LYS B 1 95 ? 11.208 -7.246 15.986 1.00 30.11 902 LYS B C 1
ATOM 2947 O O . LYS B 1 95 ? 10.583 -7.450 14.948 1.00 34.35 902 LYS B O 1
ATOM 2953 N N . HIS B 1 96 ? 12.529 -7.315 16.051 1.00 24.23 903 HIS B N 1
ATOM 2954 C CA . HIS B 1 96 ? 13.325 -7.502 14.836 1.00 19.76 903 HIS B CA 1
ATOM 2955 C C . HIS B 1 96 ? 13.786 -8.930 14.571 1.00 16.60 903 HIS B C 1
ATOM 2956 O O . HIS B 1 96 ? 14.672 -9.161 13.733 1.00 18.21 903 HIS B O 1
ATOM 2963 N N . SER B 1 97 ? 13.149 -9.886 15.243 1.00 19.09 904 SER B N 1
ATOM 2964 C CA . SER B 1 97 ? 13.409 -11.285 15.013 1.00 18.18 904 SER B CA 1
ATOM 2965 C C . SER B 1 97 ? 12.871 -11.765 13.653 1.00 18.17 904 SER B C 1
ATOM 2966 O O . SER B 1 97 ? 13.135 -12.913 13.258 1.00 18.92 904 SER B O 1
ATOM 2969 N N . ASP B 1 98 ? 12.119 -10.904 12.946 1.00 16.12 905 ASP B N 1
ATOM 2970 C CA . ASP B 1 98 ? 11.691 -11.216 11.570 1.00 16.99 905 ASP B CA 1
ATOM 2971 C C . ASP B 1 98 ? 12.741 -10.980 10.477 1.00 15.79 905 ASP B C 1
ATOM 2972 O O . ASP B 1 98 ? 12.478 -11.280 9.304 1.00 18.92 905 ASP B O 1
ATOM 2977 N N . TYR B 1 99 ? 13.899 -10.436 10.840 1.00 16.06 906 TYR B N 1
ATOM 2978 C CA . TYR B 1 99 ? 14.855 -9.997 9.831 1.00 15.51 906 TYR B CA 1
ATOM 2979 C C . TYR B 1 99 ? 15.920 -11.004 9.447 1.00 15.97 906 TYR B C 1
ATOM 2980 O O . TYR B 1 99 ? 16.628 -11.575 10.312 1.00 16.70 906 TYR B O 1
ATOM 2989 N N . ILE B 1 100 ? 16.115 -11.123 8.138 1.00 15.49 907 ILE B N 1
ATOM 2990 C CA . ILE B 1 100 ? 17.250 -11.816 7.581 1.00 16.28 907 ILE B CA 1
ATOM 2991 C C . ILE B 1 100 ? 17.638 -11.094 6.301 1.00 14.35 907 ILE B C 1
ATOM 2992 O O . ILE B 1 100 ? 16.781 -10.540 5.599 1.00 15.52 907 ILE B O 1
ATOM 2997 N N . ASN B 1 101 ? 18.947 -11.042 6.023 1.00 16.55 908 ASN B N 1
ATOM 2998 C CA . ASN B 1 101 ? 19.443 -10.324 4.846 1.00 13.99 908 ASN B CA 1
ATOM 2999 C C . ASN B 1 101 ? 19.252 -11.252 3.637 1.00 16.54 908 ASN B C 1
ATOM 3000 O O . ASN B 1 101 ? 20.145 -11.991 3.250 1.00 16.19 908 ASN B O 1
ATOM 3005 N N . ALA B 1 102 ? 18.045 -11.230 3.091 1.00 15.12 909 ALA B N 1
ATOM 3006 C CA . ALA B 1 102 ? 17.627 -12.133 2.018 1.00 13.78 909 ALA B CA 1
ATOM 3007 C C . ALA B 1 102 ? 16.451 -11.486 1.303 1.00 15.16 909 ALA B C 1
ATOM 3008 O O . ALA B 1 102 ? 15.629 -10.845 1.971 1.00 15.66 909 ALA B O 1
ATOM 3010 N N . ASN B 1 103 ? 16.350 -11.712 -0.005 1.00 15.72 910 ASN B N 1
ATOM 3011 C CA . ASN B 1 103 ? 15.213 -11.223 -0.786 1.00 14.27 910 ASN B CA 1
ATOM 3012 C C . ASN B 1 103 ? 14.722 -12.305 -1.724 1.00 15.90 910 ASN B C 1
ATOM 3013 O O . ASN B 1 103 ? 15.500 -13.070 -2.254 1.00 15.64 910 ASN B O 1
ATOM 3018 N N . TYR B 1 104 ? 13.417 -12.291 -1.962 1.00 15.07 911 TYR B N 1
ATOM 3019 C CA . TYR B 1 104 ? 12.868 -13.094 -3.047 1.00 15.18 911 TYR B CA 1
ATOM 3020 C C . TYR B 1 104 ? 13.270 -12.489 -4.371 1.00 18.50 911 TYR B C 1
ATOM 3021 O O . TYR B 1 104 ? 13.234 -11.271 -4.521 1.00 18.98 911 TYR B O 1
ATOM 3030 N N . VAL B 1 105 ? 13.572 -13.347 -5.346 1.00 15.55 912 VAL B N 1
ATOM 3031 C CA . VAL B 1 105 ? 13.970 -12.889 -6.673 1.00 13.42 912 VAL B CA 1
ATOM 3032 C C . VAL B 1 105 ? 13.253 -13.750 -7.682 1.00 15.36 912 VAL B C 1
ATOM 3033 O O . VAL B 1 105 ? 13.183 -14.958 -7.496 1.00 16.58 912 VAL B O 1
ATOM 3037 N N . ASP B 1 106 ? 12.654 -13.128 -8.705 1.00 16.30 913 ASP B N 1
ATOM 3038 C CA . ASP B 1 106 ? 11.945 -13.856 -9.764 1.00 16.13 913 ASP B CA 1
ATOM 3039 C C . ASP B 1 106 ? 12.868 -14.687 -10.657 1.00 15.24 913 ASP B C 1
ATOM 3040 O O . ASP B 1 106 ? 14.053 -14.393 -10.773 1.00 15.53 913 ASP B O 1
ATOM 3045 N N . GLY B 1 107 ? 12.284 -15.727 -11.286 1.00 16.86 914 GLY B N 1
ATOM 3046 C CA . GLY B 1 107 ? 12.908 -16.501 -12.355 1.00 18.71 914 GLY B CA 1
ATOM 3047 C C . GLY B 1 107 ? 12.250 -16.012 -13.638 1.00 24.27 914 GLY B C 1
ATOM 3048 O O . GLY B 1 107 ? 11.497 -15.026 -13.610 1.00 25.81 914 GLY B O 1
ATOM 3049 N N . TYR B 1 108 ? 12.545 -16.618 -14.782 1.00 29.10 915 TYR B N 1
ATOM 3050 C CA . TYR B 1 108 ? 12.126 -15.938 -16.027 1.00 31.05 915 TYR B CA 1
ATOM 3051 C C . TYR B 1 108 ? 10.590 -15.902 -16.205 1.00 30.99 915 TYR B C 1
ATOM 3052 O O . TYR B 1 108 ? 10.061 -14.934 -16.782 1.00 32.30 915 TYR B O 1
ATOM 3061 N N . ASN B 1 109 ? 9.923 -16.947 -15.689 1.00 30.14 916 ASN B N 1
ATOM 3062 C CA . ASN B 1 109 ? 8.464 -17.186 -15.809 1.00 31.93 916 ASN B CA 1
ATOM 3063 C C . ASN B 1 109 ? 7.883 -17.714 -14.484 1.00 32.15 916 ASN B C 1
ATOM 3064 O O . ASN B 1 109 ? 6.938 -18.509 -14.463 1.00 35.67 916 ASN B O 1
ATOM 3069 N N . LYS B 1 110 ? 8.480 -17.305 -13.373 1.00 24.08 917 LYS B N 1
ATOM 3070 C CA . LYS B 1 110 ? 8.067 -17.796 -12.057 1.00 22.73 917 LYS B CA 1
ATOM 3071 C C . LYS B 1 110 ? 8.387 -16.719 -11.022 1.00 22.05 917 LYS B C 1
ATOM 3072 O O . LYS B 1 110 ? 9.545 -16.361 -10.825 1.00 21.05 917 LYS B O 1
ATOM 3078 N N . ALA B 1 111 ? 7.348 -16.200 -10.375 1.00 18.50 918 ALA B N 1
ATOM 3079 C CA . ALA B 1 111 ? 7.521 -15.283 -9.264 1.00 17.19 918 ALA B CA 1
ATOM 3080 C C . ALA B 1 111 ? 8.250 -15.979 -8.113 1.00 14.60 918 ALA B C 1
ATOM 3081 O O . ALA B 1 111 ? 7.930 -17.113 -7.746 1.00 18.11 918 ALA B O 1
ATOM 3083 N N . LYS B 1 112 ? 9.210 -15.269 -7.522 1.00 17.02 919 LYS B N 1
ATOM 3084 C CA . LYS B 1 112 ? 9.867 -15.701 -6.276 1.00 16.94 919 LYS B CA 1
ATOM 3085 C C . LYS B 1 112 ? 10.473 -17.099 -6.412 1.00 17.20 919 LYS B C 1
ATOM 3086 O O . LYS B 1 112 ? 10.358 -17.931 -5.513 1.00 20.43 919 LYS B O 1
ATOM 3092 N N . ALA B 1 113 ? 11.140 -17.327 -7.539 1.00 17.47 920 ALA B N 1
ATOM 3093 C CA . ALA B 1 113 ? 11.761 -18.620 -7.823 1.00 18.21 920 ALA B CA 1
ATOM 3094 C C . ALA B 1 113 ? 12.978 -18.863 -6.946 1.00 15.87 920 ALA B C 1
ATOM 3095 O O . ALA B 1 113 ? 13.372 -20.001 -6.719 1.00 16.92 920 ALA B O 1
ATOM 3097 N N . TYR B 1 114 ? 13.597 -17.780 -6.502 1.00 15.30 921 TYR B N 1
ATOM 3098 C CA . TYR B 1 114 ? 14.773 -17.819 -5.671 1.00 14.34 921 TYR B CA 1
ATOM 3099 C C . TYR B 1 114 ? 14.636 -17.000 -4.387 1.00 15.13 921 TYR B C 1
ATOM 3100 O O . TYR B 1 114 ? 13.864 -16.042 -4.326 1.00 16.89 921 TYR B O 1
ATOM 3109 N N . ILE B 1 115 ? 15.455 -17.379 -3.404 1.00 15.63 922 ILE B N 1
ATOM 3110 C CA . ILE B 1 115 ? 15.820 -16.468 -2.326 1.00 13.06 922 ILE B CA 1
ATOM 3111 C C . ILE B 1 115 ? 17.321 -16.203 -2.507 1.00 17.44 922 ILE B C 1
ATOM 3112 O O . ILE B 1 115 ? 18.098 -17.135 -2.463 1.00 15.70 922 ILE B O 1
ATOM 3117 N N . ALA B 1 116 ? 17.675 -14.939 -2.731 1.00 16.03 923 ALA B N 1
ATOM 3118 C CA . ALA B 1 116 ? 19.072 -14.507 -2.823 1.00 14.61 923 ALA B CA 1
ATOM 3119 C C . ALA B 1 116 ? 19.454 -13.954 -1.464 1.00 15.04 923 ALA B C 1
ATOM 3120 O O . ALA B 1 116 ? 18.786 -13.055 -0.922 1.00 16.17 923 ALA B O 1
ATOM 3122 N N . THR B 1 117 ? 20.539 -14.505 -0.887 1.00 15.64 924 THR B N 1
ATOM 3123 C CA . THR B 1 117 ? 20.900 -14.157 0.480 1.00 15.61 924 THR B CA 1
ATOM 3124 C C . THR B 1 117 ? 22.409 -14.167 0.624 1.00 14.69 924 THR B C 1
ATOM 3125 O O . THR B 1 117 ? 23.118 -14.721 -0.205 1.00 15.46 924 THR B O 1
ATOM 3129 N N . GLN B 1 118 ? 22.886 -13.483 1.657 1.00 15.42 925 GLN B N 1
ATOM 3130 C CA . GLN B 1 118 ? 24.299 -13.543 1.986 1.00 14.08 925 GLN B CA 1
ATOM 3131 C C . GLN B 1 118 ? 24.708 -14.898 2.550 1.00 14.52 925 GLN B C 1
ATOM 3132 O O . GLN B 1 118 ? 23.884 -15.697 3.035 1.00 15.76 925 GLN B O 1
ATOM 3138 N N . GLY B 1 119 ? 26.020 -15.128 2.568 1.00 16.33 926 GLY B N 1
ATOM 3139 C CA . GLY B 1 119 ? 26.551 -16.257 3.288 1.00 16.09 926 GLY B CA 1
ATOM 3140 C C . GLY B 1 119 ? 26.358 -16.026 4.768 1.00 14.14 926 GLY B C 1
ATOM 3141 O O . GLY B 1 119 ? 26.747 -14.978 5.296 1.00 16.74 926 GLY B O 1
ATOM 3142 N N . PRO B 1 120 ? 25.681 -16.955 5.446 1.00 16.26 927 PRO B N 1
ATOM 3143 C CA . PRO B 1 120 ? 25.317 -16.671 6.845 1.00 15.73 927 PRO B CA 1
ATOM 3144 C C . PRO B 1 120 ? 26.493 -16.509 7.777 1.00 16.47 927 PRO B C 1
ATOM 3145 O O . PRO B 1 120 ? 27.563 -17.042 7.560 1.00 15.66 927 PRO B O 1
ATOM 3149 N N . LEU B 1 121 ? 26.245 -15.714 8.797 1.00 15.18 928 LEU B N 1
ATOM 3150 C CA . LEU B 1 121 ? 27.181 -15.510 9.896 1.00 15.61 928 LEU B CA 1
ATOM 3151 C C . LEU B 1 121 ? 26.852 -16.498 11.017 1.00 14.09 928 LEU B C 1
ATOM 3152 O O . LEU B 1 121 ? 25.723 -16.919 11.135 1.00 15.86 928 LEU B O 1
ATOM 3157 N N . LYS B 1 122 ? 27.801 -16.794 11.901 1.00 19.30 929 LYS B N 1
ATOM 3158 C CA . LYS B 1 122 ? 27.472 -17.622 13.056 1.00 18.55 929 LYS B CA 1
ATOM 3159 C C . LYS B 1 122 ? 26.234 -17.106 13.806 1.00 15.34 929 LYS B C 1
ATOM 3160 O O . LYS B 1 122 ? 25.364 -17.882 14.186 1.00 19.39 929 LYS B O 1
ATOM 3166 N N . SER B 1 123 ? 26.159 -15.783 13.959 1.00 16.99 930 SER B N 1
ATOM 3167 C CA . SER B 1 123 ? 25.035 -15.130 14.635 1.00 19.74 930 SER B CA 1
ATOM 3168 C C . SER B 1 123 ? 23.693 -15.244 13.912 1.00 18.72 930 SER B C 1
ATOM 3169 O O . SER B 1 123 ? 22.676 -14.932 14.512 1.00 21.24 930 SER B O 1
ATOM 3172 N N . THR B 1 124 ? 23.704 -15.650 12.637 1.00 18.90 931 THR B N 1
ATOM 3173 C CA . THR B 1 124 ? 22.494 -15.777 11.828 1.00 15.14 931 THR B CA 1
ATOM 3174 C C . THR B 1 124 ? 22.237 -17.227 11.345 1.00 17.34 931 THR B C 1
ATOM 3175 O O . THR B 1 124 ? 21.316 -17.435 10.577 1.00 17.36 931 THR B O 1
ATOM 3179 N N . PHE B 1 125 ? 23.027 -18.213 11.806 1.00 15.95 932 PHE B N 1
ATOM 3180 C CA . PHE B 1 125 ? 22.756 -19.619 11.448 1.00 16.63 932 PHE B CA 1
ATOM 3181 C C . PHE B 1 125 ? 21.333 -20.049 11.803 1.00 16.80 932 PHE B C 1
ATOM 3182 O O . PHE B 1 125 ? 20.701 -20.740 11.003 1.00 17.24 932 PHE B O 1
ATOM 3190 N N . GLU B 1 126 ? 20.866 -19.731 13.027 1.00 14.79 933 GLU B N 1
ATOM 3191 C CA . GLU B 1 126 ? 19.504 -20.124 13.422 1.00 17.67 933 GLU B CA 1
ATOM 3192 C C . GLU B 1 126 ? 18.485 -19.506 12.476 1.00 16.82 933 GLU B C 1
ATOM 3193 O O . GLU B 1 126 ? 17.573 -20.194 12.000 1.00 18.01 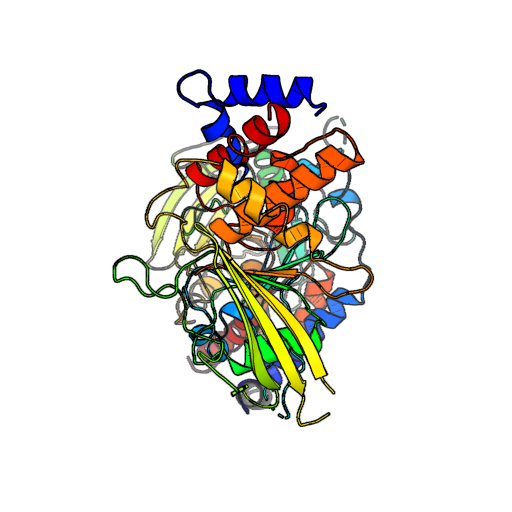933 GLU B O 1
ATOM 3199 N N . ASP B 1 127 ? 18.657 -18.218 12.176 1.00 17.23 934 ASP B N 1
ATOM 3200 C CA . ASP B 1 127 ? 17.749 -17.509 11.279 1.00 15.08 934 ASP B CA 1
ATOM 3201 C C . ASP B 1 127 ? 17.759 -18.152 9.880 1.00 15.29 934 ASP B C 1
ATOM 3202 O O . ASP B 1 127 ? 16.734 -18.288 9.227 1.00 17.71 934 ASP B O 1
ATOM 3207 N N . PHE B 1 128 ? 18.943 -18.516 9.396 1.00 16.79 935 PHE B N 1
ATOM 3208 C CA . PHE B 1 128 ? 19.121 -19.094 8.063 1.00 17.16 935 PHE B CA 1
ATOM 3209 C C . PHE B 1 128 ? 18.348 -20.405 7.935 1.00 14.75 935 PHE B C 1
ATOM 3210 O O . PHE B 1 128 ? 17.558 -20.576 7.012 1.00 16.94 935 PHE B O 1
ATOM 3218 N N . TRP B 1 129 ? 18.556 -21.314 8.880 1.00 16.97 936 TRP B N 1
ATOM 3219 C CA . TRP B 1 129 ? 17.859 -22.600 8.804 1.00 15.22 936 TRP B CA 1
ATOM 3220 C C . TRP B 1 129 ? 16.354 -22.437 9.079 1.00 14.89 936 TRP B C 1
ATOM 3221 O O . TRP B 1 129 ? 15.526 -23.205 8.531 1.00 17.18 936 TRP B O 1
ATOM 3232 N N . ARG B 1 130 ? 15.969 -21.457 9.899 1.00 15.90 937 ARG B N 1
ATOM 3233 C CA . ARG B 1 130 ? 14.539 -21.210 10.098 1.00 15.00 937 ARG B CA 1
ATOM 3234 C C . ARG B 1 130 ? 13.876 -20.698 8.814 1.00 17.10 937 ARG B C 1
ATOM 3235 O O . ARG B 1 130 ? 12.751 -21.083 8.478 1.00 18.14 937 ARG B O 1
ATOM 3243 N N . MET B 1 131 ? 14.599 -19.855 8.086 1.00 15.87 938 MET B N 1
ATOM 3244 C CA . MET B 1 131 ? 14.134 -19.402 6.777 1.00 14.10 938 MET B CA 1
ATOM 3245 C C . MET B 1 131 ? 13.955 -20.592 5.848 1.00 15.74 938 MET B C 1
ATOM 3246 O O . MET B 1 131 ? 12.941 -20.693 5.154 1.00 16.99 938 MET B O 1
ATOM 3251 N N . ILE B 1 132 ? 14.953 -21.465 5.791 1.00 17.64 939 ILE B N 1
ATOM 3252 C CA . ILE B 1 132 ? 14.847 -22.659 4.929 1.00 15.88 939 ILE B CA 1
ATOM 3253 C C . ILE B 1 132 ? 13.626 -23.503 5.274 1.00 15.96 939 ILE B C 1
ATOM 3254 O O . ILE B 1 132 ? 12.862 -23.954 4.414 1.00 17.28 939 ILE B O 1
ATOM 3259 N N . TRP B 1 133 ? 13.395 -23.672 6.569 1.00 15.93 940 TRP B N 1
ATOM 3260 C CA . TRP B 1 133 ? 12.209 -24.454 7.008 1.00 15.37 940 TRP B CA 1
ATOM 3261 C C . TRP B 1 133 ? 10.899 -23.729 6.655 1.00 17.54 940 TRP B C 1
ATOM 3262 O O . TRP B 1 133 ? 10.022 -24.282 5.986 1.00 16.73 940 TRP B O 1
ATOM 3273 N N . GLU B 1 134 ? 10.762 -22.488 7.117 1.00 16.85 941 GLU B N 1
ATOM 3274 C CA . GLU B 1 134 ? 9.534 -21.724 6.915 1.00 17.46 941 GLU B CA 1
ATOM 3275 C C . GLU B 1 134 ? 9.196 -21.556 5.445 1.00 16.72 941 GLU B C 1
ATOM 3276 O O . GLU B 1 134 ? 8.020 -21.535 5.092 1.00 19.02 941 GLU B O 1
ATOM 3282 N N . GLN B 1 135 ? 10.213 -21.406 4.595 1.00 17.02 942 GLN B N 1
ATOM 3283 C CA . GLN B 1 135 ? 9.994 -21.167 3.174 1.00 15.45 942 GLN B CA 1
ATOM 3284 C C . GLN B 1 135 ? 9.924 -22.431 2.309 1.00 14.30 942 GLN B C 1
ATOM 3285 O O . GLN B 1 135 ? 9.689 -22.354 1.117 1.00 17.96 942 GLN B O 1
ATOM 3291 N N . ASN B 1 136 ? 10.076 -23.586 2.931 1.00 14.29 943 ASN B N 1
ATOM 3292 C CA . ASN B 1 136 ? 9.975 -24.882 2.228 1.00 16.56 943 ASN B CA 1
ATOM 3293 C C . ASN B 1 136 ? 11.004 -25.029 1.105 1.00 17.26 943 ASN B C 1
ATOM 3294 O O . ASN B 1 136 ? 10.771 -25.637 0.052 1.00 16.13 943 ASN B O 1
ATOM 3299 N N . THR B 1 137 ? 12.189 -24.495 1.372 1.00 15.17 944 THR B N 1
ATOM 3300 C CA . THR B 1 137 ? 13.317 -24.578 0.474 1.00 16.63 944 THR B CA 1
ATOM 3301 C C . THR B 1 137 ? 13.904 -25.990 0.494 1.00 17.81 944 THR B C 1
ATOM 3302 O O . THR B 1 137 ? 14.105 -26.564 1.570 1.00 18.09 944 THR B O 1
ATOM 3306 N N . GLY B 1 138 ? 14.134 -26.547 -0.694 1.00 16.18 945 GLY B N 1
ATOM 3307 C CA . GLY B 1 138 ? 14.750 -27.869 -0.809 1.00 15.45 945 GLY B CA 1
ATOM 3308 C C . GLY B 1 138 ? 16.137 -27.858 -1.389 1.00 15.76 945 GLY B C 1
ATOM 3309 O O . GLY B 1 138 ? 16.810 -28.861 -1.355 1.00 16.43 945 GLY B O 1
ATOM 3310 N N . ILE B 1 139 ? 16.543 -26.737 -1.972 1.00 13.89 946 ILE B N 1
ATOM 3311 C CA . ILE B 1 139 ? 17.831 -26.645 -2.695 1.00 15.54 946 ILE B CA 1
ATOM 3312 C C . ILE B 1 139 ? 18.525 -25.377 -2.247 1.00 16.81 946 ILE B C 1
ATOM 3313 O O . ILE B 1 139 ? 17.930 -24.283 -2.236 1.00 16.71 946 ILE B O 1
ATOM 3318 N N . ILE B 1 140 ? 19.796 -25.548 -1.866 1.00 14.76 947 ILE B N 1
ATOM 3319 C CA . ILE B 1 140 ? 20.725 -24.455 -1.595 1.00 14.82 947 ILE B CA 1
ATOM 3320 C C . ILE B 1 140 ? 21.790 -24.468 -2.672 1.00 17.01 947 ILE B C 1
ATOM 3321 O O . ILE B 1 140 ? 22.375 -25.520 -2.982 1.00 15.60 947 ILE B O 1
ATOM 3326 N N . VAL B 1 141 ? 22.056 -23.292 -3.245 1.00 14.78 948 VAL B N 1
ATOM 3327 C CA . VAL B 1 141 ? 23.135 -23.110 -4.222 1.00 14.26 948 VAL B CA 1
ATOM 3328 C C . VAL B 1 141 ? 24.145 -22.179 -3.587 1.00 16.11 948 VAL B C 1
ATOM 3329 O O . VAL B 1 141 ? 23.814 -21.036 -3.279 1.00 15.54 948 VAL B O 1
ATOM 3333 N N . MET B 1 142 ? 25.340 -22.687 -3.315 1.00 15.13 949 MET B N 1
ATOM 3334 C CA . MET B 1 142 ? 26.382 -21.954 -2.618 1.00 14.06 949 MET B CA 1
ATOM 3335 C C . MET B 1 142 ? 27.520 -21.719 -3.591 1.00 15.44 949 MET B C 1
ATOM 3336 O O . MET B 1 142 ? 28.074 -22.677 -4.121 1.00 15.94 949 MET B O 1
ATOM 3341 N N . ILE B 1 143 ? 27.866 -20.460 -3.855 1.00 15.46 950 ILE B N 1
ATOM 3342 C CA . ILE B 1 143 ? 28.817 -20.125 -4.926 1.00 13.64 950 ILE B CA 1
ATOM 3343 C C . ILE B 1 143 ? 30.007 -19.383 -4.335 1.00 15.50 950 ILE B C 1
ATOM 3344 O O . ILE B 1 143 ? 30.364 -18.276 -4.741 1.00 18.05 950 ILE B O 1
ATOM 3349 N N . THR B 1 144 ? 30.579 -19.989 -3.320 1.00 17.59 951 THR B N 1
ATOM 3350 C CA . THR B 1 144 ? 31.751 -19.427 -2.652 1.00 17.61 951 THR B CA 1
ATOM 3351 C C . THR B 1 144 ? 32.419 -20.542 -1.861 1.00 19.75 951 THR B C 1
ATOM 3352 O O . THR B 1 144 ? 31.779 -21.510 -1.483 1.00 17.56 951 THR B O 1
ATOM 3356 N N . ASN B 1 145 ? 33.704 -20.411 -1.573 1.00 15.94 952 ASN B N 1
ATOM 3357 C CA . ASN B 1 145 ? 34.295 -21.202 -0.510 1.00 14.07 952 ASN B CA 1
ATOM 3358 C C . ASN B 1 145 ? 34.174 -20.390 0.779 1.00 15.52 952 ASN B C 1
ATOM 3359 O O . ASN B 1 145 ? 33.946 -19.153 0.759 1.00 18.63 952 ASN B O 1
ATOM 3364 N N . LEU B 1 146 ? 34.303 -21.067 1.904 1.00 15.32 953 LEU B N 1
ATOM 3365 C CA . LEU B 1 146 ? 34.196 -20.402 3.198 1.00 15.62 953 LEU B CA 1
ATOM 3366 C C . LEU B 1 146 ? 35.274 -19.334 3.396 1.00 15.98 953 LEU B C 1
ATOM 3367 O O . LEU B 1 146 ? 35.011 -18.232 3.913 1.00 17.62 953 LEU B O 1
ATOM 3372 N N . VAL B 1 147 ? 36.513 -19.696 3.035 1.00 15.71 954 VAL B N 1
ATOM 3373 C CA . VAL B 1 147 ? 37.671 -18.790 3.101 1.00 15.74 954 VAL B CA 1
ATOM 3374 C C . VAL B 1 147 ? 38.277 -18.903 1.719 1.00 17.87 954 VAL B C 1
ATOM 3375 O O . VAL B 1 147 ? 38.555 -20.022 1.270 1.00 20.99 954 VAL B O 1
ATOM 3379 N N . GLU B 1 148 ? 38.481 -17.772 1.070 1.00 16.98 955 GLU B N 1
ATOM 3380 C CA . GLU B 1 148 ? 39.069 -17.743 -0.272 1.00 19.30 955 GLU B CA 1
ATOM 3381 C C . GLU B 1 148 ? 40.415 -17.061 -0.202 1.00 18.37 955 GLU B C 1
ATOM 3382 O O . GLU B 1 148 ? 40.483 -15.845 -0.039 1.00 21.90 955 GLU B O 1
ATOM 3388 N N . LYS B 1 149 ? 41.465 -17.882 -0.288 1.00 21.22 956 LYS B N 1
ATOM 3389 C CA . LYS B 1 149 ? 42.844 -17.414 -0.276 1.00 20.50 956 LYS B CA 1
ATOM 3390 C C . LYS B 1 149 ? 43.059 -16.501 0.954 1.00 22.19 956 LYS B C 1
ATOM 3391 O O . LYS B 1 149 ? 43.585 -15.392 0.842 1.00 23.28 956 LYS B O 1
ATOM 3397 N N . GLY B 1 150 ? 42.586 -16.970 2.109 1.00 20.70 957 GLY B N 1
ATOM 3398 C CA . GLY B 1 150 ? 42.813 -16.300 3.377 1.00 19.39 957 GLY B CA 1
ATOM 3399 C C . GLY B 1 150 ? 41.775 -15.286 3.815 1.00 17.66 957 GLY B C 1
ATOM 3400 O O . GLY B 1 150 ? 41.868 -14.785 4.923 1.00 18.93 957 GLY B O 1
ATOM 3401 N N . ARG B 1 151 ? 40.782 -15.002 2.958 1.00 16.65 958 ARG B N 1
ATOM 3402 C CA . ARG B 1 151 ? 39.745 -14.022 3.247 1.00 18.61 958 ARG B CA 1
ATOM 3403 C C . ARG B 1 151 ? 38.436 -14.739 3.603 1.00 20.50 958 ARG B C 1
ATOM 3404 O O . ARG B 1 151 ? 37.973 -15.589 2.850 1.00 17.27 958 ARG B O 1
ATOM 3412 N N . ARG B 1 152 ? 37.877 -14.415 4.760 1.00 17.66 959 ARG B N 1
ATOM 3413 C CA . ARG B 1 152 ? 36.643 -15.035 5.202 1.00 17.52 959 ARG B CA 1
ATOM 3414 C C . ARG B 1 152 ? 35.465 -14.518 4.362 1.00 16.44 959 ARG B C 1
ATOM 3415 O O . ARG B 1 152 ? 35.182 -13.296 4.294 1.00 18.90 959 ARG B O 1
ATOM 3423 N N . LYS B 1 153 ? 34.771 -15.471 3.725 1.00 16.20 960 LYS B N 1
ATOM 3424 C CA . LYS B 1 153 ? 33.630 -15.161 2.854 1.00 16.53 960 LYS B CA 1
ATOM 3425 C C . LYS B 1 153 ? 32.297 -15.653 3.405 1.00 18.16 960 LYS B C 1
ATOM 3426 O O . LYS B 1 153 ? 31.240 -15.074 3.118 1.00 16.13 960 LYS B O 1
ATOM 3432 N N . CYS B 1 154 ? 32.335 -16.744 4.166 1.00 16.18 961 CYS B N 1
ATOM 3433 C CA . CYS B 1 154 ? 31.104 -17.355 4.648 1.00 17.25 961 CYS B CA 1
ATOM 3434 C C . CYS B 1 154 ? 31.464 -18.237 5.828 1.00 19.18 961 CYS B C 1
ATOM 3435 O O . CYS B 1 154 ? 32.531 -18.830 5.818 1.00 18.05 961 CYS B O 1
ATOM 3438 N N . ASP B 1 155 ? 30.596 -18.300 6.834 1.00 17.61 962 ASP B N 1
ATOM 3439 C CA . ASP B 1 155 ? 30.789 -19.209 7.931 1.00 16.97 962 ASP B CA 1
ATOM 3440 C C . ASP B 1 155 ? 30.103 -20.562 7.642 1.00 16.41 962 ASP B C 1
ATOM 3441 O O . ASP B 1 155 ? 29.135 -20.635 6.855 1.00 17.53 962 ASP B O 1
ATOM 3446 N N . GLN B 1 156 ? 30.639 -21.621 8.252 1.00 17.67 963 GLN B N 1
ATOM 3447 C CA . GLN B 1 156 ? 30.145 -22.985 7.965 1.00 15.87 963 GLN B CA 1
ATOM 3448 C C . GLN B 1 156 ? 28.855 -23.290 8.737 1.00 16.17 963 GLN B C 1
ATOM 3449 O O . GLN B 1 156 ? 28.855 -23.599 9.937 1.00 16.62 963 GLN B O 1
ATOM 3455 N N . TYR B 1 157 ? 27.758 -23.236 8.013 1.00 15.40 964 TYR B N 1
ATOM 3456 C CA . TYR B 1 157 ? 26.430 -23.346 8.559 1.00 14.63 964 TYR B CA 1
ATOM 3457 C C . TYR B 1 157 ? 25.888 -24.770 8.497 1.00 16.44 964 TYR B C 1
ATOM 3458 O O . TYR B 1 157 ? 24.705 -24.992 8.755 1.00 17.63 964 TYR B O 1
ATOM 3467 N N . TRP B 1 158 ? 26.734 -25.725 8.121 1.00 15.98 965 TRP B N 1
ATOM 3468 C CA . TRP B 1 158 ? 26.295 -27.110 8.066 1.00 16.30 965 TRP B CA 1
ATOM 3469 C C . TRP B 1 158 ? 27.285 -28.000 8.823 1.00 15.45 965 TRP B C 1
ATOM 3470 O O . TRP B 1 158 ? 28.466 -27.622 9.005 1.00 15.77 965 TRP B O 1
ATOM 3481 N N . PRO B 1 159 ? 26.814 -29.190 9.263 1.00 15.25 966 PRO B N 1
ATOM 3482 C CA . PRO B 1 159 ? 27.719 -30.103 9.970 1.00 17.35 966 PRO B CA 1
ATOM 3483 C C . PRO B 1 159 ? 28.720 -30.776 9.038 1.00 17.52 966 PRO B C 1
ATOM 3484 O O . PRO B 1 159 ? 28.337 -31.262 7.966 1.00 19.85 966 PRO B O 1
ATOM 3488 N N . THR B 1 160 ? 29.986 -30.808 9.458 1.00 22.12 967 THR B N 1
ATOM 3489 C CA . THR B 1 160 ? 31.042 -31.510 8.729 1.00 22.68 967 THR B CA 1
ATOM 3490 C C . THR B 1 160 ? 30.731 -33.020 8.654 1.00 23.86 967 THR B C 1
ATOM 3491 O O . THR B 1 160 ? 30.965 -33.662 7.641 1.00 21.15 967 THR B O 1
ATOM 3495 N N . GLU B 1 161 ? 30.187 -33.561 9.736 1.00 22.16 968 GLU B N 1
ATOM 3496 C CA . GLU B 1 161 ? 29.700 -34.962 9.779 1.00 22.89 968 GLU B CA 1
ATOM 3497 C C . GLU B 1 161 ? 28.528 -35.044 10.750 1.00 21.33 968 GLU B C 1
ATOM 3498 O O . GLU B 1 161 ? 28.401 -34.210 11.643 1.00 21.87 968 GLU B O 1
ATOM 3501 N N . ASN B 1 162 ? 27.656 -36.032 10.555 1.00 21.78 969 ASN B N 1
ATOM 3502 C CA . ASN B 1 162 ? 26.518 -36.266 11.447 1.00 20.69 969 ASN B CA 1
ATOM 3503 C C . ASN B 1 162 ? 25.618 -35.035 11.616 1.00 19.50 969 ASN B C 1
ATOM 3504 O O . ASN B 1 162 ? 25.273 -34.422 10.610 1.00 17.69 969 ASN B O 1
ATOM 3509 N N . SER B 1 163 ? 25.237 -34.662 12.842 1.00 20.32 970 SER B N 1
ATOM 3510 C CA . SER B 1 163 ? 24.222 -33.631 13.054 1.00 21.22 970 SER B CA 1
ATOM 3511 C C . SER B 1 163 ? 24.738 -32.391 13.794 1.00 23.93 970 SER B C 1
ATOM 3512 O O . SER B 1 163 ? 25.706 -32.454 14.556 1.00 22.26 970 SER B O 1
ATOM 3515 N N . GLU B 1 164 ? 24.097 -31.254 13.525 1.00 21.03 971 GLU B N 1
ATOM 3516 C CA . GLU B 1 164 ? 24.264 -30.054 14.349 1.00 21.52 971 GLU B CA 1
ATOM 3517 C C . GLU B 1 164 ? 22.890 -29.447 14.547 1.00 19.09 971 GLU B C 1
ATOM 3518 O O . GLU B 1 164 ? 22.025 -29.580 13.698 1.00 17.46 971 GLU B O 1
ATOM 3524 N N . GLU B 1 165 ? 22.684 -28.803 15.694 1.00 18.86 972 GLU B N 1
ATOM 3525 C CA . GLU B 1 165 ? 21.404 -28.169 16.030 1.00 20.27 972 GLU B CA 1
ATOM 3526 C C . GLU B 1 165 ? 21.554 -26.668 15.866 1.00 20.55 972 GLU B C 1
ATOM 3527 O O . GLU B 1 165 ? 22.528 -26.092 16.335 1.00 20.03 972 GLU B O 1
ATOM 3533 N N . TYR B 1 166 ? 20.598 -26.059 15.166 1.00 17.92 973 TYR B N 1
ATOM 3534 C CA . TYR B 1 166 ? 20.554 -24.623 14.977 1.00 19.21 973 TYR B CA 1
ATOM 3535 C C . TYR B 1 166 ? 19.184 -24.133 15.452 1.00 18.13 973 TYR B C 1
ATOM 3536 O O . TYR B 1 166 ? 18.239 -24.068 14.663 1.00 19.94 973 TYR B O 1
ATOM 3545 N N . GLY B 1 167 ? 19.064 -23.835 16.738 1.00 20.32 974 GLY B N 1
ATOM 3546 C CA . GLY B 1 167 ? 17.751 -23.515 17.292 1.00 19.43 974 GLY B CA 1
ATOM 3547 C C . GLY B 1 167 ? 16.895 -24.763 17.231 1.00 20.30 974 GLY B C 1
ATOM 3548 O O . GLY B 1 167 ? 17.314 -25.817 17.692 1.00 23.71 974 GLY B O 1
ATOM 3549 N N . ASN B 1 168 ? 15.712 -24.648 16.630 1.00 17.69 975 ASN B N 1
ATOM 3550 C CA . ASN B 1 168 ? 14.757 -25.760 16.554 1.00 19.47 975 ASN B CA 1
ATOM 3551 C C . ASN B 1 168 ? 14.966 -26.625 15.324 1.00 19.52 975 ASN B C 1
ATOM 3552 O O . ASN B 1 168 ? 14.197 -27.568 15.086 1.00 22.56 975 ASN B O 1
ATOM 3557 N N . ILE B 1 169 ? 15.999 -26.320 14.535 1.00 18.79 976 ILE B N 1
ATOM 3558 C CA . ILE B 1 169 ? 16.296 -27.113 13.332 1.00 19.07 976 ILE B CA 1
ATOM 3559 C C . ILE B 1 169 ? 17.552 -27.967 13.542 1.00 18.78 976 ILE B C 1
ATOM 3560 O O . ILE B 1 169 ? 18.636 -27.437 13.822 1.00 19.89 976 ILE B O 1
ATOM 3565 N N . ILE B 1 170 ? 17.389 -29.289 13.433 1.00 19.80 977 ILE B N 1
ATOM 3566 C CA . ILE B 1 170 ? 18.520 -30.217 13.496 1.00 18.11 977 ILE B CA 1
ATOM 3567 C C . ILE B 1 170 ? 18.858 -30.645 12.078 1.00 20.21 977 ILE B C 1
ATOM 3568 O O . ILE B 1 170 ? 17.999 -31.145 11.369 1.00 19.41 977 ILE B O 1
ATOM 3573 N N . VAL B 1 171 ? 20.111 -30.427 11.689 1.00 18.23 978 VAL B N 1
ATOM 3574 C CA . VAL B 1 171 ? 20.572 -30.678 10.332 1.00 15.37 978 VAL B CA 1
ATOM 3575 C C . VAL B 1 171 ? 21.541 -31.852 10.373 1.00 18.65 978 VAL B C 1
ATOM 3576 O O . VAL B 1 171 ? 22.483 -31.840 11.160 1.00 17.74 978 VAL B O 1
ATOM 3580 N N . THR B 1 172 ? 21.301 -32.854 9.531 1.00 16.90 979 THR B N 1
ATOM 3581 C CA . THR B 1 172 ? 22.166 -34.046 9.477 1.00 15.48 979 THR B CA 1
ATOM 3582 C C . THR B 1 172 ? 22.692 -34.242 8.062 1.00 15.15 979 THR B C 1
ATOM 3583 O O . THR B 1 172 ? 21.929 -34.320 7.118 1.00 17.12 979 THR B O 1
ATOM 3587 N N . LEU B 1 173 ? 24.010 -34.341 7.931 1.00 14.64 980 LEU B N 1
ATOM 3588 C CA . LEU B 1 173 ? 24.646 -34.635 6.667 1.00 15.80 980 LEU B CA 1
ATOM 3589 C C . LEU B 1 173 ? 24.474 -36.104 6.389 1.00 16.74 980 LEU B C 1
ATOM 3590 O O . LEU B 1 173 ? 24.912 -36.953 7.190 1.00 17.06 980 LEU B O 1
ATOM 3595 N N . LYS B 1 174 ? 23.875 -36.391 5.240 1.00 16.14 981 LYS B N 1
ATOM 3596 C CA . LYS B 1 174 ? 23.586 -37.763 4.832 1.00 14.82 981 LYS B CA 1
ATOM 3597 C C . LYS B 1 174 ? 24.527 -38.346 3.791 1.00 15.87 981 LYS B C 1
ATOM 3598 O O . LYS B 1 174 ? 24.833 -39.540 3.830 1.00 17.80 981 LYS B O 1
ATOM 3604 N N . SER B 1 175 ? 24.921 -37.526 2.824 1.00 14.98 982 SER B N 1
ATOM 3605 C CA . SER B 1 175 ? 25.810 -37.966 1.755 1.00 16.31 982 SER B CA 1
ATOM 3606 C C . SER B 1 175 ? 26.477 -36.767 1.069 1.00 18.39 982 SER B C 1
ATOM 3607 O O . SER B 1 175 ? 25.953 -35.657 1.106 1.00 15.39 982 SER B O 1
ATOM 3610 N N . THR B 1 176 ? 27.635 -37.038 0.472 1.00 17.25 983 THR B N 1
ATOM 3611 C CA . THR B 1 176 ? 28.439 -36.047 -0.229 1.00 16.01 983 THR B CA 1
ATOM 3612 C C . THR B 1 176 ? 28.954 -36.669 -1.548 1.00 14.57 983 THR B C 1
ATOM 3613 O O . THR B 1 176 ? 29.377 -37.830 -1.584 1.00 15.58 983 THR B O 1
ATOM 3617 N N . LYS B 1 177 ? 28.803 -35.900 -2.630 1.00 13.90 984 LYS B N 1
ATOM 3618 C CA . LYS B 1 177 ? 29.367 -36.243 -3.916 1.00 13.94 984 LYS B CA 1
ATOM 3619 C C . LYS B 1 177 ? 30.284 -35.114 -4.345 1.00 13.81 984 LYS B C 1
ATOM 3620 O O . LYS B 1 177 ? 29.872 -33.946 -4.365 1.00 15.43 984 LYS B O 1
ATOM 3626 N N . ILE B 1 178 ? 31.533 -35.447 -4.666 1.00 13.12 985 ILE B N 1
ATOM 3627 C CA . ILE B 1 178 ? 32.530 -34.444 -5.010 1.00 14.20 985 ILE B CA 1
ATOM 3628 C C . ILE B 1 178 ? 32.882 -34.532 -6.504 1.00 16.74 985 ILE B C 1
ATOM 3629 O O . ILE B 1 178 ? 33.233 -35.603 -7.017 1.00 16.03 985 ILE B O 1
ATOM 3634 N N . HIS B 1 179 ? 32.766 -33.397 -7.175 1.00 13.56 986 HIS B N 1
ATOM 3635 C CA . HIS B 1 179 ? 33.185 -33.226 -8.566 1.00 15.36 986 HIS B CA 1
ATOM 3636 C C . HIS B 1 179 ? 34.353 -32.242 -8.607 1.00 15.92 986 HIS B C 1
ATOM 3637 O O . HIS B 1 179 ? 34.677 -31.591 -7.631 1.00 16.06 986 HIS B O 1
ATOM 3644 N N . ALA B 1 180 ? 34.954 -32.078 -9.765 1.00 15.65 987 ALA B N 1
ATOM 3645 C CA . ALA B 1 180 ? 36.118 -31.213 -9.875 1.00 16.36 987 ALA B CA 1
ATOM 3646 C C . ALA B 1 180 ? 35.820 -29.774 -9.452 1.00 17.44 987 ALA B C 1
ATOM 3647 O O . ALA B 1 180 ? 36.645 -29.135 -8.778 1.00 17.65 987 ALA B O 1
ATOM 3649 N N . CYS B 1 181 ? 34.644 -29.274 -9.840 1.00 15.60 988 CYS B N 1
ATOM 3650 C CA . CYS B 1 181 ? 34.351 -27.861 -9.658 1.00 14.24 988 CYS B CA 1
ATOM 3651 C C . CYS B 1 181 ? 33.213 -27.601 -8.703 1.00 15.42 988 CYS B C 1
ATOM 3652 O O . CYS B 1 181 ? 32.943 -26.450 -8.389 1.00 16.24 988 CYS B O 1
ATOM 3655 N N . TYR B 1 182 ? 32.567 -28.665 -8.202 1.00 14.58 989 TYR B N 1
ATOM 3656 C CA . TYR B 1 182 ? 31.496 -28.500 -7.219 1.00 16.10 989 TYR B CA 1
ATOM 3657 C C . TYR B 1 182 ? 31.285 -29.758 -6.418 1.00 15.72 989 TYR B C 1
ATOM 3658 O O . TYR B 1 182 ? 31.705 -30.833 -6.835 1.00 14.47 989 TYR B O 1
ATOM 3667 N N . THR B 1 183 ? 30.657 -29.602 -5.258 1.00 14.04 990 THR B N 1
ATOM 3668 C CA . THR B 1 183 ? 30.329 -30.666 -4.308 1.00 13.67 990 THR B CA 1
ATOM 3669 C C . THR B 1 183 ? 28.831 -30.621 -4.065 1.00 15.87 990 THR B C 1
ATOM 3670 O O . THR B 1 183 ? 28.233 -29.536 -4.007 1.00 15.04 990 THR B O 1
ATOM 3674 N N . VAL B 1 184 ? 28.215 -31.780 -3.933 1.00 14.89 991 VAL B N 1
ATOM 3675 C CA . VAL B 1 184 ? 26.777 -31.830 -3.614 1.00 15.44 991 VAL B CA 1
ATOM 3676 C C . VAL B 1 184 ? 26.642 -32.531 -2.258 1.00 16.91 991 VAL B C 1
ATOM 3677 O O . VAL B 1 184 ? 27.165 -33.661 -2.100 1.00 16.30 991 VAL B O 1
ATOM 3681 N N . ARG B 1 185 ? 25.965 -31.892 -1.302 1.00 14.48 992 ARG B N 1
ATOM 3682 C CA . ARG B 1 185 ? 25.711 -32.454 0.024 1.00 13.42 992 ARG B CA 1
ATOM 3683 C C . ARG B 1 185 ? 24.219 -32.628 0.197 1.00 15.73 992 ARG B C 1
ATOM 3684 O O . ARG B 1 185 ? 23.445 -31.689 -0.029 1.00 16.62 992 ARG B O 1
ATOM 3692 N N . ARG B 1 186 ? 23.807 -33.819 0.631 1.00 13.23 993 ARG B N 1
ATOM 3693 C CA . ARG B 1 186 ? 22.399 -34.061 0.921 1.00 14.04 993 ARG B CA 1
ATOM 3694 C C . ARG B 1 186 ? 22.270 -34.061 2.429 1.00 15.12 993 ARG B C 1
ATOM 3695 O O . ARG B 1 186 ? 22.960 -34.829 3.117 1.00 16.24 993 ARG B O 1
ATOM 3703 N N . PHE B 1 187 ? 21.337 -33.238 2.917 1.00 15.41 994 PHE B N 1
ATOM 3704 C CA . PHE B 1 187 ? 21.011 -33.175 4.340 1.00 15.49 994 PHE B CA 1
ATOM 3705 C C . PHE B 1 187 ? 19.591 -33.678 4.603 1.00 15.66 994 PHE B C 1
ATOM 3706 O O . PHE B 1 187 ? 18.744 -33.642 3.707 1.00 17.59 994 PHE B O 1
ATOM 3714 N N . SER B 1 188 ? 19.323 -34.094 5.840 1.00 18.00 995 SER B N 1
ATOM 3715 C CA . SER B 1 188 ? 17.979 -34.213 6.349 1.00 18.93 995 SER B CA 1
ATOM 3716 C C . SER B 1 188 ? 17.880 -33.145 7.389 1.00 18.52 995 SER B C 1
ATOM 3717 O O . SER B 1 188 ? 18.800 -32.990 8.185 1.00 22.96 995 SER B O 1
ATOM 3720 N N . ILE B 1 189 ? 16.782 -32.402 7.385 1.00 19.62 996 ILE B N 1
ATOM 3721 C CA . ILE B 1 189 ? 16.546 -31.437 8.457 1.00 16.82 996 ILE B CA 1
ATOM 3722 C C . ILE B 1 189 ? 15.244 -31.766 9.176 1.00 19.58 996 ILE B C 1
ATOM 3723 O O . ILE B 1 189 ? 14.270 -32.203 8.553 1.00 18.54 996 ILE B O 1
ATOM 3728 N N . ARG B 1 190 ? 15.264 -31.554 10.495 1.00 21.22 997 ARG B N 1
ATOM 3729 C CA . ARG B 1 190 ? 14.166 -31.886 11.371 1.00 24.05 997 ARG B CA 1
ATOM 3730 C C . ARG B 1 190 ? 13.833 -30.680 12.215 1.00 22.78 997 ARG B C 1
ATOM 3731 O O . ARG B 1 190 ? 14.739 -30.075 12.760 1.00 24.67 997 ARG B O 1
ATOM 3739 N N . ASN B 1 191 ? 12.544 -30.344 12.307 1.00 21.42 998 ASN B N 1
ATOM 3740 C CA . ASN B 1 191 ? 12.071 -29.283 13.218 1.00 19.91 998 ASN B CA 1
ATOM 3741 C C . ASN B 1 191 ? 11.655 -29.938 14.536 1.00 22.03 998 ASN B C 1
ATOM 3742 O O . ASN B 1 191 ? 10.711 -30.744 14.574 1.00 22.18 998 ASN B O 1
ATOM 3747 N N . THR B 1 192 ? 12.377 -29.597 15.601 1.00 19.32 999 THR B N 1
ATOM 3748 C CA . THR B 1 192 ? 12.169 -30.223 16.912 1.00 22.67 999 THR B CA 1
ATOM 3749 C C . THR B 1 192 ? 10.988 -29.653 17.678 1.00 21.01 999 THR B C 1
ATOM 3750 O O . THR B 1 192 ? 10.624 -30.194 18.740 1.00 27.33 999 THR B O 1
ATOM 3754 N N . LYS B 1 193 ? 10.382 -28.581 17.184 1.00 26.10 1000 LYS B N 1
ATOM 3755 C CA . LYS B 1 193 ? 9.083 -28.164 17.712 1.00 34.24 1000 LYS B CA 1
ATOM 3756 C C . LYS B 1 193 ? 7.960 -28.889 16.926 1.00 40.15 1000 LYS B C 1
ATOM 3757 O O . LYS B 1 193 ? 6.787 -28.576 17.099 1.00 41.56 1000 LYS B O 1
ATOM 3760 N N . VAL B 1 194 ? 8.353 -29.898 16.124 1.00 45.34 1001 VAL B N 1
ATOM 3761 C CA . VAL B 1 194 ? 7.545 -30.542 15.053 1.00 47.30 1001 VAL B CA 1
ATOM 3762 C C . VAL B 1 194 ? 6.843 -29.556 14.111 1.00 49.87 1001 VAL B C 1
ATOM 3763 O O . VAL B 1 194 ? 7.286 -29.361 12.967 1.00 53.09 1001 VAL B O 1
ATOM 3767 N N . ASN B 1 207 ? 7.771 -33.282 9.868 1.00 40.10 1014 ASN B N 1
ATOM 3768 C CA . ASN B 1 207 ? 8.864 -33.444 10.831 1.00 40.18 1014 ASN B CA 1
ATOM 3769 C C . ASN B 1 207 ? 10.270 -33.340 10.208 1.00 36.86 1014 ASN B C 1
ATOM 3770 O O . ASN B 1 207 ? 11.102 -32.594 10.734 1.00 30.72 1014 ASN B O 1
ATOM 3775 N N . GLU B 1 208 ? 10.530 -34.119 9.145 1.00 33.36 1015 GLU B N 1
ATOM 3776 C CA . 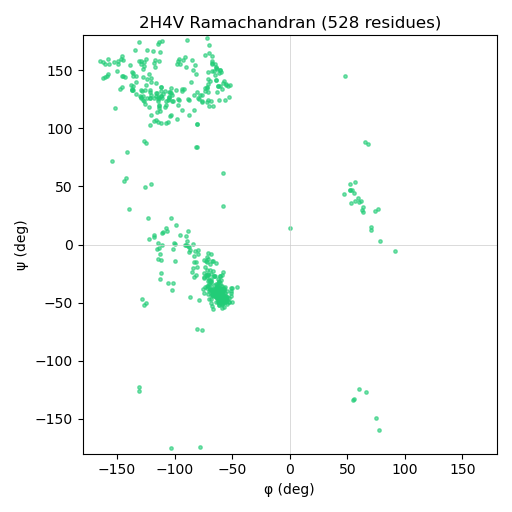GLU B 1 208 ? 11.861 -34.157 8.476 1.00 31.62 1015 GLU B CA 1
ATOM 3777 C C . GLU B 1 208 ? 11.800 -33.917 6.967 1.00 26.65 1015 GLU B C 1
ATOM 3778 O O . GLU B 1 208 ? 10.870 -34.350 6.280 1.00 24.97 1015 GLU B O 1
ATOM 3784 N N . ARG B 1 209 ? 12.814 -33.227 6.449 1.00 17.73 1016 ARG B N 1
ATOM 3785 C CA . ARG B 1 209 ? 12.836 -32.854 5.039 1.00 17.19 1016 ARG B CA 1
ATOM 3786 C C . ARG B 1 209 ? 14.228 -33.039 4.449 1.00 20.83 1016 ARG B C 1
ATOM 3787 O O . ARG B 1 209 ? 15.227 -32.924 5.154 1.00 21.82 1016 ARG B O 1
ATOM 3795 N N . VAL B 1 210 ? 14.266 -33.244 3.141 1.00 17.36 1017 VAL B N 1
ATOM 3796 C CA . VAL B 1 210 ? 15.531 -33.330 2.407 1.00 17.31 1017 VAL B CA 1
ATOM 3797 C C . VAL B 1 210 ? 15.914 -31.941 1.893 1.00 19.35 1017 VAL B C 1
ATOM 3798 O O . VAL B 1 210 ? 15.081 -31.203 1.345 1.00 18.63 1017 VAL B O 1
ATOM 3802 N N . VAL B 1 211 ? 17.182 -31.587 2.093 1.00 16.17 1018 VAL B N 1
ATOM 3803 C CA . VAL B 1 211 ? 17.755 -30.348 1.555 1.00 15.73 1018 VAL B CA 1
ATOM 3804 C C . VAL B 1 211 ? 19.051 -30.759 0.861 1.00 16.22 1018 VAL B C 1
ATOM 3805 O O . VAL B 1 211 ? 19.867 -31.470 1.456 1.00 18.15 1018 VAL B O 1
ATOM 3809 N N . ILE B 1 212 ? 19.196 -30.354 -0.401 1.00 14.93 1019 ILE B N 1
ATOM 3810 C CA . ILE B 1 212 ? 20.390 -30.636 -1.190 1.00 14.11 1019 ILE B CA 1
ATOM 3811 C C . ILE B 1 212 ? 21.133 -29.340 -1.435 1.00 15.02 1019 ILE B C 1
ATOM 3812 O O . ILE B 1 212 ? 20.546 -28.351 -1.877 1.00 16.07 1019 ILE B O 1
ATOM 3817 N N . GLN B 1 213 ? 22.416 -29.347 -1.112 1.00 14.77 1020 GLN B N 1
ATOM 3818 C CA . GLN B 1 213 ? 23.288 -28.186 -1.268 1.00 15.88 1020 GLN B CA 1
ATOM 3819 C C . GLN B 1 213 ? 24.249 -28.439 -2.439 1.00 15.24 1020 GLN B C 1
ATOM 3820 O O . GLN B 1 213 ? 24.989 -29.430 -2.442 1.00 15.45 1020 GLN B O 1
ATOM 3826 N N . TYR B 1 214 ? 24.152 -27.585 -3.459 1.00 14.05 1021 TYR B N 1
ATOM 3827 C CA . TYR B 1 214 ? 25.059 -27.569 -4.631 1.00 14.72 1021 TYR B CA 1
ATOM 3828 C C . TYR B 1 214 ? 26.084 -26.501 -4.354 1.00 15.55 1021 TYR B C 1
ATOM 3829 O O . TYR B 1 214 ? 25.744 -25.312 -4.381 1.00 14.85 1021 TYR B O 1
ATOM 3838 N N . HIS B 1 215 ? 27.333 -26.902 -4.065 1.00 13.63 1022 HIS B N 1
ATOM 3839 C CA . HIS B 1 215 ? 28.376 -26.013 -3.605 1.00 16.17 1022 HIS B CA 1
ATOM 3840 C C . HIS B 1 215 ? 29.458 -25.876 -4.680 1.00 14.01 1022 HIS B C 1
ATOM 3841 O O . HIS B 1 215 ? 30.222 -26.819 -4.910 1.00 14.11 1022 HIS B O 1
ATOM 3848 N N . TYR B 1 216 ? 29.482 -24.749 -5.388 1.00 14.96 1023 TYR B N 1
ATOM 3849 C CA . TYR B 1 216 ? 30.537 -24.510 -6.384 1.00 16.24 1023 TYR B CA 1
ATOM 3850 C C . TYR B 1 216 ? 31.824 -24.139 -5.684 1.00 16.39 1023 TYR B C 1
ATOM 3851 O O . TYR B 1 216 ? 31.832 -23.191 -4.887 1.00 15.63 1023 TYR B O 1
ATOM 3860 N N . THR B 1 217 ? 32.895 -24.905 -5.938 1.00 15.83 1024 THR B N 1
ATOM 3861 C CA . THR B 1 217 ? 34.129 -24.788 -5.170 1.00 15.74 1024 THR B CA 1
ATOM 3862 C C . THR B 1 217 ? 35.322 -24.208 -5.932 1.00 18.49 1024 THR B C 1
ATOM 3863 O O . THR B 1 217 ? 36.401 -24.081 -5.366 1.00 18.75 1024 THR B O 1
ATOM 3867 N N . GLN B 1 218 ? 35.123 -23.874 -7.198 1.00 16.58 1025 GLN B N 1
ATOM 3868 C CA . GLN B 1 218 ? 36.212 -23.407 -8.059 1.00 16.60 1025 GLN B CA 1
ATOM 3869 C C . GLN B 1 218 ? 35.989 -22.036 -8.678 1.00 20.98 1025 GLN B C 1
ATOM 3870 O O . GLN B 1 218 ? 36.572 -21.741 -9.714 1.00 20.13 1025 GLN B O 1
ATOM 3876 N N . TRP B 1 219 ? 35.135 -21.206 -8.078 1.00 18.32 1026 TRP B N 1
ATOM 3877 C CA . TRP B 1 219 ? 35.024 -19.819 -8.561 1.00 18.60 1026 TRP B CA 1
ATOM 3878 C C . TRP B 1 219 ? 36.316 -19.128 -8.156 1.00 20.94 1026 TRP B C 1
ATOM 3879 O O . TRP B 1 219 ? 36.735 -19.244 -7.005 1.00 21.27 1026 TRP B O 1
ATOM 3890 N N . PRO B 1 220 ? 36.964 -18.425 -9.101 1.00 19.06 1027 PRO B N 1
ATOM 3891 C CA . PRO B 1 220 ? 38.231 -17.788 -8.730 1.00 20.35 1027 PRO B CA 1
ATOM 3892 C C . PRO B 1 220 ? 38.042 -16.657 -7.728 1.00 21.79 1027 PRO B C 1
ATOM 3893 O O . PRO B 1 220 ? 37.025 -15.986 -7.732 1.00 25.38 1027 PRO B O 1
ATOM 3897 N N . ASP B 1 221 ? 39.040 -16.435 -6.884 1.00 25.33 1028 ASP B N 1
ATOM 3898 C CA . ASP B 1 221 ? 38.917 -15.423 -5.831 1.00 30.70 1028 ASP B CA 1
ATOM 3899 C C . ASP B 1 221 ? 38.872 -13.992 -6.401 1.00 30.83 1028 ASP B C 1
ATOM 3900 O O . ASP B 1 221 ? 38.253 -13.105 -5.839 1.00 37.90 1028 ASP B O 1
ATOM 3905 N N . MET B 1 222 ? 39.517 -13.801 -7.539 1.00 29.00 1029 MET B N 1
ATOM 3906 C CA . MET B 1 222 ? 39.414 -12.581 -8.319 1.00 35.54 1029 MET B CA 1
ATOM 3907 C C . MET B 1 222 ? 38.784 -12.869 -9.674 1.00 36.07 1029 MET B C 1
ATOM 3908 O O . MET B 1 222 ? 39.121 -13.862 -10.342 1.00 34.23 1029 MET B O 1
ATOM 3913 N N . GLY B 1 223 ? 37.900 -11.977 -10.098 1.00 31.41 1030 GLY B N 1
ATOM 3914 C CA . GLY B 1 223 ? 37.338 -12.070 -11.424 1.00 28.35 1030 GLY B CA 1
ATOM 3915 C C . GLY B 1 223 ? 36.296 -13.168 -11.570 1.00 22.46 1030 GLY B C 1
ATOM 3916 O O . GLY B 1 223 ? 35.563 -13.507 -10.633 1.00 25.51 1030 GLY B O 1
ATOM 3917 N N . VAL B 1 224 ? 36.239 -13.708 -12.778 1.00 20.53 1031 VAL B N 1
ATOM 3918 C CA . VAL B 1 224 ? 35.226 -14.658 -13.165 1.00 19.19 1031 VAL B CA 1
ATOM 3919 C C . VAL B 1 224 ? 35.897 -15.936 -13.685 1.00 19.27 1031 VAL B C 1
ATOM 3920 O O . VAL B 1 224 ? 37.088 -15.903 -14.062 1.00 19.99 1031 VAL B O 1
ATOM 3924 N N . PRO B 1 225 ? 35.151 -17.062 -13.701 1.00 17.90 1032 PRO B N 1
ATOM 3925 C CA . PRO B 1 225 ? 35.740 -18.323 -14.159 1.00 20.55 1032 PRO B CA 1
ATOM 3926 C C . PRO B 1 225 ? 36.329 -18.191 -15.559 1.00 19.27 1032 PRO B C 1
ATOM 3927 O O . PRO B 1 225 ? 35.742 -17.547 -16.432 1.00 19.77 1032 PRO B O 1
ATOM 3931 N N . GLU B 1 226 ? 37.508 -18.775 -15.753 1.00 23.64 1033 GLU B N 1
ATOM 3932 C CA . GLU B 1 226 ? 38.176 -18.710 -17.054 1.00 21.22 1033 GLU B CA 1
ATOM 3933 C C . GLU B 1 226 ? 37.457 -19.580 -18.100 1.00 21.25 1033 GLU B C 1
ATOM 3934 O O . GLU B 1 226 ? 37.533 -19.306 -19.307 1.00 20.12 1033 GLU B O 1
ATOM 3936 N N . TYR B 1 227 ? 36.746 -20.611 -17.632 1.00 21.86 1034 TYR B N 1
ATOM 3937 C CA . TYR B 1 227 ? 36.060 -21.553 -18.507 1.00 21.91 1034 TYR B CA 1
ATOM 3938 C C . TYR B 1 227 ? 34.605 -21.620 -18.093 1.00 20.16 1034 TYR B C 1
ATOM 3939 O O . TYR B 1 227 ? 34.315 -21.936 -16.946 1.00 19.70 1034 TYR B O 1
ATOM 3948 N N . ALA B 1 228 ? 33.696 -21.304 -19.008 1.00 18.42 1035 ALA B N 1
ATOM 3949 C CA . ALA B 1 228 ? 32.270 -21.313 -18.683 1.00 18.23 1035 ALA B CA 1
ATOM 3950 C C . ALA B 1 228 ? 31.676 -22.718 -18.507 1.00 16.64 1035 ALA B C 1
ATOM 3951 O O . ALA B 1 228 ? 30.672 -22.869 -17.785 1.00 16.76 1035 ALA B O 1
ATOM 3953 N N . LEU B 1 229 ? 32.265 -23.742 -19.147 1.00 17.36 1036 LEU B N 1
ATOM 3954 C CA . LEU B 1 229 ? 31.633 -25.069 -19.170 1.00 17.90 1036 LEU B CA 1
ATOM 3955 C C . LEU B 1 229 ? 31.338 -25.611 -17.760 1.00 16.35 1036 LEU B C 1
ATOM 3956 O O . LEU B 1 229 ? 30.192 -26.042 -17.499 1.00 17.82 1036 LEU B O 1
ATOM 3961 N N . PRO B 1 230 ? 32.332 -25.588 -16.845 1.00 18.56 1037 PRO B N 1
ATOM 3962 C CA . PRO B 1 230 ? 31.931 -26.151 -15.529 1.00 17.18 1037 PRO B CA 1
ATOM 3963 C C . PRO B 1 230 ? 30.797 -25.406 -14.817 1.00 16.71 1037 PRO B C 1
ATOM 3964 O O . PRO B 1 230 ? 30.032 -26.011 -14.070 1.00 17.52 1037 PRO B O 1
ATOM 3968 N N . VAL B 1 231 ? 30.700 -24.108 -15.055 1.00 16.43 1038 VAL B N 1
ATOM 3969 C CA . VAL B 1 231 ? 29.635 -23.298 -14.475 1.00 15.65 1038 VAL B CA 1
ATOM 3970 C C . VAL B 1 231 ? 28.297 -23.644 -15.135 1.00 14.99 1038 VAL B C 1
ATOM 3971 O O . VAL B 1 231 ? 27.290 -23.852 -14.446 1.00 16.16 1038 VAL B O 1
ATOM 3975 N N . LEU B 1 232 ? 28.306 -23.807 -16.451 1.00 14.86 1039 LEU B N 1
ATOM 3976 C CA . LEU B 1 232 ? 27.086 -24.253 -17.134 1.00 14.72 1039 LEU B CA 1
ATOM 3977 C C . LEU B 1 232 ? 26.585 -25.599 -16.586 1.00 15.19 1039 LEU B C 1
ATOM 3978 O O . LEU B 1 232 ? 25.386 -25.770 -16.316 1.00 16.36 1039 LEU B O 1
ATOM 3983 N N . THR B 1 233 ? 27.497 -26.546 -16.420 1.00 15.83 1040 THR B N 1
ATOM 3984 C CA . THR B 1 233 ? 27.111 -27.872 -15.940 1.00 16.45 1040 THR B CA 1
ATOM 3985 C C . THR B 1 233 ? 26.521 -27.748 -14.534 1.00 16.91 1040 THR B C 1
ATOM 3986 O O . THR B 1 233 ? 25.482 -28.342 -14.214 1.00 17.85 1040 THR B O 1
ATOM 3990 N N . PHE B 1 234 ? 27.173 -26.945 -13.697 1.00 16.09 1041 PHE B N 1
ATOM 3991 C CA . PHE B 1 234 ? 26.698 -26.690 -12.341 1.00 15.49 1041 PHE B CA 1
ATOM 3992 C C . PHE B 1 234 ? 25.311 -26.070 -12.371 1.00 16.09 1041 PHE B C 1
ATOM 3993 O O . PHE B 1 234 ? 24.430 -26.490 -11.646 1.00 16.28 1041 PHE B O 1
ATOM 4001 N N . VAL B 1 235 ? 25.125 -25.045 -13.208 1.00 14.72 1042 VAL B N 1
ATOM 4002 C CA . VAL B 1 235 ? 23.803 -24.430 -13.325 1.00 15.30 1042 VAL B CA 1
ATOM 4003 C C . VAL B 1 235 ? 22.758 -25.426 -13.799 1.00 14.18 1042 VAL B C 1
ATOM 4004 O O . VAL B 1 235 ? 21.648 -25.509 -13.255 1.00 15.48 1042 VAL B O 1
ATOM 4008 N N . ARG B 1 236 ? 23.074 -26.196 -14.843 1.00 15.14 1043 ARG B N 1
ATOM 4009 C CA A ARG B 1 236 ? 22.088 -27.151 -15.366 0.50 15.16 1043 ARG B CA 1
ATOM 4010 C CA B ARG B 1 236 ? 22.094 -27.152 -15.366 0.50 16.17 1043 ARG B CA 1
ATOM 4011 C C . ARG B 1 236 ? 21.694 -28.189 -14.308 1.00 16.22 1043 ARG B C 1
ATOM 4012 O O . ARG B 1 236 ? 20.512 -28.476 -14.114 1.00 18.83 1043 ARG B O 1
ATOM 4027 N N . ARG B 1 237 ? 22.685 -28.757 -13.631 1.00 15.52 1044 ARG B N 1
ATOM 4028 C CA . ARG B 1 237 ? 22.374 -29.796 -12.653 1.00 16.28 1044 ARG B CA 1
ATOM 4029 C C . ARG B 1 237 ? 21.640 -29.303 -11.421 1.00 15.61 1044 ARG B C 1
ATOM 4030 O O . ARG B 1 237 ? 20.650 -29.914 -10.977 1.00 17.23 1044 ARG B O 1
ATOM 4038 N N . SER B 1 238 ? 22.088 -28.170 -10.890 1.00 13.65 1045 SER B N 1
ATOM 4039 C CA . SER B 1 238 ? 21.488 -27.605 -9.686 1.00 15.04 1045 SER B CA 1
ATOM 4040 C C . SER B 1 238 ? 20.073 -27.088 -9.994 1.00 17.57 1045 SER B C 1
ATOM 4041 O O . SER B 1 238 ? 19.197 -27.111 -9.131 1.00 19.45 1045 SER B O 1
ATOM 4044 N N . SER B 1 239 ? 19.842 -26.622 -11.219 1.00 15.47 1046 SER B N 1
ATOM 4045 C CA . SER B 1 239 ? 18.511 -26.152 -11.630 1.00 16.76 1046 SER B CA 1
ATOM 4046 C C . SER B 1 239 ? 17.545 -27.315 -11.896 1.00 15.99 1046 SER B C 1
ATOM 4047 O O . SER B 1 239 ? 16.342 -27.241 -11.569 1.00 18.17 1046 SER B O 1
ATOM 4050 N N . ALA B 1 240 ? 18.072 -28.390 -12.501 1.00 16.23 1047 ALA B N 1
ATOM 4051 C CA . ALA B 1 240 ? 17.271 -29.605 -12.725 1.00 18.83 1047 ALA B CA 1
ATOM 4052 C C . ALA B 1 240 ? 16.762 -30.220 -11.402 1.00 17.20 1047 ALA B C 1
ATOM 4053 O O . ALA B 1 240 ? 15.734 -30.911 -11.381 1.00 18.65 1047 ALA B O 1
ATOM 4055 N N . ALA B 1 241 ? 17.500 -29.981 -10.321 1.00 15.99 1048 ALA B N 1
ATOM 4056 C CA . ALA B 1 241 ? 17.183 -30.496 -8.986 1.00 17.27 1048 ALA B CA 1
ATOM 4057 C C . ALA B 1 241 ? 15.935 -29.874 -8.358 1.00 18.51 1048 ALA B C 1
ATOM 4058 O O . ALA B 1 241 ? 15.407 -30.407 -7.377 1.00 18.91 1048 ALA B O 1
ATOM 4060 N N . ARG B 1 242 ? 15.483 -28.732 -8.882 1.00 16.85 1049 ARG B N 1
ATOM 4061 C CA . ARG B 1 242 ? 14.248 -28.115 -8.396 1.00 17.36 1049 ARG B CA 1
ATOM 4062 C C . ARG B 1 242 ? 13.044 -28.930 -8.807 1.00 21.50 1049 ARG B C 1
ATOM 4063 O O . ARG B 1 242 ? 12.773 -29.090 -9.996 1.00 23.21 1049 ARG B O 1
ATOM 4071 N N . MET B 1 243 ? 12.306 -29.417 -7.820 1.00 22.60 1050 MET B N 1
ATOM 4072 C CA . MET B 1 243 ? 11.136 -30.224 -8.093 1.00 22.62 1050 MET B CA 1
ATOM 4073 C C . MET B 1 243 ? 9.872 -29.356 -8.066 1.00 20.73 1050 MET B C 1
ATOM 4074 O O . MET B 1 243 ? 9.871 -28.269 -7.461 1.00 19.65 1050 MET B O 1
ATOM 4079 N N . PRO B 1 244 ? 8.791 -29.856 -8.699 1.00 20.14 1051 PRO B N 1
ATOM 4080 C CA . PRO B 1 244 ? 7.507 -29.157 -8.671 1.00 22.83 1051 PRO B CA 1
ATOM 4081 C C . PRO B 1 244 ? 6.972 -28.984 -7.252 1.00 21.10 1051 PRO B C 1
ATOM 4082 O O . PRO B 1 244 ? 7.233 -29.807 -6.371 1.00 18.52 1051 PRO B O 1
ATOM 4086 N N . GLU B 1 245 ? 6.247 -27.888 -7.037 1.00 21.50 1052 GLU B N 1
ATOM 4087 C CA . GLU B 1 245 ? 5.510 -27.673 -5.805 1.00 20.59 1052 GLU B CA 1
ATOM 4088 C C . GLU B 1 245 ? 6.434 -27.606 -4.586 1.00 20.92 1052 GLU B C 1
ATOM 4089 O O . GLU B 1 245 ? 6.106 -28.094 -3.520 1.00 21.55 1052 GLU B O 1
ATOM 4095 N N . THR B 1 246 ? 7.615 -26.998 -4.769 1.00 19.06 1053 THR B N 1
ATOM 4096 C CA . THR B 1 246 ? 8.527 -26.754 -3.679 1.00 16.16 1053 THR B CA 1
ATOM 4097 C C . THR B 1 246 ? 8.764 -25.236 -3.519 1.00 15.99 1053 THR B C 1
ATOM 4098 O O . THR B 1 246 ? 8.416 -24.436 -4.385 1.00 17.23 1053 THR B O 1
ATOM 4102 N N . GLY B 1 247 ? 9.355 -24.859 -2.403 1.00 15.57 1054 GLY B N 1
ATOM 4103 C CA . GLY B 1 247 ? 9.699 -23.485 -2.136 1.00 14.32 1054 GLY B CA 1
ATOM 4104 C C . GLY B 1 247 ? 10.865 -22.982 -2.983 1.00 15.10 1054 GLY B C 1
ATOM 4105 O O . GLY B 1 247 ? 11.453 -23.729 -3.781 1.00 16.33 1054 GLY B O 1
ATOM 4106 N N . PRO B 1 248 ? 11.218 -21.695 -2.830 1.00 14.68 1055 PRO B N 1
ATOM 4107 C CA . PRO B 1 248 ? 12.238 -21.099 -3.656 1.00 16.61 1055 PRO B CA 1
ATOM 4108 C C . PRO B 1 248 ? 13.593 -21.776 -3.445 1.00 16.69 1055 PRO B C 1
ATOM 4109 O O . PRO B 1 248 ? 13.878 -22.336 -2.359 1.00 16.81 1055 PRO B O 1
ATOM 4113 N N . VAL B 1 249 ? 14.402 -21.746 -4.499 1.00 14.92 1056 VAL B N 1
ATOM 4114 C CA . VAL B 1 249 ? 15.791 -22.202 -4.393 1.00 15.55 1056 VAL B CA 1
ATOM 4115 C C . VAL B 1 249 ? 16.619 -21.075 -3.706 1.00 16.53 1056 VAL B C 1
ATOM 4116 O O . VAL B 1 249 ? 16.550 -19.929 -4.118 1.00 15.11 1056 VAL B O 1
ATOM 4120 N N . LEU B 1 250 ? 17.369 -21.405 -2.671 1.00 15.50 1057 LEU B N 1
ATOM 4121 C CA . LEU B 1 250 ? 18.187 -20.443 -1.951 1.00 15.14 1057 LEU B CA 1
ATOM 4122 C C . LEU B 1 250 ? 19.527 -20.362 -2.632 1.00 17.68 1057 LEU B C 1
ATOM 4123 O O . LEU B 1 250 ? 20.176 -21.392 -2.816 1.00 16.93 1057 LEU B O 1
ATOM 4128 N N . VAL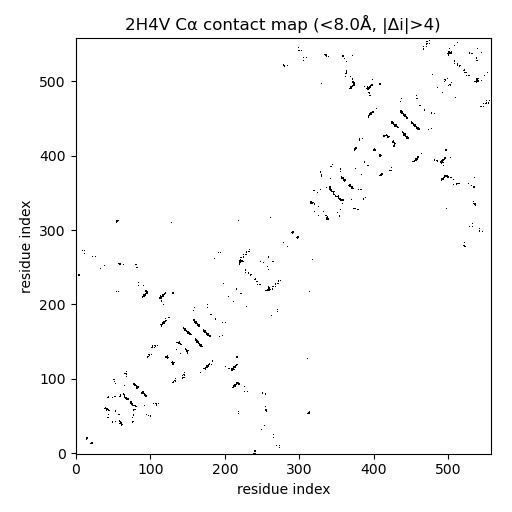 B 1 251 ? 19.917 -19.151 -3.035 1.00 15.06 1058 VAL B N 1
ATOM 4129 C CA . VAL B 1 251 ? 21.214 -18.956 -3.759 1.00 14.57 1058 VAL B CA 1
ATOM 4130 C C . VAL B 1 251 ? 22.014 -17.986 -2.896 1.00 16.30 1058 VAL B C 1
ATOM 4131 O O . VAL B 1 251 ? 21.510 -16.921 -2.526 1.00 15.85 1058 VAL B O 1
ATOM 4135 N N . HIS B 1 252 ? 23.261 -18.322 -2.561 1.00 15.81 1059 HIS B N 1
ATOM 4136 C CA . HIS B 1 252 ? 24.123 -17.386 -1.852 1.00 14.22 1059 HIS B CA 1
ATOM 4137 C C . HIS B 1 252 ? 25.572 -17.499 -2.274 1.00 15.65 1059 HIS B C 1
ATOM 4138 O O . HIS B 1 252 ? 26.021 -18.561 -2.778 1.00 15.60 1059 HIS B O 1
ATOM 4145 N N . CYS B 1 253 ? 26.306 -16.424 -2.010 1.00 16.00 1060 CYS B N 1
ATOM 4146 C CA . CYS B 1 253 ? 27.736 -16.396 -2.131 1.00 15.31 1060 CYS B CA 1
ATOM 4147 C C . CYS B 1 253 ? 28.241 -15.791 -0.833 1.00 18.56 1060 CYS B C 1
ATOM 4148 O O . CYS B 1 253 ? 27.889 -16.306 0.231 1.00 19.31 1060 CYS B O 1
ATOM 4151 N N . SER B 1 254 ? 29.051 -14.732 -0.877 1.00 15.53 1061 SER B N 1
ATOM 4152 C CA A SER B 1 254 ? 29.424 -14.064 0.354 0.50 14.79 1061 SER B CA 1
ATOM 4153 C CA B SER B 1 254 ? 29.432 -14.054 0.350 0.50 17.42 1061 SER B CA 1
ATOM 4154 C C . SER B 1 254 ? 28.396 -12.970 0.648 1.00 16.78 1061 SER B C 1
ATOM 4155 O O . SER B 1 254 ? 27.670 -13.069 1.624 1.00 17.81 1061 SER B O 1
ATOM 4160 N N . ALA B 1 255 ? 28.301 -11.958 -0.234 1.00 16.44 1062 ALA B N 1
ATOM 4161 C CA . ALA B 1 255 ? 27.332 -10.874 -0.025 1.00 17.45 1062 ALA B CA 1
ATOM 4162 C C . ALA B 1 255 ? 25.947 -11.275 -0.557 1.00 18.34 1062 ALA B C 1
ATOM 4163 O O . ALA B 1 255 ? 24.936 -10.624 -0.229 1.00 17.29 1062 ALA B O 1
ATOM 4165 N N . GLY B 1 256 ? 25.870 -12.273 -1.449 1.00 14.94 1063 GLY B N 1
ATOM 4166 C CA . GLY B 1 256 ? 24.589 -12.633 -2.046 1.00 16.50 1063 GLY B CA 1
ATOM 4167 C C . GLY B 1 256 ? 24.124 -11.681 -3.129 1.00 16.16 1063 GLY B C 1
ATOM 4168 O O . GLY B 1 256 ? 22.920 -11.563 -3.386 1.00 18.13 1063 GLY B O 1
ATOM 4169 N N . VAL B 1 257 ? 25.077 -11.070 -3.835 1.00 15.61 1064 VAL B N 1
ATOM 4170 C CA . VAL B 1 257 ? 24.701 -10.214 -4.950 1.00 16.52 1064 VAL B CA 1
ATOM 4171 C C . VAL B 1 257 ? 25.416 -10.509 -6.278 1.00 17.66 1064 VAL B C 1
ATOM 4172 O O . VAL B 1 257 ? 24.764 -10.561 -7.338 1.00 17.24 1064 VAL B O 1
ATOM 4176 N N . GLY B 1 258 ? 26.729 -10.677 -6.236 1.00 16.11 1065 GLY B N 1
ATOM 4177 C CA . GLY B 1 258 ? 27.539 -10.794 -7.466 1.00 17.42 1065 GLY B CA 1
ATOM 4178 C C . GLY B 1 258 ? 27.445 -12.135 -8.154 1.00 16.33 1065 GLY B C 1
ATOM 4179 O O . GLY B 1 258 ? 26.779 -12.292 -9.202 1.00 18.13 1065 GLY B O 1
ATOM 4180 N N . ARG B 1 259 ? 28.081 -13.137 -7.549 1.00 15.57 1066 ARG B N 1
ATOM 4181 C CA . ARG B 1 259 ? 27.983 -14.475 -8.081 1.00 14.18 1066 ARG B CA 1
ATOM 4182 C C . ARG B 1 259 ? 26.524 -14.982 -8.049 1.00 13.53 1066 ARG B C 1
ATOM 4183 O O . ARG B 1 259 ? 26.101 -15.720 -8.926 1.00 16.97 1066 ARG B O 1
ATOM 4191 N N . THR B 1 260 ? 25.824 -14.658 -6.965 1.00 14.05 1067 THR B N 1
ATOM 4192 C CA . THR B 1 260 ? 24.430 -15.015 -6.803 1.00 16.54 1067 THR B CA 1
ATOM 4193 C C . THR B 1 260 ? 23.596 -14.510 -8.000 1.00 13.47 1067 THR B C 1
ATOM 4194 O O . THR B 1 260 ? 22.823 -15.249 -8.612 1.00 16.87 1067 THR B O 1
ATOM 4198 N N . GLY B 1 261 ? 23.741 -13.214 -8.333 1.00 15.43 1068 GLY B N 1
ATOM 4199 C CA . GLY B 1 261 ? 23.007 -12.661 -9.471 1.00 13.53 1068 GLY B CA 1
ATOM 4200 C C . GLY B 1 261 ? 23.409 -13.294 -10.787 1.00 13.95 1068 GLY B C 1
ATOM 4201 O O . GLY B 1 261 ? 22.573 -13.555 -11.654 1.00 16.71 1068 GLY B O 1
ATOM 4202 N N . THR B 1 262 ? 24.705 -13.587 -10.934 1.00 15.43 1069 THR B N 1
ATOM 4203 C CA . THR B 1 262 ? 25.240 -14.208 -12.133 1.00 16.19 1069 THR B CA 1
ATOM 4204 C C . THR B 1 262 ? 24.575 -15.566 -12.348 1.00 16.08 1069 THR B C 1
ATOM 4205 O O . THR B 1 262 ? 24.144 -15.878 -13.450 1.00 15.86 1069 THR B O 1
ATOM 4209 N N . TYR B 1 263 ? 24.462 -16.346 -11.267 1.00 16.04 1070 TYR B N 1
ATOM 4210 C CA . TYR B 1 263 ? 23.817 -17.655 -11.294 1.00 14.91 1070 TYR B CA 1
ATOM 4211 C C . TYR B 1 263 ? 22.363 -17.514 -11.700 1.00 13.38 1070 TYR B C 1
ATOM 4212 O O . TYR B 1 263 ? 21.886 -18.226 -12.585 1.00 16.33 1070 TYR B O 1
ATOM 4221 N N . ILE B 1 264 ? 21.660 -16.609 -11.036 1.00 15.65 1071 ILE B N 1
ATOM 4222 C CA . ILE B 1 264 ? 20.230 -16.417 -11.308 1.00 15.83 1071 ILE B CA 1
ATOM 4223 C C . ILE B 1 264 ? 19.965 -16.028 -12.772 1.00 15.83 1071 ILE B C 1
ATOM 4224 O O . ILE B 1 264 ? 19.030 -16.539 -13.396 1.00 15.75 1071 ILE B O 1
ATOM 4229 N N . VAL B 1 265 ? 20.790 -15.138 -13.335 1.00 15.80 1072 VAL B N 1
ATOM 4230 C CA . VAL B 1 265 ? 20.581 -14.720 -14.729 1.00 14.27 1072 VAL B CA 1
ATOM 4231 C C . VAL B 1 265 ? 20.905 -15.864 -15.692 1.00 14.93 1072 VAL B C 1
ATOM 4232 O O . VAL B 1 265 ? 20.142 -16.142 -16.628 1.00 16.40 1072 VAL B O 1
ATOM 4236 N N . ILE B 1 266 ? 22.037 -16.532 -15.495 1.00 13.97 1073 ILE B N 1
ATOM 4237 C CA . ILE B 1 266 ? 22.374 -17.638 -16.387 1.00 14.59 1073 ILE B CA 1
ATOM 4238 C C . ILE B 1 266 ? 21.280 -18.697 -16.330 1.00 16.77 1073 ILE B C 1
ATOM 4239 O O . ILE B 1 266 ? 20.812 -19.182 -17.366 1.00 15.52 1073 ILE B O 1
ATOM 4244 N N . ASP B 1 267 ? 20.875 -19.074 -15.129 1.00 16.37 1074 ASP B N 1
ATOM 4245 C CA . ASP B 1 267 ? 19.857 -20.136 -14.987 1.00 17.15 1074 ASP B CA 1
ATOM 4246 C C . ASP B 1 267 ? 18.590 -19.710 -15.713 1.00 16.16 1074 ASP B C 1
ATOM 4247 O O . ASP B 1 267 ? 18.006 -20.452 -16.499 1.00 15.50 1074 ASP B O 1
ATOM 4252 N N . SER B 1 268 ? 18.126 -18.507 -15.403 1.00 15.78 1075 SER B N 1
ATOM 4253 C CA . SER B 1 268 ? 16.847 -18.029 -15.920 1.00 15.77 1075 SER B CA 1
ATOM 4254 C C . SER B 1 268 ? 16.861 -17.914 -17.432 1.00 16.76 1075 SER B C 1
ATOM 4255 O O . SER B 1 268 ? 15.880 -18.260 -18.072 1.00 16.82 1075 SER B O 1
ATOM 4258 N N . MET B 1 269 ? 17.968 -17.425 -17.987 1.00 16.06 1076 MET B N 1
ATOM 4259 C CA . MET B 1 269 ? 18.084 -17.293 -19.454 1.00 17.78 1076 MET B CA 1
ATOM 4260 C C . MET B 1 269 ? 18.215 -18.640 -20.150 1.00 16.82 1076 MET B C 1
ATOM 4261 O O . MET B 1 269 ? 17.676 -18.829 -21.246 1.00 16.98 1076 MET B O 1
ATOM 4266 N N . LEU B 1 270 ? 18.904 -19.598 -19.547 1.00 16.89 1077 LEU B N 1
ATOM 4267 C CA . LEU B 1 270 ? 18.972 -20.945 -20.121 1.00 18.17 1077 LEU B CA 1
ATOM 4268 C C . LEU B 1 270 ? 17.593 -21.564 -20.139 1.00 20.71 1077 LEU B C 1
ATOM 4269 O O . LEU B 1 270 ? 17.226 -22.246 -21.095 1.00 19.54 1077 LEU B O 1
ATOM 4274 N N . GLN B 1 271 ? 16.822 -21.345 -19.075 1.00 16.64 1078 GLN B N 1
ATOM 4275 C CA . GLN B 1 271 ? 15.438 -21.879 -19.048 1.00 17.12 1078 GLN B CA 1
ATOM 4276 C C . GLN B 1 271 ? 14.558 -21.176 -20.094 1.00 17.44 1078 GLN B C 1
ATOM 4277 O O . GLN B 1 271 ? 13.764 -21.816 -20.798 1.00 18.78 1078 GLN B O 1
ATOM 4283 N N . GLN B 1 272 ? 14.740 -19.873 -20.238 1.00 16.59 1079 GLN B N 1
ATOM 4284 C CA . GLN B 1 272 ? 14.022 -19.119 -21.278 1.00 17.54 1079 GLN B CA 1
ATOM 4285 C C . GLN B 1 272 ? 14.345 -19.607 -22.697 1.00 17.86 1079 GLN B C 1
ATOM 4286 O O . GLN B 1 272 ? 13.450 -19.741 -23.538 1.00 20.92 1079 GLN B O 1
ATOM 4292 N N . ILE B 1 273 ? 15.621 -19.871 -22.938 1.00 17.32 1080 ILE B N 1
ATOM 4293 C CA . ILE B 1 273 ? 16.067 -20.399 -24.226 1.00 18.77 1080 ILE B CA 1
ATOM 4294 C C . ILE B 1 273 ? 15.413 -21.763 -24.512 1.00 21.01 1080 ILE B C 1
ATOM 4295 O O . ILE B 1 273 ? 14.822 -21.957 -25.583 1.00 19.73 1080 ILE B O 1
ATOM 4300 N N . LYS B 1 274 ? 15.519 -22.687 -23.554 1.00 23.22 1081 LYS B N 1
ATOM 4301 C CA . LYS B 1 274 ? 14.892 -24.019 -23.638 1.00 23.00 1081 LYS B CA 1
ATOM 4302 C C . LYS B 1 274 ? 13.404 -23.949 -23.952 1.00 23.85 1081 LYS B C 1
ATOM 4303 O O . LYS B 1 274 ? 12.923 -24.638 -24.848 1.00 25.36 1081 LYS B O 1
ATOM 4307 N N . ASP B 1 275 ? 12.672 -23.125 -23.211 1.00 21.72 1082 ASP B N 1
ATOM 4308 C CA . ASP B 1 275 ? 11.209 -23.049 -23.339 1.00 28.21 1082 ASP B CA 1
ATOM 4309 C C . ASP B 1 275 ? 10.708 -22.245 -24.535 1.00 27.11 1082 ASP B C 1
ATOM 4310 O O . ASP B 1 275 ? 9.802 -22.691 -25.251 1.00 29.75 1082 ASP B O 1
ATOM 4315 N N . LYS B 1 276 ? 11.261 -21.047 -24.720 1.00 28.20 1083 LYS B N 1
ATOM 4316 C CA . LYS B 1 276 ? 10.711 -20.078 -25.676 1.00 28.49 1083 LYS B CA 1
ATOM 4317 C C . LYS B 1 276 ? 11.628 -19.809 -26.871 1.00 28.75 1083 LYS B C 1
ATOM 4318 O O . LYS B 1 276 ? 11.215 -19.131 -27.808 1.00 29.07 1083 LYS B O 1
ATOM 4320 N N . SER B 1 277 ? 12.858 -20.333 -26.847 1.00 26.54 1084 SER B N 1
ATOM 4321 C CA . SER B 1 277 ? 13.891 -19.984 -27.847 1.00 26.99 1084 SER B CA 1
ATOM 4322 C C . SER B 1 277 ? 14.105 -18.462 -27.961 1.00 25.68 1084 SER B C 1
ATOM 4323 O O . SER B 1 277 ? 14.364 -17.924 -29.047 1.00 24.96 1084 SER B O 1
ATOM 4326 N N . THR B 1 278 ? 14.003 -17.780 -26.823 1.00 22.66 1085 THR B N 1
ATOM 4327 C CA . THR B 1 278 ? 14.229 -16.349 -26.746 1.00 21.46 1085 THR B CA 1
ATOM 4328 C C . THR B 1 278 ? 15.103 -16.057 -25.534 1.00 22.57 1085 THR B C 1
ATOM 4329 O O . THR B 1 278 ? 15.324 -16.925 -24.674 1.00 21.36 1085 THR B O 1
ATOM 4333 N N . VAL B 1 279 ? 15.612 -14.833 -25.481 1.00 21.23 1086 VAL B N 1
ATOM 4334 C CA . VAL B 1 279 ? 16.486 -14.409 -24.384 1.00 21.30 1086 VAL B CA 1
ATOM 4335 C C . VAL B 1 279 ? 16.301 -12.906 -24.153 1.00 22.20 1086 VAL B C 1
ATOM 4336 O O . VAL B 1 279 ? 15.947 -12.162 -25.077 1.00 20.91 1086 VAL B O 1
ATOM 4340 N N . ASN B 1 280 ? 16.477 -12.471 -22.914 1.00 23.44 1087 ASN B N 1
ATOM 4341 C CA . ASN B 1 280 ? 16.412 -11.058 -22.595 1.00 23.88 1087 ASN B CA 1
ATOM 4342 C C . ASN B 1 280 ? 17.228 -10.772 -21.349 1.00 20.86 1087 ASN B C 1
ATOM 4343 O O . ASN B 1 280 ? 16.684 -10.515 -20.278 1.00 21.38 1087 ASN B O 1
ATOM 4348 N N . VAL B 1 281 ? 18.541 -10.834 -21.510 1.00 20.72 1088 VAL B N 1
ATOM 4349 C CA . VAL B 1 281 ? 19.469 -10.674 -20.394 1.00 18.17 1088 VAL B CA 1
ATOM 4350 C C . VAL B 1 281 ? 19.308 -9.327 -19.698 1.00 19.09 1088 VAL B C 1
ATOM 4351 O O . VAL B 1 281 ? 19.183 -9.244 -18.491 1.00 18.89 1088 VAL B O 1
ATOM 4355 N N . LEU B 1 282 ? 19.398 -8.257 -20.473 1.00 17.92 1089 LEU B N 1
ATOM 4356 C CA . LEU B 1 282 ? 19.389 -6.917 -19.923 1.00 16.69 1089 LEU B CA 1
ATOM 4357 C C . LEU B 1 282 ? 18.061 -6.605 -19.224 1.00 15.55 1089 LEU B C 1
ATOM 4358 O O . LEU B 1 282 ? 18.053 -6.080 -18.122 1.00 19.78 1089 LEU B O 1
ATOM 4363 N N . GLY B 1 283 ? 16.945 -6.951 -19.861 1.00 17.70 1090 GLY B N 1
ATOM 4364 C CA . GLY B 1 283 ? 15.626 -6.682 -19.299 1.00 18.13 1090 GLY B CA 1
ATOM 4365 C C . GLY B 1 283 ? 15.399 -7.448 -18.000 1.00 17.92 1090 GLY B C 1
ATOM 4366 O O . GLY B 1 283 ? 14.890 -6.917 -16.997 1.00 20.04 1090 GLY B O 1
ATOM 4367 N N . PHE B 1 284 ? 15.794 -8.713 -18.022 1.00 16.03 1091 PHE B N 1
ATOM 4368 C CA . PHE B 1 284 ? 15.652 -9.549 -16.832 1.00 19.29 1091 PHE B CA 1
ATOM 4369 C C . PHE B 1 284 ? 16.532 -9.017 -15.696 1.00 18.00 1091 PHE B C 1
ATOM 4370 O O . PHE B 1 284 ? 16.091 -8.900 -14.550 1.00 17.48 1091 PHE B O 1
ATOM 4378 N N . LEU B 1 285 ? 17.771 -8.653 -16.013 1.00 17.33 1092 LEU B N 1
ATOM 4379 C CA . LEU B 1 285 ? 18.659 -8.140 -14.978 1.00 17.31 1092 LEU B CA 1
ATOM 4380 C C . LEU B 1 285 ? 18.099 -6.850 -14.373 1.00 18.84 1092 LEU B C 1
ATOM 4381 O O . LEU B 1 285 ? 18.059 -6.682 -13.140 1.00 19.46 1092 LEU B O 1
ATOM 4386 N N . LYS B 1 286 ? 17.644 -5.940 -15.233 1.00 17.51 1093 LYS B N 1
ATOM 4387 C CA . LYS B 1 286 ? 17.044 -4.712 -14.740 1.00 19.31 1093 LYS B CA 1
ATOM 4388 C C . LYS B 1 286 ? 15.866 -5.006 -13.802 1.00 16.84 1093 LYS B C 1
ATOM 4389 O O . LYS B 1 286 ? 15.689 -4.325 -12.786 1.00 22.58 1093 LYS B O 1
ATOM 4395 N N . HIS B 1 287 ? 15.105 -6.053 -14.121 1.00 18.97 1094 HIS B N 1
ATOM 4396 C CA . HIS B 1 287 ? 13.954 -6.443 -13.304 1.00 17.03 1094 HIS B CA 1
ATOM 4397 C C . HIS B 1 287 ? 14.391 -6.974 -11.941 1.00 19.90 1094 HIS B C 1
ATOM 4398 O O . HIS B 1 287 ? 13.909 -6.534 -10.900 1.00 19.40 1094 HIS B O 1
ATOM 4405 N N . ILE B 1 288 ? 15.327 -7.920 -11.923 1.00 17.98 1095 ILE B N 1
ATOM 4406 C CA . ILE B 1 288 ? 15.739 -8.467 -10.638 1.00 16.87 1095 ILE B CA 1
ATOM 4407 C C . ILE B 1 288 ? 16.510 -7.467 -9.745 1.00 14.17 1095 ILE B C 1
ATOM 4408 O O . ILE B 1 288 ? 16.504 -7.592 -8.499 1.00 17.62 1095 ILE B O 1
ATOM 4413 N N . ARG B 1 289 ? 17.158 -6.478 -10.375 1.00 17.67 1096 ARG B N 1
ATOM 4414 C CA . ARG B 1 289 ? 17.743 -5.373 -9.645 1.00 17.60 1096 ARG B CA 1
ATOM 4415 C C . ARG B 1 289 ? 16.700 -4.606 -8.782 1.00 15.79 1096 ARG B C 1
ATOM 4416 O O . ARG B 1 289 ? 17.081 -3.940 -7.821 1.00 20.64 1096 ARG B O 1
ATOM 4424 N N . THR B 1 290 ? 15.417 -4.678 -9.128 1.00 16.20 1097 THR B N 1
ATOM 4425 C CA . THR B 1 290 ? 14.362 -4.078 -8.281 1.00 16.52 1097 THR B CA 1
ATOM 4426 C C . THR B 1 290 ? 14.096 -4.909 -7.009 1.00 18.21 1097 THR B C 1
ATOM 4427 O O . THR B 1 290 ? 13.398 -4.440 -6.096 1.00 18.33 1097 THR B O 1
ATOM 4431 N N . GLN B 1 291 ? 14.614 -6.140 -6.967 1.00 15.79 1098 GLN B N 1
ATOM 4432 C CA . GLN B 1 291 ? 14.287 -7.104 -5.912 1.00 17.15 1098 GLN B CA 1
ATOM 4433 C C . GLN B 1 291 ? 15.419 -7.299 -4.901 1.00 14.24 1098 GLN B C 1
ATOM 4434 O O . GLN B 1 291 ? 15.183 -7.587 -3.735 1.00 15.94 1098 GLN B O 1
ATOM 4440 N N . ARG B 1 292 ? 16.659 -7.195 -5.371 1.00 15.09 1099 ARG B N 1
ATOM 4441 C CA . ARG B 1 292 ? 17.816 -7.143 -4.476 1.00 14.31 1099 ARG B CA 1
ATOM 4442 C C . ARG B 1 292 ? 18.930 -6.289 -5.045 1.00 15.15 1099 ARG B C 1
ATOM 4443 O O . ARG B 1 292 ? 19.293 -6.402 -6.230 1.00 17.61 1099 ARG B O 1
ATOM 4451 N N . ASN B 1 293 ? 19.480 -5.427 -4.189 1.00 16.34 1100 ASN B N 1
ATOM 4452 C CA . ASN B 1 293 ? 20.552 -4.541 -4.573 1.00 18.48 1100 ASN B CA 1
ATOM 4453 C C . ASN B 1 293 ? 21.753 -5.237 -5.208 1.00 16.05 1100 ASN B C 1
ATOM 4454 O O . ASN B 1 293 ? 22.132 -6.284 -4.749 1.00 17.08 1100 ASN B O 1
ATOM 4459 N N . TYR B 1 294 ? 22.287 -4.665 -6.292 1.00 16.52 1101 TYR B N 1
ATOM 4460 C CA . TYR B 1 294 ? 23.600 -5.041 -6.801 1.00 15.96 1101 TYR B CA 1
ATOM 4461 C C . TYR B 1 294 ? 23.667 -6.434 -7.438 1.00 14.95 1101 TYR B C 1
ATOM 4462 O O . TYR B 1 294 ? 24.775 -6.866 -7.803 1.00 16.61 1101 TYR B O 1
ATOM 4471 N N . LEU B 1 295 ? 22.530 -7.063 -7.712 1.00 16.25 1102 LEU B N 1
ATOM 4472 C CA . LEU B 1 295 ? 22.571 -8.401 -8.384 1.00 15.94 1102 LEU B CA 1
ATOM 4473 C C . LEU B 1 295 ? 23.358 -8.270 -9.706 1.00 16.22 1102 LEU B C 1
ATOM 4474 O O . LEU B 1 295 ? 23.068 -7.412 -10.516 1.00 15.06 1102 LEU B O 1
ATOM 4479 N N . VAL B 1 296 ? 24.396 -9.091 -9.851 1.00 15.20 1103 VAL B N 1
ATOM 4480 C CA . VAL B 1 296 ? 25.410 -9.033 -10.943 1.00 13.39 1103 VAL B CA 1
ATOM 4481 C C . VAL B 1 296 ? 26.173 -7.737 -10.689 1.00 15.06 1103 VAL B C 1
ATOM 4482 O O . VAL B 1 296 ? 25.837 -6.657 -11.192 1.00 17.34 1103 VAL B O 1
ATOM 4486 N N . GLN B 1 297 ? 27.185 -7.836 -9.849 1.00 15.56 1104 GLN B N 1
ATOM 4487 C CA . GLN B 1 297 ? 27.742 -6.646 -9.213 1.00 17.51 1104 GLN B CA 1
ATOM 4488 C C . GLN B 1 297 ? 28.800 -5.920 -10.064 1.00 17.69 1104 GLN B C 1
ATOM 4489 O O . GLN B 1 297 ? 29.018 -4.697 -9.897 1.00 18.14 1104 GLN B O 1
ATOM 4495 N N . THR B 1 298 ? 29.440 -6.640 -10.991 1.00 17.68 1105 THR B N 1
ATOM 4496 C CA . THR B 1 298 ? 30.523 -6.093 -11.794 1.00 16.73 1105 THR B CA 1
ATOM 4497 C C . THR B 1 298 ? 30.261 -6.297 -13.288 1.00 15.91 1105 THR B C 1
ATOM 4498 O O . THR B 1 298 ? 29.575 -7.234 -13.711 1.00 15.58 1105 THR B O 1
ATOM 4502 N N . GLU B 1 299 ? 30.844 -5.406 -14.095 1.00 16.65 1106 GLU B N 1
ATOM 4503 C CA . GLU B 1 299 ? 30.775 -5.524 -15.543 1.00 16.55 1106 GLU B CA 1
ATOM 4504 C C . GLU B 1 299 ? 31.404 -6.845 -15.989 1.00 14.53 1106 GLU B C 1
ATOM 4505 O O . GLU B 1 299 ? 30.901 -7.475 -16.897 1.00 18.64 1106 GLU B O 1
ATOM 4511 N N . GLU B 1 300 ? 32.455 -7.289 -15.305 1.00 16.78 1107 GLU B N 1
ATOM 4512 C CA . GLU B 1 300 ? 33.102 -8.573 -15.626 1.00 16.71 1107 GLU B CA 1
ATOM 4513 C C . GLU B 1 300 ? 32.096 -9.751 -15.493 1.00 16.01 1107 GLU B C 1
ATOM 4514 O O . GLU B 1 300 ? 32.076 -10.668 -16.320 1.00 18.07 1107 GLU B O 1
ATOM 4520 N N . GLN B 1 301 ? 31.258 -9.726 -14.447 1.00 15.84 1108 GLN B N 1
ATOM 4521 C CA . GLN B 1 301 ? 30.196 -10.746 -14.283 1.00 15.98 1108 GLN B CA 1
ATOM 4522 C C . GLN B 1 301 ? 29.143 -10.640 -15.380 1.00 15.01 1108 GLN B C 1
ATOM 4523 O O . GLN B 1 301 ? 28.699 -11.648 -15.926 1.00 15.97 1108 GLN B O 1
ATOM 4529 N N . TYR B 1 302 ? 28.811 -9.408 -15.753 1.00 16.30 1109 TYR B N 1
ATOM 4530 C CA . TYR B 1 302 ? 27.821 -9.163 -16.824 1.00 14.66 1109 TYR B CA 1
ATOM 4531 C C . TYR B 1 302 ? 28.301 -9.751 -18.155 1.00 14.42 1109 TYR B C 1
ATOM 4532 O O . TYR B 1 302 ? 27.549 -10.398 -18.902 1.00 17.72 1109 TYR B O 1
ATOM 4541 N N . ILE B 1 303 ? 29.574 -9.536 -18.431 1.00 13.55 1110 ILE B N 1
ATOM 4542 C CA . ILE B 1 303 ? 30.220 -10.118 -19.634 1.00 15.15 1110 ILE B CA 1
ATOM 4543 C C . ILE B 1 303 ? 30.232 -11.653 -19.549 1.00 16.12 1110 ILE B C 1
ATOM 4544 O O . ILE B 1 303 ? 29.902 -12.351 -20.522 1.00 16.88 1110 ILE B O 1
ATOM 4549 N N . PHE B 1 304 ? 30.603 -12.178 -18.380 1.00 16.63 1111 PHE B N 1
ATOM 4550 C CA . PHE B 1 304 ? 30.674 -13.621 -18.201 1.00 15.34 1111 PHE B CA 1
ATOM 4551 C C . PHE B 1 304 ? 29.323 -14.319 -18.476 1.00 14.92 1111 PHE B C 1
ATOM 4552 O O . PHE B 1 304 ? 29.292 -15.423 -19.059 1.00 15.64 1111 PHE B O 1
ATOM 4560 N N . ILE B 1 305 ? 28.222 -13.690 -18.055 1.00 15.71 1112 ILE B N 1
ATOM 4561 C CA . ILE B 1 305 ? 26.885 -14.196 -18.363 1.00 14.92 1112 ILE B CA 1
ATOM 4562 C C . ILE B 1 305 ? 26.739 -14.431 -19.857 1.00 14.38 1112 ILE B C 1
ATOM 4563 O O . ILE B 1 305 ? 26.240 -15.474 -20.275 1.00 14.04 1112 ILE B O 1
ATOM 4568 N N . HIS B 1 306 ? 27.169 -13.460 -20.664 1.00 16.90 1113 HIS B N 1
ATOM 4569 C CA . HIS B 1 306 ? 27.047 -13.578 -22.115 1.00 15.70 1113 HIS B CA 1
ATOM 4570 C C . HIS B 1 306 ? 27.999 -14.625 -22.662 1.00 16.14 1113 HIS B C 1
ATOM 4571 O O . HIS B 1 306 ? 27.628 -15.370 -23.570 1.00 16.44 1113 HIS B O 1
ATOM 4578 N N . ASP B 1 307 ? 29.223 -14.682 -22.137 1.00 15.57 1114 ASP B N 1
ATOM 4579 C CA A ASP B 1 307 ? 30.172 -15.727 -22.545 0.50 16.85 1114 ASP B CA 1
ATOM 4580 C CA B ASP B 1 307 ? 30.175 -15.735 -22.531 0.50 16.98 1114 ASP B CA 1
ATOM 4581 C C . ASP B 1 307 ? 29.578 -17.109 -22.286 1.00 16.59 1114 ASP B C 1
ATOM 4582 O O . ASP B 1 307 ? 29.614 -17.994 -23.157 1.00 17.51 1114 ASP B O 1
ATOM 4591 N N . ALA B 1 308 ? 29.049 -17.293 -21.089 1.00 15.88 1115 ALA B N 1
ATOM 4592 C CA . ALA B 1 308 ? 28.463 -18.582 -20.705 1.00 16.04 1115 ALA B CA 1
ATOM 4593 C C . ALA B 1 308 ? 27.266 -18.945 -21.589 1.00 15.80 1115 ALA B C 1
ATOM 4594 O O . ALA B 1 308 ? 27.155 -20.084 -22.072 1.00 16.00 1115 ALA B O 1
ATOM 4596 N N . LEU B 1 309 ? 26.371 -17.983 -21.818 1.00 15.52 1116 LEU B N 1
ATOM 4597 C CA . LEU B 1 309 ? 25.216 -18.238 -22.686 1.00 14.80 1116 LEU B CA 1
ATOM 4598 C C . LEU B 1 309 ? 25.626 -18.523 -24.134 1.00 15.27 1116 LEU B C 1
ATOM 4599 O O . LEU B 1 309 ? 25.067 -19.424 -24.784 1.00 16.97 1116 LEU B O 1
ATOM 4604 N N . LEU B 1 310 ? 26.606 -17.777 -24.630 1.00 14.97 1117 LEU B N 1
ATOM 4605 C CA . LEU B 1 310 ? 27.161 -18.023 -25.978 1.00 13.86 1117 LEU B CA 1
ATOM 4606 C C . LEU B 1 310 ? 27.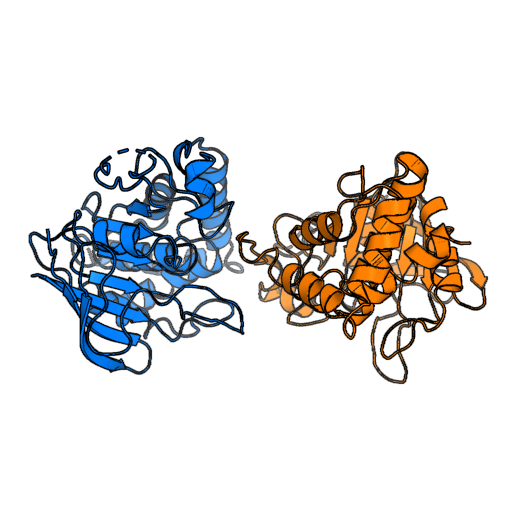683 -19.450 -26.115 1.00 16.17 1117 LEU B C 1
ATOM 4607 O O . LEU B 1 310 ? 27.375 -20.155 -27.084 1.00 16.47 1117 LEU B O 1
ATOM 4612 N N . GLU B 1 311 ? 28.473 -19.888 -25.138 1.00 15.84 1118 GLU B N 1
ATOM 4613 C CA . GLU B 1 311 ? 28.971 -21.274 -25.142 1.00 15.84 1118 GLU B CA 1
ATOM 4614 C C . GLU B 1 311 ? 27.848 -22.325 -25.051 1.00 17.82 1118 GLU B C 1
ATOM 4615 O O . GLU B 1 311 ? 27.934 -23.387 -25.693 1.00 17.71 1118 GLU B O 1
ATOM 4621 N N . ALA B 1 312 ? 26.795 -22.038 -24.295 1.00 16.69 1119 ALA B N 1
ATOM 4622 C CA . ALA B 1 312 ? 25.663 -22.968 -24.204 1.00 19.58 1119 ALA B CA 1
ATOM 4623 C C . ALA B 1 312 ? 24.996 -23.098 -25.576 1.00 18.23 1119 ALA B C 1
ATOM 4624 O O . ALA B 1 312 ? 24.734 -24.211 -26.061 1.00 19.82 1119 ALA B O 1
ATOM 4626 N N . ILE B 1 313 ? 24.787 -21.949 -26.226 1.00 18.11 1120 ILE B N 1
ATOM 4627 C CA . ILE B 1 313 ? 24.082 -21.885 -27.522 1.00 16.82 1120 ILE B CA 1
ATOM 4628 C C . ILE B 1 313 ? 24.882 -22.574 -28.636 1.00 17.04 1120 ILE B C 1
ATOM 4629 O O . ILE B 1 313 ? 24.314 -23.254 -29.499 1.00 20.55 1120 ILE B O 1
ATOM 4634 N N . LEU B 1 314 ? 26.208 -22.409 -28.609 1.00 16.55 1121 LEU B N 1
ATOM 4635 C CA . LEU B 1 314 ? 27.098 -23.026 -29.608 1.00 17.74 1121 LEU B CA 1
ATOM 4636 C C . LEU B 1 314 ? 27.424 -24.501 -29.310 1.00 23.41 1121 LEU B C 1
ATOM 4637 O O . LEU B 1 314 ? 27.914 -25.215 -30.192 1.00 24.91 1121 LEU B O 1
ATOM 4642 N N . GLY B 1 315 ? 27.153 -24.949 -28.083 1.00 25.43 1122 GLY B N 1
ATOM 4643 C CA . GLY B 1 315 ? 27.719 -26.206 -27.562 1.00 31.10 1122 GLY B CA 1
ATOM 4644 C C . GLY B 1 315 ? 26.868 -27.420 -27.865 1.00 35.80 1122 GLY B C 1
ATOM 4645 O O . GLY B 1 315 ? 25.667 -27.296 -28.103 1.00 40.59 1122 GLY B O 1
#

InterPro domains:
  IPR000242 Tyrosine-specific protein phosphatase, PTPase domain [PF00102] (874-1118)
  IPR000242 Tyrosine-specific protein phosphatase, PTPase domain [PF00102] (1175-1408)
  IPR000242 Tyrosine-specific protein phosphatase, PTPase domain [PR00700] (905-912)
  IPR000242 Tyrosine-specific protein phosphatase, PTPase domain [PR00700] (921-941)
  IPR000242 Tyrosine-specific protein phosphatase, PTPase domain [PR00700] (1016-1033)
  IPR000242 Tyrosine-specific protein phosphatase, PTPase domain [PR00700] (1055-1073)
  IPR000242 Tyrosine-specific protein phosphatase, PTPase domain [PR00700] (1086-1101)
  IPR000242 Tyrosine-specific protein phosphatase, PTPase domain [PR00700] (1102-1112)
  IPR000242 Tyrosine-specific protein phosphatase, PTPase domain [PS50055] (848-1119)
  IPR000242 Tyrosine-specific protein phosphatase, PTPase domain [PS50055] (1150-1410)
  IPR000242 Tyrosine-specific protein phosphatase, PTPase domain [SM00194] (847-1121)
  IPR000242 Tyrosine-specific protein phosphatase, PTPase domain [SM00194] (1148-1412)
  IPR000387 Tyrosine-specific protein phosphatases domain [PS50056] (1036-1110)
  IPR000387 Tyrosine-specific protein phosphatases domain [PS50056] (1327-1401)
  IPR001148 Alpha carbonic anhydrase domain [PF00194] (67-320)
  IPR001148 Alpha carbonic anhydrase domain [PS51144] (58-321)
  IPR001148 Alpha carbonic anhydrase domain [SM01057] (60-321)
  IPR003595 Protein-tyrosine phosphatase, catalytic [SM00404] (1017-1118)
  IPR003595 Protein-tyrosine phosphatase, catalytic [SM00404] (1310-1409)
  IPR003961 Fibronectin type III [PF00041] (348-429)

Secondary structure (DSSP, 8-state):
-HHHHHHHHHHHHHHHHHHHHHHHHHHHHHHHHHHHS----TTTTSGGGGGG-SSTT----GGGEEEPPPP--TTEEEEEEE--SS-TT-EEEEPPPPGGGHHHHHHHHHHHT--EEEE-S-SEETTEE-----S-SSSEEEETTEEEEEEEEEE-SSEEEEEEEEEE---EEEEEEEE----SSSS-S-SHHHHHHHHHHHHTPPTT--PEEEESSSSSHHHHHHHHHHHHHHHHHHT----HHHHHHHHTTTSTTSS-SHHHHHHHHHHHHHHHH-/-BHHHHHHHHHHHHHHHHHHHHHHHHHHHHTTTTS----TGGGSTTTGGG-SSTT----TTTEEEPPPP--GGGGEEEEEEEEETTEEEEEEEEPPPPGGGHHHHHHHHHHHT--EEEE-S-SEETTEE-----S-SSSEEEETTEEEEEEEEEE-SSEEEEEEEEEETT--EEEEEEEEE----SSS--S-SHHHHHHHHHHHHTPPTT--PEEEE-SSSSHHHHHHHHHHHHHHHHHHHSB--HHHHHHHHTTTSTTSS-SHHHHHHHHHHHHHHHH-

Foldseek 3Di:
DVVQLVVLLVVLVVCPPPVSVNLVVLVVVLVVLLVPDDFDQVLCPDPVNVVQALDNPFGFGPVFAQFFDDDCSNRDHRWGQFDFAVGGSQEIQHAAGDPVCLLVVVSSCVVQQAAEEEEEEDCAAPNHGQHDDSADPAAWDDRDQKIKGFDDWDDDPFWIKTWIFIDGNCTGIHIYIHGYPAHSDFGDPDLVVVLVSLVVRLVPDDPPGGHHYYYYRSRAAVVLLSRLLNRQVVCCVVPVHGDSSVSSSVRCSTTPCHNPDSSSVSSSSVNVSVVSVD/DFPVVLLVVLVVCPPPVNPNLVVLVVCLQCLCVVPDWDQVLCPDPVNVVLALDNPFGFTPVFAQFFDDDVDDSLRDHRWGFFDFQPGGSQEIQHAAGDPVCLLVVVSSCVVQQAAEEEEEEDCAAPRRGQHDDSADPAAWDDRDQKIKHWDDWDDDPFWIKTWIWIQGNVHGIDIHIYIHGYPAHPDFGDPDLVVVVVSLVVRLVPDDPPGGHYYYYYRNRAAVVLLSRLLNRQVVCCVPPSDGDSSVSSSRRCSTTPCRNPDSRSVSSSSVNVSVVSVD

Nearest PDB structures (foldseek):
  2h4v-assembly1_A  TM=1.004E+00  e=1.934E-58  Homo sapiens
  5h08-assembly1_A  TM=9.598E-01  e=3.132E-41  Homo sapiens
  6d4d-assembly2_B  TM=9.606E-01  e=4.915E-36  Homo sapiens
  2jjd-assembly2_B  TM=9.613E-01  e=2.937E-32  Homo sapiens
  2jjd-assembly1_A  TM=9.280E-01  e=3.933E-32  Homo sapiens

Radius of gyration: 26.9 Å; Cα contacts (8 Å, |Δi|>4): 1126; chains: 2; bounding box: 50×79×65 Å

Sequence (558 aa):
YFQSMKQFVKHIGELYSNNQHGFSEDFEEVQRCTADMNITAEHSNHPENKHKNRYINILAYDHSRVKLRPLPHSDYINANYVDGYYNNKAKAYIATQGPLKSTFEDFWRMIIWEQNTGIIVMITNLVEKGRRKCDDQYWPTEENSEEYGNIIIVTLKSTKIHACCYTVRRFSIRNTKERVVIQYHYTQWPDMGVPEYALPVLLTFVRRSSSAARMPETGPVLVHCSSAGVGRTGTYIVIDSMLQQQIKDKKSSTTVNVLGFLKHIRTQRNYLVQTEEQYIFIHDDALLEAILGQSMKQFVKHIGELYSNNQHGFSEDFEEVQQRCTADMMNITAEHSNHPENKHKNRYINILAYDHSRVKLRPLPSKHSDYINANYVDGYNKAKAYIATQGPLKSTFEDFWRMIWEQNTGIIVMITNLVEKGRRKCDQYWPTENSEEYGNIIVTLKSTKIHACYTVRRFSIRNTKVNERVVIQYHYTQWPDMGVPEYALPVLTFVRRRSSAARMPETGPVLVHCSSAGVGRTGTYIVIDSMLQQIKDKSTVNVLGFLKHIRTQRNYLVQTEEQYIFIHDDALLEAILG

Solvent-accessible surface area: 25405 Å² total; per-residue (Å²): 184,150,87,35,27,91,94,15,46,116,77,2,39,115,6,77,52,124,146,54,101,14,0,9,90,17,6,60,62,1,86,136,51,29,84,124,104,140,39,77,8,124,62,0,63,63,100,68,0,114,114,24,16,19,13,106,58,3,35,0,20,29,124,10,9,0,121,2,117,108,98,177,96,39,32,0,8,0,0,0,42,0,25,6,53,117,96,65,111,4,5,0,0,1,6,0,3,35,160,72,4,26,105,26,2,0,28,1,0,50,53,35,61,3,18,9,0,0,0,5,1,48,40,70,11,103,73,140,125,25,0,16,65,0,12,5,101,126,113,55,83,112,17,33,66,2,23,0,31,28,133,60,67,131,135,47,93,28,12,4,28,36,110,1,19,1,112,46,71,124,157,79,77,0,30,0,26,6,5,27,96,18,41,84,122,37,33,14,147,151,1,93,41,6,0,36,2,0,103,123,0,27,77,17,65,108,110,168,51,12,13,5,0,0,0,6,9,7,0,0,5,29,0,0,1,7,0,0,0,7,1,1,5,89,29,25,122,98,74,19,74,26,92,8,36,29,23,0,61,81,0,12,38,22,0,6,83,0,0,39,12,47,72,18,1,25,6,0,2,51,0,0,43,67,11,45,132,96,86,49,42,157,100,2,45,133,53,3,41,110,6,75,63,82,153,68,115,16,0,50,61,17,11,72,78,1,110,74,24,30,58,68,36,31,41,42,14,71,62,0,34,51,103,88,0,104,101,18,16,40,83,140,105,14,19,0,30,31,116,12,12,0,123,3,137,105,88,172,96,112,29,16,24,1,8,0,0,0,38,0,23,9,70,117,89,74,107,3,4,0,0,1,7,0,4,34,160,72,5,27,104,23,2,0,38,0,1,32,52,37,68,4,20,14,0,0,0,4,1,45,37,67,8,170,69,155,131,22,0,18,68,0,15,9,104,82,110,61,89,102,15,34,83,5,29,0,31,34,111,50,66,130,137,52,93,27,10,9,24,36,96,1,24,1,88,16,60,86,130,98,108,77,90,0,31,0,27,8,4,32,106,16,42,59,160,34,34,11,93,168,6,110,38,5,3,34,2,0,105,116,0,24,73,23,51,110,110,178,56,11,13,5,0,0,0,6,11,15,0,0,5,26,0,0,1,7,0,0,0,3,2,0,18,62,25,32,132,104,51,68,51,0,76,6,41,29,17,0,70,80,0,15,26,23,0,8,98,0,0,80,58,52,88,18,0,22,6,0,3,47,0,0,44,88,17,51,131,97

B-factor: mean 21.56, std 9.13, range [7.61, 71.74]

GO terms:
  GO:0004725 protein tyrosine phosphatase activity (F, IDA)
  GO:0042802 identical protein binding (F, IPI)
  GO:0005001 transmembrane receptor protein tyrosine phosphatase activity (F, TAS)
  GO:0005886 plasma membrane (C, TAS)
  GO:0007169 cell surface receptor protein tyrosine kinase signaling pathway (P, TAS)
  GO:0005515 protein binding (F, IPI)
  GO:0070062 extracellular exosome (C, HDA)
  GO:0010633 negative regulation of epithelial cell migration (P, IMP)